Protein AF-A0A918NH69-F1 (afdb_monomer)

pLDDT: mean 86.92, std 10.58, range [47.0, 96.44]

Radius of gyration: 27.57 Å; Cα contacts (8 Å, |Δi|>4): 512; chains: 1; bounding box: 70×43×76 Å

Sequence (374 aa):
MRVDGDIRSAGPLFSDPTVHPDRLLTLDRHIRRQAMARSAQAGQQQPSLGGFLSINIAPIWLTRLQGHDASPTLQLIEALSIDPSRVVIEVTETGADLTVLKQVIRAYRDRGIGIAIDDFGAGEAHLDRVIDLEPDLVKLDMKLFKRAYRGEGLAREVVEALSRLAERTGFQLVIEGVETESELAYAMETGARLVQGFLLARPEPDFLDTHALSPHIERVRRQVFHHQVDIHRRQGRLAQRIQSVAGQLRDLIEHRSDTALVGLGVPCDAILRCFVTNTEGQQLSPNYDAHQGKLQPQPLVEPRNWSWRPYFAEIVAGFDFNPDTLGHSRPYMDVNSSRLVQTYGLPLSNNRILLIDVVSSDTADAQDARARFA

Mean predicted aligned error: 7.51 Å

Nearest PDB structures (foldseek):
  2w27-assembly1_A  TM=8.581E-01  e=9.938E-24  Bacillus subtilis
  6hq4-assembly1_A  TM=8.042E-01  e=1.150E-09  Bdellovibrio bacteriovorus HD100
  6hq5-assembly1_A  TM=7.922E-01  e=1.549E-09  Bdellovibrio bacteriovorus HD100
  6hq5-assembly1_B  TM=7.744E-01  e=1.459E-09  Bdellovibrio bacteriovorus HD100
  6hq7-assembly1_B  TM=7.619E-01  e=6.480E-09  Bdellovibrio bacteriovorus HD100

Solvent-accessible surface area (backbone atoms only — not comparable to full-atom values): 20931 Å² total; per-residue (Å²): 79,77,56,96,84,41,81,42,83,56,63,68,65,80,68,38,87,86,56,59,64,70,59,53,52,52,50,49,54,52,53,49,52,53,54,51,53,52,51,36,52,49,42,69,78,35,78,83,60,78,80,65,50,76,40,82,47,62,36,72,60,60,76,67,59,66,80,88,62,69,53,71,65,55,52,50,33,61,76,58,68,43,65,39,72,37,31,30,40,29,39,61,89,65,85,55,60,65,70,60,51,51,53,53,51,47,63,39,42,80,59,47,28,40,36,26,40,40,50,44,58,65,75,89,52,54,69,62,52,54,71,76,60,62,39,51,28,40,30,37,18,41,68,46,50,53,32,22,76,70,59,47,80,64,33,38,60,52,52,50,50,49,35,54,46,25,72,74,72,67,28,38,38,29,43,40,70,32,62,47,68,42,49,48,41,51,45,54,72,51,64,41,73,43,78,43,28,64,58,81,51,69,97,62,100,66,86,75,66,93,60,77,55,48,72,62,52,52,53,50,51,51,54,45,50,54,52,53,52,53,51,52,51,52,51,51,54,49,51,54,51,50,52,58,47,51,52,54,52,49,54,46,33,73,78,67,34,72,75,68,46,57,66,34,67,51,90,47,92,46,48,47,31,36,37,34,24,35,83,74,22,42,43,74,50,44,46,29,35,53,53,97,62,18,20,40,74,43,85,69,86,67,80,52,70,47,52,85,43,83,48,43,56,56,29,60,60,39,44,83,79,39,64,89,53,73,23,62,42,72,77,43,72,37,86,88,76,75,40,51,24,28,44,35,33,42,77,44,80,89,59,26,30,43,37,36,36,26,53,54,66,72,78,60,53,63,61,54,56,55,69,75,51,106

InterPro domains:
  IPR001633 EAL domain [PF00563] (25-203)
  IPR001633 EAL domain [PS50883] (1-217)
  IPR001633 EAL domain [SM00052] (1-208)
  IPR001633 EAL domain [cd01948] (27-205)
  IPR018842 YkuI, C-terminal [PF10388] (231-359)
  IPR029151 Periplasmic sensor-like domain superfamily [SSF103190] (241-361)
  IPR035919 EAL domain superfamily [G3DSA:3.20.20.450] (11-215)
  IPR035919 EAL domain superfamily [SSF141868] (20-205)

Organism: NCBI:txid418750

Foldseek 3Di:
DQDPNDDDDCVVVLVDPVDDVVVVVVVLLVVLLVQLLVVLVVCVVPVVDDAAAEHEDEQVVLVVDDDPPDDSNRVSCVVSVPQQLRYEYEYEDDDHDLVSVQVVLVVSVVSNHFYEHPAQPPPPRDPVCCVSNVGQEYEHHQVLLVCLLVVPDCSVVVLLVVLVVCVVSVHAYEYEADDALLSVLVCVVSVHPHYYHPNQHDDDPDDDDPCPCVVVNVVSVVVSVVLVVVLVVVVVVVQVQVLVVVVVQQVQCQVPHNCSQAFAFQSDPQWQWKFKDFLQQWTDAFIQGQDPRGTHGDDCPDTDGDNPPPQSNVQSVVCVPCQSHWRKDDWDQDPPPRFTWMWTWHDHPPRMIMIIIGGDPVVVSSVVSSVVRD

Secondary structure (DSSP, 8-state):
-EETTEE--SHHHHT-TTS-HHHHHHHHHHHHHHHHHHHHHHHHH-TT----EEEEE-HHHHTT--TT---HHHHHHHHTT--GGGEEEEE-SSS--HHHHHHHHHHHHTTT-EEEEEEETSSS--HHHHHHH--SEEEEPHHHHHHHHHT-TTHHHHHHHHHHHHHHH-PEEEEE---SHHHHHHHHHTT-SEEESTTT----SSPPPTTTTHHHHHHHHHHHHHHHHHHHHHHHHHHHHHHHHHHHHHHHHHHS-GGGGTT-B-SSTTEEEEEEEETT-BB-S-EEEEETTEEEEEP-SS--B-TTSHHHHHHHHHTTT-TTS-EEPPPEEETTTTEEEEEEEEEETTTEEEEEEEE-SHHHHHHHHHHH--

Structure (mmCIF, N/CA/C/O backbone):
data_AF-A0A918NH69-F1
#
_entry.id   AF-A0A918NH69-F1
#
loop_
_atom_site.group_PDB
_atom_site.id
_atom_site.type_symbol
_atom_site.label_atom_id
_atom_site.label_alt_id
_atom_site.label_comp_id
_atom_site.label_asym_id
_atom_site.label_entity_id
_atom_site.label_seq_id
_atom_site.pdbx_PDB_ins_code
_atom_site.Cartn_x
_atom_site.Cartn_y
_atom_site.Cartn_z
_atom_site.occupancy
_atom_site.B_iso_or_equiv
_atom_site.auth_seq_id
_atom_site.auth_comp_id
_atom_site.auth_asym_id
_atom_site.auth_atom_id
_atom_site.pdbx_PDB_model_num
ATOM 1 N N . MET A 1 1 ? 27.293 5.423 -21.310 1.00 77.81 1 MET A N 1
ATOM 2 C CA . MET A 1 1 ? 28.185 5.932 -22.379 1.00 77.81 1 MET A CA 1
ATOM 3 C C . MET A 1 1 ? 29.622 5.849 -21.902 1.00 77.81 1 MET A C 1
ATOM 5 O O . MET A 1 1 ? 29.838 6.055 -20.717 1.00 77.81 1 MET A O 1
ATOM 9 N N . ARG A 1 2 ? 30.583 5.544 -22.781 1.00 80.56 2 ARG A N 1
ATOM 10 C CA . ARG A 1 2 ? 32.008 5.646 -22.436 1.00 80.56 2 ARG A CA 1
ATOM 11 C C . ARG A 1 2 ? 32.475 7.081 -22.680 1.00 80.56 2 ARG A C 1
ATOM 13 O O . ARG A 1 2 ? 32.362 7.553 -23.807 1.00 80.56 2 ARG A O 1
ATOM 20 N N . VAL A 1 3 ? 32.944 7.755 -21.637 1.00 79.75 3 VAL A N 1
ATOM 21 C CA . VAL A 1 3 ? 33.508 9.112 -21.681 1.00 79.75 3 VAL A CA 1
ATOM 22 C C . VAL A 1 3 ? 34.862 9.033 -20.992 1.00 79.75 3 VAL A C 1
ATOM 24 O O . VAL A 1 3 ? 34.920 8.655 -19.828 1.00 79.75 3 VAL A O 1
ATOM 27 N N . ASP A 1 4 ? 35.937 9.302 -21.733 1.00 83.56 4 ASP A N 1
ATOM 28 C CA . ASP A 1 4 ? 37.323 9.240 -21.238 1.00 83.56 4 ASP A CA 1
ATOM 29 C C . ASP A 1 4 ? 37.720 7.890 -20.608 1.00 83.56 4 ASP A C 1
ATOM 31 O O . ASP A 1 4 ? 38.520 7.820 -19.685 1.00 83.56 4 ASP A O 1
ATOM 35 N N . GLY A 1 5 ? 37.151 6.790 -21.116 1.00 84.31 5 GLY A N 1
ATOM 36 C CA . GLY A 1 5 ? 37.387 5.431 -20.610 1.00 84.31 5 GLY A CA 1
ATOM 37 C C . GLY A 1 5 ? 36.391 4.973 -19.539 1.00 84.31 5 GLY A C 1
ATOM 38 O O . GLY A 1 5 ? 36.155 3.768 -19.428 1.00 84.31 5 GLY A O 1
ATOM 39 N N . ASP A 1 6 ? 35.715 5.906 -18.865 1.00 84.44 6 ASP A N 1
ATOM 40 C CA . ASP A 1 6 ? 34.738 5.623 -17.811 1.00 84.44 6 ASP A CA 1
ATOM 41 C C . ASP A 1 6 ? 33.327 5.405 -18.362 1.00 84.44 6 ASP A C 1
ATOM 43 O O . ASP A 1 6 ? 32.883 6.073 -19.301 1.00 84.44 6 ASP A O 1
ATOM 47 N N . ILE A 1 7 ? 32.571 4.504 -17.733 1.00 84.88 7 ILE A N 1
ATOM 48 C CA . ILE A 1 7 ? 31.145 4.331 -18.019 1.00 84.88 7 ILE A CA 1
ATOM 49 C C . ILE A 1 7 ? 30.352 5.356 -17.203 1.00 84.88 7 ILE A C 1
ATOM 51 O O . ILE A 1 7 ? 30.333 5.314 -15.977 1.00 84.88 7 ILE A O 1
ATOM 55 N N . ARG A 1 8 ? 29.662 6.267 -17.894 1.00 86.00 8 ARG A N 1
ATOM 56 C CA . ARG A 1 8 ? 28.785 7.288 -17.297 1.00 86.00 8 ARG A CA 1
ATOM 57 C C . ARG A 1 8 ? 27.339 7.132 -17.759 1.00 86.00 8 ARG A C 1
ATOM 59 O O . ARG A 1 8 ? 27.085 6.663 -18.876 1.00 86.00 8 ARG A O 1
ATOM 66 N N . SER A 1 9 ? 26.392 7.545 -16.916 1.00 89.06 9 SER A N 1
ATOM 67 C CA . SER A 1 9 ? 24.967 7.581 -17.269 1.00 89.06 9 SER A CA 1
ATOM 68 C C . SER A 1 9 ? 24.724 8.494 -18.474 1.00 89.06 9 SER A C 1
ATOM 70 O O . SER A 1 9 ? 25.321 9.563 -18.581 1.00 89.06 9 SER A O 1
ATOM 72 N N . ALA A 1 10 ? 23.835 8.070 -19.377 1.00 89.19 10 ALA A N 1
ATOM 73 C CA . ALA A 1 10 ? 23.356 8.904 -20.480 1.00 89.19 10 ALA A CA 1
ATOM 74 C C . ALA A 1 10 ? 22.183 9.814 -20.066 1.00 89.19 10 ALA A C 1
ATOM 76 O O . ALA A 1 10 ? 21.746 10.627 -20.870 1.00 89.19 10 ALA A O 1
ATOM 77 N N . GLY A 1 11 ? 21.673 9.702 -18.833 1.00 87.94 11 GLY A N 1
ATOM 78 C CA . GLY A 1 11 ? 20.525 10.481 -18.348 1.00 87.94 11 GLY A CA 1
ATOM 79 C C . GLY A 1 11 ? 20.647 11.997 -18.570 1.00 87.94 11 GLY A C 1
ATOM 80 O O . GLY A 1 11 ? 19.723 12.583 -19.135 1.00 87.94 11 GLY A O 1
ATOM 81 N N . PRO A 1 12 ? 21.792 12.634 -18.238 1.00 89.69 12 PRO A N 1
ATOM 82 C CA . PRO A 1 12 ? 21.994 14.058 -18.502 1.00 89.69 12 PRO A CA 1
ATOM 83 C C . PRO A 1 12 ? 21.870 14.430 -19.984 1.00 89.69 12 PRO A C 1
ATOM 85 O O . PRO A 1 12 ? 21.340 15.487 -20.294 1.00 89.69 12 PRO A O 1
ATOM 88 N N . LEU A 1 13 ? 22.291 13.548 -20.900 1.00 88.88 13 LEU A N 1
ATOM 89 C CA . LEU A 1 13 ? 22.165 13.774 -22.343 1.00 88.88 13 LEU A CA 1
ATOM 90 C C . LEU A 1 13 ? 20.698 13.754 -22.794 1.00 88.88 13 LEU A C 1
ATOM 92 O O . LEU A 1 13 ? 20.300 14.579 -23.607 1.00 88.88 13 LEU A O 1
ATOM 96 N N . PHE A 1 14 ? 19.892 12.828 -22.267 1.00 86.25 14 PHE A N 1
ATOM 97 C CA . PHE A 1 14 ? 18.460 12.741 -22.585 1.00 86.25 14 PHE A CA 1
ATOM 98 C C . PHE A 1 14 ? 17.623 13.863 -21.959 1.00 86.25 14 PHE A C 1
ATOM 100 O O . PHE A 1 14 ? 16.494 14.080 -22.389 1.00 86.25 14 PHE A O 1
ATOM 107 N N . SER A 1 15 ? 18.179 14.577 -20.978 1.00 84.12 15 SER A N 1
ATOM 108 C CA . SER A 1 15 ? 17.533 15.714 -20.310 1.00 84.12 15 SER A CA 1
ATOM 109 C C . SER A 1 15 ? 18.031 17.071 -20.821 1.00 84.12 15 SER A C 1
ATOM 111 O O . SER A 1 15 ? 17.546 18.105 -20.369 1.00 84.12 15 SER A O 1
ATOM 113 N N . ASP A 1 16 ? 19.011 17.088 -21.731 1.00 87.56 16 ASP A N 1
ATOM 114 C CA . ASP A 1 16 ? 19.622 18.313 -22.241 1.00 87.56 16 ASP A CA 1
ATOM 115 C C . ASP A 1 16 ? 18.755 18.927 -23.361 1.00 87.56 16 ASP A C 1
ATOM 117 O O . ASP A 1 16 ? 18.663 18.352 -24.453 1.00 87.56 16 ASP A O 1
ATOM 121 N N . PRO A 1 17 ? 18.138 20.107 -23.141 1.00 85.31 17 PRO A N 1
ATOM 122 C CA . PRO A 1 17 ? 17.257 20.737 -24.123 1.00 85.31 17 PRO A CA 1
ATOM 123 C C . PRO A 1 17 ? 18.003 21.258 -25.360 1.00 85.31 17 PRO A C 1
ATOM 125 O O . PRO A 1 17 ? 17.368 21.615 -26.351 1.00 85.31 17 PRO A O 1
ATOM 128 N N . THR A 1 18 ? 19.337 21.328 -25.324 1.00 90.56 18 THR A N 1
ATOM 129 C CA . THR A 1 18 ? 20.155 21.795 -26.452 1.00 90.56 18 THR A CA 1
ATOM 130 C C . THR A 1 18 ? 20.396 20.705 -27.499 1.00 90.56 18 THR A C 1
ATOM 132 O O . THR A 1 18 ? 20.786 21.001 -28.633 1.00 90.56 18 THR A O 1
ATOM 135 N N . VAL A 1 19 ? 20.144 19.436 -27.160 1.00 88.19 19 VAL A N 1
ATOM 136 C CA . VAL A 1 19 ? 20.354 18.312 -28.073 1.00 88.19 19 VAL A CA 1
ATOM 137 C C . VAL A 1 19 ? 19.136 18.126 -28.970 1.00 88.19 19 VAL A C 1
ATOM 139 O O . VAL A 1 19 ? 18.008 17.977 -28.511 1.00 88.19 19 VAL A O 1
ATOM 142 N N . HIS A 1 20 ? 19.371 18.075 -30.284 1.00 89.12 20 HIS A N 1
ATOM 143 C CA . HIS A 1 20 ? 18.292 17.913 -31.256 1.00 89.12 20 HIS A CA 1
ATOM 144 C C . HIS A 1 20 ? 17.493 16.612 -31.013 1.00 89.12 20 HIS A C 1
ATOM 146 O O . HIS A 1 20 ? 18.101 15.532 -30.991 1.00 89.12 20 HIS A O 1
ATOM 152 N N . PRO A 1 21 ? 16.148 16.661 -30.927 1.00 84.75 21 PRO A N 1
ATOM 153 C CA . PRO A 1 21 ? 15.320 15.496 -30.605 1.00 84.75 21 PRO A CA 1
ATOM 154 C C . PRO A 1 21 ? 15.534 14.281 -31.516 1.00 84.75 21 PRO A C 1
ATOM 156 O O . PRO A 1 21 ? 15.524 13.150 -31.045 1.00 84.75 21 PRO A O 1
ATOM 159 N N . ASP A 1 22 ? 15.792 14.478 -32.812 1.00 86.56 22 ASP A N 1
ATOM 160 C CA . ASP A 1 22 ? 16.033 13.356 -33.740 1.00 86.56 22 ASP A CA 1
ATOM 161 C C . ASP A 1 22 ? 17.314 12.579 -33.413 1.00 86.56 22 ASP A C 1
ATOM 163 O O . ASP A 1 22 ? 17.383 11.362 -33.616 1.00 86.56 22 ASP A O 1
ATOM 167 N N . ARG A 1 23 ? 18.331 13.262 -32.866 1.00 89.25 23 ARG A N 1
ATOM 168 C CA . ARG A 1 23 ? 19.562 12.606 -32.409 1.00 89.25 23 ARG A CA 1
ATOM 169 C C . ARG A 1 23 ? 19.292 11.776 -31.161 1.00 89.25 23 ARG A C 1
ATOM 171 O O . ARG A 1 23 ? 19.752 10.638 -31.097 1.00 89.25 23 ARG A O 1
ATOM 178 N N . LEU A 1 24 ? 18.514 12.313 -30.218 1.00 88.50 24 LEU A N 1
ATOM 179 C CA . LEU A 1 24 ? 18.089 11.586 -29.019 1.00 88.50 24 LEU A CA 1
ATOM 180 C C . LEU A 1 24 ? 17.234 10.366 -29.379 1.00 88.50 24 LEU A C 1
ATOM 182 O O . LEU A 1 24 ? 17.500 9.280 -28.876 1.00 88.50 24 LEU A O 1
ATOM 186 N N . LEU A 1 25 ? 16.290 10.501 -30.315 1.00 86.38 25 LEU A N 1
ATOM 187 C CA . LEU A 1 25 ? 15.466 9.392 -30.801 1.00 86.38 25 LEU A CA 1
ATOM 188 C C . LEU A 1 25 ? 16.305 8.300 -31.477 1.00 86.38 25 LEU A C 1
ATOM 190 O O . LEU A 1 25 ? 16.077 7.110 -31.269 1.00 86.38 25 LEU A O 1
ATOM 194 N N . THR A 1 26 ? 17.287 8.692 -32.290 1.00 88.88 26 THR A N 1
ATOM 195 C CA . THR A 1 26 ? 18.201 7.741 -32.942 1.00 88.88 26 THR A CA 1
ATOM 196 C C . THR A 1 26 ? 19.029 6.980 -31.907 1.00 88.88 26 THR A C 1
ATOM 198 O O . THR A 1 26 ? 19.176 5.760 -32.008 1.00 88.88 26 THR A O 1
ATOM 201 N N . LEU A 1 27 ? 19.540 7.684 -30.892 1.00 89.50 27 LEU A N 1
ATOM 202 C CA . LEU A 1 27 ? 20.301 7.083 -29.801 1.00 89.50 27 LEU A CA 1
ATOM 203 C C . LEU A 1 27 ? 19.435 6.147 -28.941 1.00 89.50 27 LEU A C 1
ATOM 205 O O . LEU A 1 27 ? 19.856 5.023 -28.679 1.00 89.50 27 LEU A O 1
ATOM 209 N N . ASP A 1 28 ? 18.230 6.571 -28.557 1.00 89.62 28 ASP A N 1
ATOM 210 C CA . ASP A 1 28 ? 17.245 5.752 -27.835 1.00 89.62 28 ASP A CA 1
ATOM 211 C C . ASP A 1 28 ? 16.972 4.439 -28.578 1.00 89.62 28 ASP A C 1
ATOM 213 O O . ASP A 1 28 ? 17.174 3.357 -28.026 1.00 89.62 28 ASP A O 1
ATOM 217 N N . ARG A 1 29 ? 16.622 4.515 -29.869 1.00 88.56 29 ARG A N 1
ATOM 218 C CA . ARG A 1 29 ? 16.366 3.333 -30.709 1.00 88.56 29 ARG A CA 1
ATOM 219 C C . ARG A 1 29 ? 17.573 2.403 -30.779 1.00 88.56 29 ARG A C 1
ATOM 221 O O . ARG A 1 29 ? 17.416 1.182 -30.764 1.00 88.56 29 ARG A O 1
ATOM 228 N N . HIS A 1 30 ? 18.777 2.967 -30.850 1.00 90.94 30 HIS A N 1
ATOM 229 C CA . HIS A 1 30 ? 20.004 2.184 -30.876 1.00 90.94 30 HIS A CA 1
ATOM 230 C C . HIS A 1 30 ? 20.229 1.426 -29.561 1.00 90.94 30 HIS A C 1
ATOM 232 O O . HIS A 1 30 ? 20.470 0.219 -29.598 1.00 90.94 30 HIS A O 1
ATOM 238 N N . ILE A 1 31 ? 20.108 2.108 -28.417 1.00 91.25 31 ILE A N 1
ATOM 239 C CA . ILE A 1 31 ? 20.260 1.509 -27.082 1.00 91.25 31 ILE A CA 1
ATOM 240 C C . ILE A 1 31 ? 19.177 0.453 -26.850 1.00 91.25 31 ILE A C 1
ATOM 242 O O . ILE A 1 31 ? 19.487 -0.671 -26.456 1.00 91.25 31 ILE A O 1
ATOM 246 N N . ARG A 1 32 ? 17.918 0.773 -27.170 1.00 92.12 32 ARG A N 1
ATOM 247 C CA . ARG A 1 32 ? 16.780 -0.140 -27.030 1.00 92.12 32 ARG A CA 1
ATOM 248 C C . ARG A 1 32 ? 16.983 -1.424 -27.825 1.00 92.12 32 ARG A C 1
ATOM 250 O O . ARG A 1 32 ? 16.816 -2.507 -27.277 1.00 92.12 32 ARG A O 1
ATOM 257 N N . ARG A 1 33 ? 17.410 -1.323 -29.088 1.00 94.06 33 ARG A N 1
ATOM 258 C CA . ARG A 1 33 ? 17.699 -2.500 -29.920 1.00 94.06 33 ARG A CA 1
ATOM 259 C C . ARG A 1 33 ? 18.787 -3.380 -29.302 1.00 94.06 33 ARG A C 1
ATOM 261 O O . ARG A 1 33 ? 18.640 -4.597 -29.315 1.00 94.06 33 ARG A O 1
ATOM 268 N N . GLN A 1 34 ? 19.858 -2.788 -28.764 1.00 93.62 34 GLN A N 1
ATOM 269 C CA . GLN A 1 34 ? 20.911 -3.554 -28.087 1.00 93.62 34 GLN A CA 1
ATOM 270 C C . GLN A 1 34 ? 20.376 -4.274 -26.842 1.00 93.62 34 GLN A C 1
ATOM 272 O O . GLN A 1 34 ? 20.616 -5.469 -26.682 1.00 93.62 34 GLN A O 1
ATOM 277 N N . ALA A 1 35 ? 19.625 -3.568 -25.992 1.00 93.19 35 ALA A N 1
ATOM 278 C CA . ALA A 1 35 ? 19.051 -4.129 -24.771 1.00 93.19 35 ALA A CA 1
ATOM 279 C C . ALA A 1 35 ? 18.061 -5.269 -25.069 1.00 93.19 35 ALA A C 1
ATOM 281 O O . ALA A 1 35 ? 18.168 -6.349 -24.490 1.00 93.19 35 ALA A O 1
ATOM 282 N N . MET A 1 36 ? 17.151 -5.063 -26.025 1.00 94.69 36 MET A N 1
ATOM 283 C CA . MET A 1 36 ? 16.176 -6.072 -26.446 1.00 94.69 36 MET A CA 1
ATOM 284 C C . MET A 1 36 ? 16.853 -7.299 -27.062 1.00 94.69 36 MET A C 1
ATOM 286 O O . MET A 1 36 ? 16.520 -8.420 -26.693 1.00 94.69 36 MET A O 1
ATOM 290 N N . ALA A 1 37 ? 17.844 -7.115 -27.942 1.00 94.69 37 ALA A N 1
ATOM 291 C CA . ALA A 1 37 ? 18.580 -8.236 -28.530 1.00 94.69 37 ALA A CA 1
ATOM 292 C C . ALA A 1 37 ? 19.300 -9.067 -27.457 1.00 94.69 37 ALA A C 1
ATOM 294 O O . ALA A 1 37 ? 19.258 -10.296 -27.487 1.00 94.69 37 ALA A O 1
ATOM 295 N N . ARG A 1 38 ? 19.911 -8.399 -26.472 1.00 92.38 38 ARG A N 1
ATOM 296 C CA . ARG A 1 38 ? 20.578 -9.063 -25.350 1.00 92.38 38 ARG A CA 1
ATOM 297 C C . ARG A 1 38 ? 19.594 -9.822 -24.455 1.00 92.38 38 ARG A C 1
ATOM 299 O O . ARG A 1 38 ? 19.885 -10.944 -24.049 1.00 92.38 38 ARG A O 1
ATOM 306 N N . SER A 1 39 ? 18.432 -9.235 -24.174 1.00 91.00 39 SER A N 1
ATOM 307 C CA . SER A 1 39 ? 17.359 -9.887 -23.414 1.00 91.00 39 SER A CA 1
ATOM 308 C C . SER A 1 39 ? 16.819 -11.125 -24.141 1.00 91.00 39 SER A C 1
ATOM 310 O O . SER A 1 39 ? 16.721 -12.192 -23.535 1.00 91.00 39 SER A O 1
ATOM 312 N N . ALA A 1 40 ? 16.571 -11.022 -25.452 1.00 92.06 40 ALA A N 1
ATOM 313 C CA . ALA A 1 40 ? 16.131 -12.142 -26.283 1.00 92.06 40 ALA A CA 1
ATOM 314 C C . ALA A 1 40 ? 17.151 -13.292 -26.273 1.00 92.06 40 ALA A C 1
ATOM 316 O O . ALA A 1 40 ? 16.786 -14.445 -26.049 1.00 92.06 40 ALA A O 1
ATOM 317 N N . GLN A 1 41 ? 18.441 -12.976 -26.439 1.00 91.88 41 GLN A N 1
ATOM 318 C CA . GLN A 1 41 ? 19.512 -13.970 -26.394 1.00 91.88 41 GLN A CA 1
ATOM 319 C C . GLN A 1 41 ? 19.576 -14.687 -25.038 1.00 91.88 41 GLN A C 1
ATOM 321 O O . GLN A 1 41 ? 19.685 -15.912 -24.999 1.00 91.88 41 GLN A O 1
ATOM 326 N N . ALA A 1 42 ? 19.480 -13.950 -23.928 1.00 88.31 42 ALA A N 1
ATOM 327 C CA . ALA A 1 42 ? 19.491 -14.549 -22.596 1.00 88.31 42 ALA A CA 1
ATOM 328 C C . ALA A 1 42 ? 18.273 -15.456 -22.361 1.00 88.31 42 ALA A C 1
ATOM 330 O O . ALA A 1 42 ? 18.428 -16.566 -21.855 1.00 88.31 42 ALA A O 1
ATOM 331 N N . GLY A 1 43 ? 17.081 -15.034 -22.796 1.00 86.00 43 GLY A N 1
ATOM 332 C CA . GLY A 1 43 ? 15.868 -15.851 -22.713 1.00 86.00 43 GLY A CA 1
ATOM 333 C C . GLY A 1 43 ? 15.947 -17.144 -23.533 1.00 86.00 43 GLY A C 1
ATOM 334 O O . GLY A 1 43 ? 15.447 -18.174 -23.094 1.00 86.00 43 GLY A O 1
ATOM 335 N N . GLN A 1 44 ? 16.620 -17.124 -24.687 1.00 86.25 44 GLN A N 1
ATOM 336 C CA . GLN A 1 44 ? 16.860 -18.328 -25.494 1.00 86.25 44 GLN A CA 1
ATOM 337 C C . GLN A 1 44 ? 17.873 -19.278 -24.844 1.00 86.25 44 GLN A C 1
ATOM 339 O O . GLN A 1 44 ? 17.700 -20.494 -24.892 1.00 86.25 44 GLN A O 1
ATOM 344 N N . GLN A 1 45 ? 18.932 -18.735 -24.236 1.00 87.00 45 GLN A N 1
ATOM 345 C CA . GLN A 1 45 ? 19.962 -19.530 -23.557 1.00 87.00 45 GLN A CA 1
ATOM 346 C C . GLN A 1 45 ? 19.453 -20.155 -22.255 1.00 87.00 45 GLN A C 1
ATOM 348 O O . GLN A 1 45 ? 19.885 -21.246 -21.885 1.00 87.00 45 GLN A O 1
ATOM 353 N N . GLN A 1 46 ? 18.538 -19.476 -21.566 1.00 82.81 46 GLN A N 1
ATOM 354 C CA . GLN A 1 46 ? 17.937 -19.929 -20.318 1.00 82.81 46 GLN A CA 1
ATOM 355 C C . GLN A 1 46 ? 16.415 -19.724 -20.373 1.00 82.81 46 GLN A C 1
ATOM 357 O O . GLN A 1 46 ? 15.907 -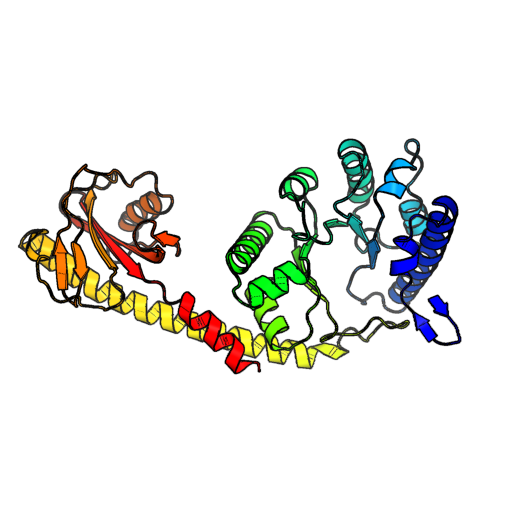18.730 -19.859 1.00 82.81 46 GLN A O 1
ATOM 362 N N . PRO A 1 47 ? 15.651 -20.670 -20.951 1.00 75.25 47 PRO A N 1
ATOM 363 C CA . PRO A 1 47 ? 14.193 -20.548 -21.059 1.00 75.25 47 PRO A CA 1
ATOM 364 C C . PRO A 1 47 ? 13.472 -20.442 -19.707 1.00 75.25 47 PRO A C 1
ATOM 366 O O . PRO A 1 47 ? 12.384 -19.881 -19.627 1.00 75.25 47 PRO A O 1
ATOM 369 N N . SER A 1 48 ? 14.087 -20.953 -18.635 1.00 74.62 48 SER A N 1
ATOM 370 C CA . SER A 1 48 ? 13.597 -20.832 -17.257 1.00 74.62 48 SER A CA 1
ATOM 371 C C . SER A 1 48 ? 13.977 -19.513 -16.576 1.00 74.62 48 SER A C 1
ATOM 373 O O . SER A 1 48 ? 13.631 -19.322 -15.411 1.00 74.62 48 SER A O 1
ATOM 375 N N . LEU A 1 49 ? 14.713 -18.622 -17.254 1.00 74.38 49 LEU A N 1
ATOM 376 C CA . LEU A 1 49 ? 15.077 -17.309 -16.732 1.00 74.38 49 LEU A CA 1
ATOM 377 C C . LEU A 1 49 ? 13.799 -16.496 -16.526 1.00 74.38 49 LEU A C 1
ATOM 379 O O . LEU A 1 49 ? 13.200 -16.006 -17.486 1.00 74.38 49 LEU A O 1
ATOM 383 N N . GLY A 1 50 ? 13.384 -16.369 -15.267 1.00 77.50 50 GLY A N 1
ATOM 384 C CA . GLY A 1 50 ? 12.269 -15.518 -14.874 1.00 77.50 50 GLY A CA 1
ATOM 385 C C . GLY A 1 50 ? 12.571 -14.032 -15.093 1.00 77.50 50 GLY A C 1
ATOM 386 O O . GLY A 1 50 ? 13.720 -13.630 -15.266 1.00 77.50 50 GLY A O 1
ATOM 387 N N . GLY A 1 51 ? 11.524 -13.209 -15.077 1.00 87.25 51 GLY A N 1
ATOM 388 C CA . GLY A 1 51 ? 11.630 -11.751 -15.167 1.00 87.25 51 GLY A CA 1
ATOM 389 C C . GLY A 1 51 ? 11.216 -11.170 -16.519 1.00 87.25 51 GLY A C 1
ATOM 390 O O . GLY A 1 51 ? 10.969 -11.890 -17.494 1.00 87.25 51 GLY A O 1
ATOM 391 N N . PHE A 1 52 ? 11.143 -9.843 -16.549 1.00 92.81 52 PHE A N 1
ATOM 392 C CA . PHE A 1 52 ? 10.675 -9.044 -17.676 1.00 92.81 52 PHE A CA 1
ATOM 393 C C . PHE A 1 52 ? 11.694 -7.954 -18.032 1.00 92.81 52 PHE A C 1
ATOM 395 O O . PHE A 1 52 ? 12.516 -7.548 -17.211 1.00 92.81 52 PHE A O 1
ATOM 402 N N . LEU A 1 53 ? 11.638 -7.489 -19.275 1.00 94.19 53 LEU A N 1
ATOM 403 C CA . LEU A 1 53 ? 12.374 -6.342 -19.773 1.00 94.19 53 LEU A CA 1
ATOM 404 C C . LEU A 1 53 ? 11.524 -5.088 -19.579 1.00 94.19 53 LEU A C 1
ATOM 406 O O . LEU A 1 53 ? 10.490 -4.940 -20.229 1.00 94.19 53 LEU A O 1
ATOM 410 N N . SER A 1 54 ? 11.985 -4.179 -18.727 1.00 95.25 54 SER A N 1
ATOM 411 C CA . SER A 1 54 ? 11.362 -2.866 -18.582 1.00 95.25 54 SER A CA 1
ATOM 412 C C . SER A 1 54 ? 11.991 -1.845 -19.527 1.00 95.25 54 SER A C 1
ATOM 414 O O . SER A 1 54 ? 13.217 -1.772 -19.647 1.00 95.25 54 SER A O 1
ATOM 416 N N . ILE A 1 55 ? 11.163 -1.073 -20.232 1.00 92.62 55 ILE A N 1
ATOM 417 C CA . ILE A 1 55 ? 11.594 -0.105 -21.244 1.00 92.62 55 ILE A CA 1
ATOM 418 C C . ILE A 1 55 ? 10.932 1.241 -20.979 1.00 92.62 55 ILE A C 1
ATOM 420 O O . ILE A 1 55 ? 9.728 1.403 -21.163 1.00 92.62 55 ILE A O 1
ATOM 424 N N . ASN A 1 56 ? 11.755 2.235 -20.663 1.00 90.00 56 ASN A N 1
ATOM 425 C CA . ASN A 1 56 ? 11.340 3.630 -20.613 1.00 90.00 56 ASN A CA 1
ATOM 426 C C . ASN A 1 56 ? 11.006 4.163 -22.008 1.00 90.00 56 ASN A C 1
ATOM 428 O O . ASN A 1 56 ? 11.823 4.076 -22.933 1.00 90.00 56 ASN A O 1
ATOM 432 N N . ILE A 1 57 ? 9.817 4.750 -22.158 1.00 83.38 57 ILE A N 1
ATOM 433 C CA . ILE A 1 57 ? 9.430 5.475 -23.370 1.00 83.38 57 ILE A CA 1
ATOM 434 C C . ILE A 1 57 ? 9.119 6.922 -23.010 1.00 83.38 57 ILE A C 1
ATOM 436 O O . ILE A 1 57 ? 8.109 7.222 -22.377 1.00 83.38 57 ILE A O 1
ATOM 440 N N . ALA A 1 58 ? 9.967 7.838 -23.485 1.00 77.38 58 ALA A N 1
ATOM 441 C CA . ALA A 1 58 ? 9.710 9.258 -23.307 1.00 77.38 58 ALA A CA 1
ATOM 442 C C . ALA A 1 58 ? 8.410 9.663 -24.039 1.00 77.38 58 ALA A C 1
ATOM 444 O O . ALA A 1 58 ? 8.246 9.327 -25.220 1.00 77.38 58 ALA A O 1
ATOM 445 N N . PRO A 1 59 ? 7.516 10.437 -23.400 1.00 70.75 59 PRO A N 1
ATOM 446 C CA . PRO A 1 59 ? 6.231 10.825 -23.985 1.00 70.75 59 PRO A CA 1
ATOM 447 C C . PRO A 1 59 ? 6.345 11.568 -25.328 1.00 70.75 59 PRO A C 1
ATOM 449 O O . PRO A 1 59 ? 5.521 11.375 -26.221 1.00 70.75 59 PRO A O 1
ATOM 452 N N . ILE A 1 60 ? 7.425 12.332 -25.534 1.00 71.44 60 ILE A N 1
ATOM 453 C CA . ILE A 1 60 ? 7.727 13.014 -26.806 1.00 71.44 60 ILE A CA 1
ATOM 454 C C . ILE A 1 60 ? 7.917 12.050 -27.992 1.00 71.44 60 ILE A C 1
ATOM 456 O O . ILE A 1 60 ? 7.761 12.439 -29.148 1.00 71.44 60 ILE A O 1
ATOM 460 N N . TRP A 1 61 ? 8.242 10.780 -27.741 1.00 76.88 61 TRP A N 1
ATOM 461 C CA . TRP A 1 61 ? 8.344 9.770 -28.796 1.00 76.88 61 TRP A CA 1
ATOM 462 C C . TRP A 1 61 ? 6.981 9.236 -29.218 1.00 76.88 61 TRP A C 1
ATOM 464 O O . TRP A 1 61 ? 6.823 8.840 -30.372 1.00 76.88 61 TRP A O 1
ATOM 474 N N . LEU A 1 62 ? 5.995 9.278 -28.320 1.00 71.75 62 LEU A N 1
ATOM 475 C CA . LEU A 1 62 ? 4.632 8.828 -28.591 1.00 71.75 62 LEU A CA 1
ATOM 476 C C . LEU A 1 62 ? 3.912 9.776 -29.550 1.00 71.75 62 LEU A C 1
ATOM 478 O O . LEU A 1 62 ? 3.230 9.319 -30.459 1.00 71.75 62 LEU A O 1
ATOM 482 N N . THR A 1 63 ? 4.133 11.087 -29.419 1.00 66.50 63 THR A N 1
ATOM 483 C CA . THR A 1 63 ? 3.541 12.101 -30.314 1.00 66.50 63 THR A CA 1
ATOM 484 C C . THR A 1 63 ? 4.088 12.045 -31.742 1.00 66.50 63 THR A C 1
ATOM 486 O O . THR A 1 63 ? 3.505 12.624 -32.655 1.00 66.50 63 THR A O 1
ATOM 489 N N . ARG A 1 64 ? 5.207 11.341 -31.955 1.00 70.06 64 ARG A N 1
ATOM 490 C CA . ARG A 1 64 ? 5.835 11.143 -33.269 1.00 70.06 64 ARG A CA 1
ATOM 491 C C . ARG A 1 64 ? 5.392 9.862 -33.970 1.00 70.06 64 ARG A C 1
ATOM 493 O O . ARG A 1 64 ? 5.823 9.618 -35.096 1.00 70.06 64 ARG A O 1
ATOM 500 N N . LEU A 1 65 ? 4.567 9.044 -33.322 1.00 68.56 65 LEU A N 1
ATOM 501 C CA . LEU A 1 65 ? 3.922 7.908 -33.966 1.00 68.56 65 LEU A CA 1
ATOM 502 C C . LEU A 1 65 ? 2.800 8.457 -34.859 1.00 68.56 65 LEU A C 1
ATOM 504 O O . LEU A 1 65 ? 1.856 9.070 -34.366 1.00 68.56 65 LEU A O 1
ATOM 508 N N . GLN A 1 66 ? 2.928 8.298 -36.177 1.00 54.91 66 GLN A N 1
ATOM 509 C CA . GLN A 1 66 ? 1.879 8.663 -37.131 1.00 54.91 66 GLN A CA 1
ATOM 510 C C . GLN A 1 66 ? 1.112 7.408 -37.559 1.00 54.91 66 GLN A C 1
ATOM 512 O O . GLN A 1 66 ? 1.715 6.440 -38.011 1.00 54.91 66 GLN A O 1
ATOM 517 N N . GLY A 1 67 ? -0.219 7.441 -37.448 1.00 54.34 67 GLY A N 1
ATOM 518 C CA . GLY A 1 67 ? -1.095 6.355 -37.902 1.00 54.34 67 GLY A CA 1
ATOM 519 C C . GLY A 1 67 ? -1.005 5.066 -37.073 1.00 54.34 67 GLY A C 1
ATOM 520 O O . GLY A 1 67 ? -0.476 5.044 -35.966 1.00 54.34 67 GLY A O 1
ATOM 521 N N . HIS A 1 68 ? -1.564 3.978 -37.611 1.00 49.28 68 HIS A N 1
ATOM 522 C CA . HIS A 1 68 ? -1.482 2.624 -37.041 1.00 49.28 68 HIS A CA 1
ATOM 523 C C . HIS A 1 68 ? -0.132 1.933 -37.307 1.00 49.28 68 HIS A C 1
ATOM 525 O O . HIS A 1 68 ? 0.007 0.744 -37.016 1.00 49.28 68 HIS A O 1
ATOM 531 N N . ASP A 1 69 ? 0.848 2.646 -37.872 1.00 51.03 69 ASP A N 1
ATOM 532 C CA . ASP A 1 69 ? 2.141 2.072 -38.219 1.00 51.03 69 ASP A CA 1
ATOM 533 C C . ASP A 1 69 ? 2.873 1.626 -36.952 1.00 51.03 69 ASP A C 1
ATOM 535 O O . ASP A 1 69 ? 3.130 2.400 -36.026 1.00 51.03 69 ASP A O 1
ATOM 539 N N . ALA A 1 70 ? 3.133 0.318 -36.920 1.00 59.88 70 ALA A N 1
ATOM 540 C CA . ALA A 1 70 ? 3.579 -0.453 -35.775 1.00 59.88 70 ALA A CA 1
ATOM 541 C C . ALA A 1 70 ? 4.658 0.290 -34.987 1.00 59.88 70 ALA A C 1
ATOM 543 O O . ALA A 1 70 ? 5.714 0.609 -35.535 1.00 59.88 70 ALA A O 1
ATOM 544 N N . SER A 1 71 ? 4.400 0.551 -33.701 1.00 77.38 71 SER A N 1
ATOM 545 C CA . SER A 1 71 ? 5.394 1.112 -32.782 1.00 77.38 71 SER A CA 1
ATOM 546 C C . SER A 1 71 ? 6.765 0.461 -33.037 1.00 77.38 71 SER A C 1
ATOM 548 O O . SER A 1 71 ? 6.840 -0.769 -33.097 1.00 77.38 71 SER A O 1
ATOM 550 N N . PRO A 1 72 ? 7.864 1.231 -33.173 1.00 82.31 72 PRO A N 1
ATOM 551 C CA . PRO A 1 72 ? 9.193 0.661 -33.394 1.00 82.31 72 PRO A CA 1
ATOM 552 C C . PRO A 1 72 ? 9.580 -0.380 -32.338 1.00 82.31 72 PRO A C 1
ATOM 554 O O . PRO A 1 72 ? 10.336 -1.304 -32.623 1.00 82.31 72 PRO A O 1
ATOM 557 N N . THR A 1 73 ? 9.040 -0.257 -31.121 1.00 87.62 73 THR A N 1
ATOM 558 C CA . THR A 1 73 ? 9.199 -1.268 -30.074 1.00 87.62 73 THR A CA 1
ATOM 559 C C . THR A 1 73 ? 8.492 -2.570 -30.443 1.00 87.62 73 THR A C 1
ATOM 561 O O . THR A 1 73 ? 9.095 -3.625 -30.312 1.00 87.62 73 THR A O 1
ATOM 564 N N . LEU A 1 74 ? 7.257 -2.514 -30.952 1.00 88.44 74 LEU A N 1
ATOM 565 C CA . LEU A 1 74 ? 6.521 -3.700 -31.408 1.00 88.44 74 LEU A CA 1
ATOM 566 C C . LEU A 1 74 ? 7.242 -4.407 -32.555 1.00 88.44 74 LEU A C 1
ATOM 568 O O . LEU A 1 74 ? 7.426 -5.617 -32.502 1.00 88.44 74 LEU A O 1
ATOM 572 N N . GLN A 1 75 ? 7.734 -3.643 -33.534 1.00 89.62 75 GLN A N 1
ATOM 573 C CA . GLN A 1 75 ? 8.517 -4.199 -34.641 1.00 89.62 75 GLN A CA 1
ATOM 574 C C . GLN A 1 75 ? 9.772 -4.926 -34.136 1.00 89.62 75 GLN A C 1
ATOM 576 O O . GLN A 1 75 ? 10.124 -5.987 -34.643 1.00 89.62 75 GLN A O 1
ATOM 581 N N . LEU A 1 76 ? 10.446 -4.376 -33.118 1.00 91.88 76 LEU A N 1
ATOM 582 C CA . LEU A 1 76 ? 11.604 -5.022 -32.501 1.00 91.88 76 LEU A CA 1
ATOM 583 C C . LEU A 1 76 ? 11.226 -6.275 -31.703 1.00 91.88 76 LEU A C 1
ATOM 585 O O . LEU A 1 76 ? 11.976 -7.245 -31.753 1.00 91.88 76 LEU A O 1
ATOM 589 N N . ILE A 1 77 ? 10.098 -6.270 -30.986 1.00 92.50 77 ILE A N 1
ATOM 590 C CA . ILE A 1 77 ? 9.590 -7.451 -30.266 1.00 92.50 77 ILE A CA 1
ATOM 591 C C . ILE A 1 77 ? 9.353 -8.593 -31.259 1.00 92.50 77 ILE A C 1
ATOM 593 O O . ILE A 1 77 ? 9.860 -9.694 -31.050 1.00 92.50 77 ILE A O 1
ATOM 597 N N . GLU A 1 78 ? 8.665 -8.310 -32.367 1.00 92.31 78 GLU A N 1
ATOM 598 C CA . GLU A 1 78 ? 8.391 -9.284 -33.428 1.00 92.31 78 GLU A CA 1
ATOM 599 C C . GLU A 1 78 ? 9.687 -9.776 -34.091 1.00 92.31 78 GLU A C 1
ATOM 601 O O . GLU A 1 78 ? 9.944 -10.980 -34.142 1.00 92.31 78 GLU A O 1
ATOM 606 N N . ALA A 1 79 ? 10.555 -8.859 -34.532 1.00 93.62 79 ALA A N 1
ATOM 607 C CA . ALA A 1 79 ? 11.798 -9.197 -35.229 1.00 93.62 79 ALA A CA 1
ATOM 608 C C . ALA A 1 79 ? 12.779 -10.012 -34.370 1.00 93.62 79 ALA A C 1
ATOM 610 O O . ALA A 1 79 ? 13.543 -10.817 -34.900 1.00 93.62 79 ALA A O 1
ATOM 611 N N . LEU A 1 80 ? 12.776 -9.798 -33.052 1.00 94.12 80 LEU A N 1
ATOM 612 C CA . LEU A 1 80 ? 13.622 -10.525 -32.104 1.00 94.12 80 LEU A CA 1
ATOM 613 C C . LEU A 1 80 ? 12.922 -11.739 -31.483 1.00 94.12 80 LEU A C 1
ATOM 615 O O . LEU A 1 80 ? 13.545 -12.439 -30.686 1.00 94.12 80 LEU A O 1
ATOM 619 N N . SER A 1 81 ? 11.658 -11.995 -31.844 1.00 92.38 81 SER A N 1
ATOM 620 C CA . SER A 1 81 ? 10.834 -13.065 -31.265 1.00 92.38 81 SER A CA 1
ATOM 621 C C . SER A 1 81 ? 10.813 -13.024 -29.730 1.00 92.38 81 SER A C 1
ATOM 623 O O . SER A 1 81 ? 10.929 -14.054 -29.065 1.00 92.38 81 SER A O 1
ATOM 625 N N . ILE A 1 82 ? 10.711 -11.819 -29.162 1.00 92.19 82 ILE A N 1
ATOM 626 C CA . ILE A 1 82 ? 10.545 -11.632 -27.719 1.00 92.19 82 ILE A CA 1
ATOM 627 C C . ILE A 1 82 ? 9.088 -11.932 -27.366 1.00 92.19 82 ILE A C 1
ATOM 629 O O . ILE A 1 82 ? 8.180 -11.444 -28.034 1.00 92.19 82 ILE A O 1
ATOM 633 N N . ASP A 1 83 ? 8.865 -12.697 -26.298 1.00 91.62 83 ASP A N 1
ATOM 634 C CA . ASP A 1 83 ? 7.531 -12.862 -25.719 1.00 91.62 83 ASP A CA 1
ATOM 635 C C . ASP A 1 83 ? 7.021 -11.500 -25.206 1.00 91.62 83 ASP A C 1
ATOM 637 O O . ASP A 1 83 ? 7.628 -10.938 -24.284 1.00 91.62 83 ASP A O 1
ATOM 641 N N . PRO A 1 84 ? 5.929 -10.951 -25.769 1.00 93.19 84 PRO A N 1
ATOM 642 C CA . PRO A 1 84 ? 5.422 -9.647 -25.361 1.00 93.19 84 PRO A CA 1
ATOM 643 C C . PRO A 1 84 ? 5.036 -9.575 -23.875 1.00 93.19 84 PRO A C 1
ATOM 645 O O . PRO A 1 84 ? 5.211 -8.521 -23.266 1.00 93.19 84 PRO A O 1
ATOM 648 N N . SER A 1 85 ? 4.597 -10.692 -23.273 1.00 92.56 85 SER A N 1
ATOM 649 C CA . SER A 1 85 ? 4.241 -10.784 -21.843 1.00 92.56 85 SER A CA 1
ATOM 650 C C . SER A 1 85 ? 5.423 -10.540 -20.904 1.00 92.56 85 SER A C 1
ATOM 652 O O . SER A 1 85 ? 5.251 -10.275 -19.715 1.00 92.56 85 SER A O 1
ATOM 654 N N . ARG A 1 86 ? 6.645 -10.592 -21.443 1.00 92.62 86 ARG A N 1
ATOM 655 C CA . ARG A 1 86 ? 7.888 -10.318 -20.726 1.00 92.62 86 ARG A CA 1
ATOM 656 C C . AR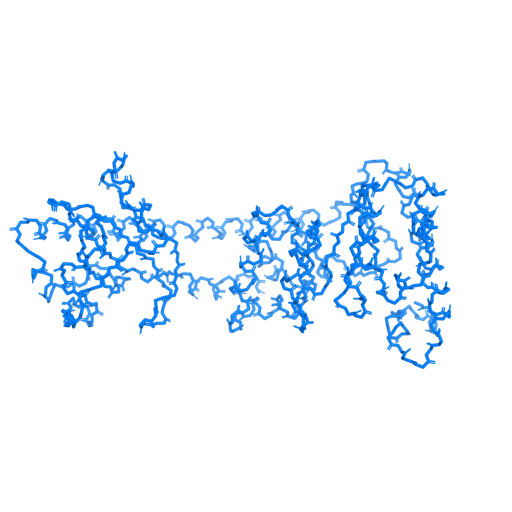G A 1 86 ? 8.402 -8.909 -20.973 1.00 92.62 86 ARG A C 1
ATOM 658 O O . ARG A 1 86 ? 9.549 -8.634 -20.636 1.00 92.62 86 ARG A O 1
ATOM 665 N N . VAL A 1 87 ? 7.609 -8.026 -21.568 1.00 94.88 87 VAL A N 1
ATOM 666 C CA . VAL A 1 87 ? 7.973 -6.625 -21.777 1.00 94.88 87 VAL A CA 1
ATOM 667 C C . VAL A 1 87 ? 7.041 -5.740 -20.966 1.00 94.88 87 VAL A C 1
ATOM 669 O O . VAL A 1 87 ? 5.827 -5.922 -20.975 1.00 94.88 87 VAL A O 1
ATOM 672 N N . VAL A 1 88 ? 7.627 -4.760 -20.286 1.00 96.00 88 VAL A N 1
ATOM 673 C CA . VAL A 1 88 ? 6.913 -3.702 -19.576 1.00 96.00 88 VAL A CA 1
ATOM 674 C C . VAL A 1 88 ? 7.337 -2.362 -20.157 1.00 96.00 88 VAL A C 1
ATOM 676 O O . VAL A 1 88 ? 8.528 -2.092 -20.309 1.00 96.00 88 VAL A O 1
ATOM 679 N N . ILE A 1 89 ? 6.366 -1.519 -20.494 1.00 93.25 89 ILE A N 1
ATOM 680 C CA . ILE A 1 89 ? 6.612 -0.146 -20.930 1.00 93.25 89 ILE A CA 1
ATOM 681 C C . ILE A 1 89 ? 6.406 0.800 -19.755 1.00 93.25 89 ILE A C 1
ATOM 683 O O . ILE A 1 89 ? 5.301 0.904 -19.227 1.00 93.25 89 ILE A O 1
ATOM 687 N N . GLU A 1 90 ? 7.466 1.512 -19.389 1.00 91.88 90 GLU A N 1
ATOM 688 C CA . GLU A 1 90 ? 7.444 2.580 -18.394 1.00 91.88 90 GLU A CA 1
ATOM 689 C C . GLU A 1 90 ? 7.046 3.894 -19.069 1.00 91.88 90 GLU A C 1
ATOM 691 O O . GLU A 1 90 ? 7.695 4.353 -20.020 1.00 91.88 90 GLU A O 1
ATOM 696 N N . VAL A 1 91 ? 5.946 4.477 -18.591 1.00 84.56 91 VAL A N 1
ATOM 697 C CA . VAL A 1 91 ? 5.448 5.780 -19.029 1.00 84.56 91 VAL A CA 1
ATOM 698 C C . VAL A 1 91 ? 5.616 6.797 -17.906 1.00 84.56 91 VAL A C 1
ATOM 700 O O . VAL A 1 91 ? 5.121 6.607 -16.796 1.00 84.56 91 VAL A O 1
ATOM 703 N N . THR A 1 92 ? 6.301 7.899 -18.209 1.00 74.44 92 THR A N 1
ATOM 704 C CA . THR A 1 92 ? 6.498 9.001 -17.262 1.00 74.44 92 THR A CA 1
ATOM 705 C C . THR A 1 92 ? 5.394 10.055 -17.375 1.00 74.44 92 THR A C 1
ATOM 707 O O . THR A 1 92 ? 4.626 10.130 -18.345 1.00 74.44 92 THR A O 1
ATOM 710 N N . GLU A 1 93 ? 5.301 10.886 -16.340 1.00 62.75 93 GLU A N 1
ATOM 711 C CA . GLU A 1 93 ? 4.200 11.816 -16.075 1.00 62.75 93 GLU A CA 1
ATOM 712 C C . GLU A 1 93 ? 4.120 13.031 -17.015 1.00 62.75 93 GLU A C 1
ATOM 714 O O . GLU A 1 93 ? 3.078 13.679 -17.107 1.00 62.75 93 GLU A O 1
ATOM 719 N N . THR A 1 94 ? 5.170 13.347 -17.776 1.00 59.25 94 THR A N 1
ATOM 720 C CA . THR A 1 94 ? 5.309 14.680 -18.384 1.00 59.25 94 THR A CA 1
ATOM 721 C C . THR A 1 94 ? 5.132 14.709 -19.909 1.00 59.25 94 THR A C 1
ATOM 723 O O . THR A 1 94 ? 5.866 14.085 -20.667 1.00 59.25 94 THR A O 1
ATOM 726 N N . GLY A 1 95 ? 4.178 15.517 -20.390 1.00 58.53 95 GLY A N 1
ATOM 727 C CA . GLY A 1 95 ? 4.251 16.115 -21.733 1.00 58.53 95 GLY A CA 1
ATOM 728 C C . GLY A 1 95 ? 3.578 15.402 -22.916 1.00 58.53 95 GLY A C 1
ATOM 729 O O . GLY A 1 95 ? 3.776 15.857 -24.041 1.00 58.53 95 GLY A O 1
ATOM 730 N N . ALA A 1 96 ? 2.774 14.347 -22.722 1.00 62.00 96 ALA A N 1
ATOM 731 C CA . ALA A 1 96 ? 1.935 13.785 -23.796 1.00 62.00 96 ALA A CA 1
ATOM 732 C C . ALA A 1 96 ? 0.438 14.035 -23.580 1.00 62.00 96 ALA A C 1
ATOM 734 O O . ALA A 1 96 ? -0.054 14.000 -22.453 1.00 62.00 96 ALA A O 1
ATOM 735 N N . ASP A 1 97 ? -0.279 14.220 -24.691 1.00 73.56 97 ASP A N 1
ATOM 736 C CA . ASP A 1 97 ? -1.741 14.183 -24.741 1.00 73.56 97 ASP A CA 1
ATOM 737 C C . ASP A 1 97 ? -2.237 12.813 -24.251 1.00 73.56 97 ASP A C 1
ATOM 739 O O . ASP A 1 97 ? -1.843 11.764 -24.774 1.00 73.56 97 ASP A O 1
ATOM 743 N N . LEU A 1 98 ? -3.106 12.828 -23.240 1.00 76.75 98 LEU A N 1
ATOM 744 C CA . LEU A 1 98 ? -3.646 11.627 -22.608 1.00 76.75 98 LEU A CA 1
ATOM 745 C C . LEU A 1 98 ? -4.374 10.712 -23.606 1.00 76.75 98 LEU A C 1
ATOM 747 O O . LEU A 1 98 ? -4.326 9.491 -23.471 1.00 76.75 98 LEU A O 1
ATOM 751 N N . THR A 1 99 ? -5.019 11.273 -24.628 1.00 79.81 99 THR A N 1
ATOM 752 C CA . THR A 1 99 ? -5.722 10.517 -25.672 1.00 79.81 99 THR A CA 1
ATOM 753 C C . THR A 1 99 ? -4.741 9.690 -26.493 1.00 79.81 99 THR A C 1
ATOM 755 O O . THR A 1 99 ? -4.959 8.495 -26.704 1.00 79.81 99 THR A O 1
ATOM 758 N N . VAL A 1 100 ? -3.635 10.310 -26.914 1.00 77.94 100 VAL A N 1
ATOM 759 C CA . VAL A 1 100 ? -2.565 9.640 -27.668 1.00 77.94 100 VAL A CA 1
ATOM 760 C C . VAL A 1 100 ? -1.912 8.569 -26.799 1.00 77.94 100 VAL A C 1
ATOM 762 O O . VAL A 1 100 ? -1.724 7.436 -27.240 1.00 77.94 100 VAL A O 1
ATOM 765 N N . LEU A 1 101 ? -1.634 8.895 -25.535 1.00 79.12 101 LEU A N 1
ATOM 766 C CA . LEU A 1 101 ? -1.054 7.958 -24.577 1.00 79.12 101 LEU A CA 1
ATOM 767 C C . LEU A 1 101 ? -1.949 6.722 -24.378 1.00 79.12 101 LEU A C 1
ATOM 769 O O . LEU A 1 101 ? -1.462 5.597 -24.482 1.00 79.12 101 LEU A O 1
ATOM 773 N N . LYS A 1 102 ? -3.262 6.912 -24.188 1.00 83.69 102 LYS A N 1
ATOM 774 C CA . LYS A 1 102 ? -4.241 5.817 -24.070 1.00 83.69 102 LYS A CA 1
ATOM 775 C C . LYS A 1 102 ? -4.286 4.939 -25.321 1.00 83.69 102 LYS A C 1
ATOM 777 O O . LYS A 1 102 ? -4.363 3.719 -25.198 1.00 83.69 102 LYS A O 1
ATOM 782 N N . GLN A 1 103 ? -4.231 5.525 -26.518 1.00 81.62 103 GLN A N 1
ATOM 783 C CA . GLN A 1 103 ? -4.217 4.758 -27.770 1.00 81.62 103 GLN A CA 1
ATOM 784 C C . GLN A 1 103 ? -2.967 3.881 -27.890 1.00 81.62 103 GLN A C 1
ATOM 786 O O . GLN A 1 103 ? -3.075 2.700 -28.219 1.00 81.62 103 GLN A O 1
ATOM 791 N N . VAL A 1 104 ? -1.790 4.431 -27.578 1.00 80.69 104 VAL A N 1
ATOM 792 C CA . VAL A 1 104 ? -0.538 3.667 -27.643 1.00 80.69 104 VAL A CA 1
ATOM 793 C C . VAL A 1 104 ? -0.498 2.570 -26.577 1.00 80.69 104 VAL A C 1
ATOM 795 O O . VAL A 1 104 ? -0.120 1.439 -26.877 1.00 80.69 104 VAL A O 1
ATOM 798 N N . ILE A 1 105 ? -0.940 2.871 -25.356 1.00 85.38 105 ILE A N 1
ATOM 799 C CA . ILE A 1 105 ? -1.038 1.887 -24.273 1.00 85.38 105 ILE A CA 1
ATOM 800 C C . ILE A 1 105 ? -1.967 0.731 -24.657 1.00 85.38 105 ILE A C 1
ATOM 802 O O . ILE A 1 105 ? -1.598 -0.426 -24.468 1.00 85.38 105 ILE A O 1
ATOM 806 N N . ARG A 1 106 ? -3.129 1.016 -25.262 1.00 86.81 106 ARG A N 1
ATOM 807 C CA . ARG A 1 106 ? -4.029 -0.029 -25.779 1.00 86.81 106 ARG A CA 1
ATOM 808 C C . ARG A 1 106 ? -3.330 -0.915 -26.808 1.00 86.81 106 ARG A C 1
ATOM 810 O O . ARG A 1 106 ? -3.355 -2.129 -26.667 1.00 86.81 106 ARG A O 1
ATOM 817 N N . ALA A 1 107 ? -2.616 -0.325 -27.768 1.00 85.75 107 ALA A N 1
ATOM 818 C CA . ALA A 1 107 ? -1.896 -1.092 -28.786 1.00 85.75 107 ALA A CA 1
ATOM 819 C C . ALA A 1 107 ? -0.815 -2.031 -28.208 1.00 85.75 107 ALA A C 1
ATOM 821 O O . ALA A 1 107 ? -0.557 -3.094 -28.785 1.00 85.75 107 ALA A O 1
ATOM 822 N N . TYR A 1 108 ? -0.184 -1.646 -27.092 1.00 89.44 108 TYR A N 1
ATOM 823 C CA . TYR A 1 108 ? 0.741 -2.503 -26.347 1.00 89.44 108 TYR A CA 1
ATOM 824 C C . TYR A 1 108 ? 0.005 -3.615 -25.590 1.00 89.44 108 TYR A C 1
ATOM 826 O O . TYR A 1 108 ? 0.367 -4.786 -25.724 1.00 89.44 108 TYR A O 1
ATOM 834 N N . ARG A 1 109 ? -1.064 -3.277 -24.865 1.00 90.31 109 ARG A N 1
ATOM 835 C CA . ARG A 1 109 ? -1.864 -4.251 -24.110 1.00 90.31 109 ARG A CA 1
ATOM 836 C C . ARG A 1 109 ? -2.520 -5.309 -24.976 1.00 90.31 109 ARG A C 1
ATOM 838 O O . ARG A 1 109 ? -2.499 -6.475 -24.604 1.00 90.31 109 ARG A O 1
ATOM 845 N N . ASP A 1 110 ? -3.021 -4.933 -26.150 1.00 91.12 110 ASP A N 1
ATOM 846 C CA . ASP A 1 110 ? -3.625 -5.868 -27.107 1.00 91.12 110 ASP A CA 1
ATOM 847 C C . ASP A 1 110 ? -2.635 -6.958 -27.564 1.00 91.12 110 ASP A C 1
ATOM 849 O O . ASP A 1 110 ? -3.037 -7.994 -28.089 1.00 91.12 110 ASP A O 1
ATOM 853 N N . ARG A 1 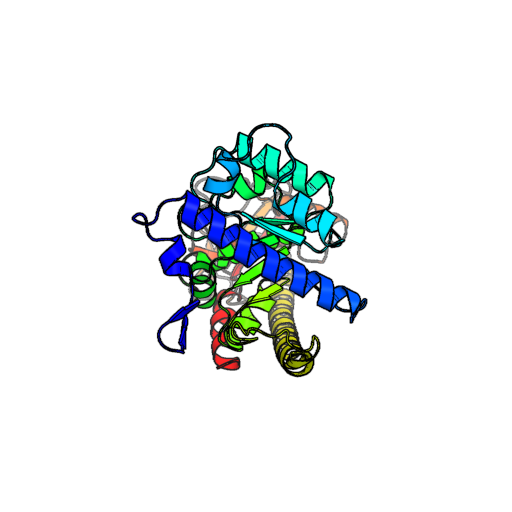111 ? -1.328 -6.740 -27.357 1.00 91.94 111 ARG A N 1
ATOM 854 C CA . ARG A 1 111 ? -0.254 -7.706 -27.627 1.00 91.94 111 ARG A CA 1
ATOM 855 C C . ARG A 1 111 ? 0.263 -8.411 -26.376 1.00 91.94 111 ARG A C 1
ATOM 857 O O . ARG A 1 111 ? 1.178 -9.211 -26.498 1.00 91.94 111 ARG A O 1
ATOM 864 N N . GLY A 1 112 ? -0.303 -8.140 -25.202 1.00 93.69 112 GLY A N 1
ATOM 865 C CA . GLY A 1 112 ? 0.104 -8.724 -23.924 1.00 93.69 112 GLY A CA 1
ATOM 866 C C . GLY A 1 112 ? 1.268 -8.011 -23.233 1.00 93.69 112 GLY A C 1
ATOM 867 O O . GLY A 1 112 ? 1.841 -8.579 -22.313 1.00 93.69 112 GLY A O 1
ATOM 868 N N . ILE A 1 113 ? 1.635 -6.800 -23.662 1.00 94.62 113 ILE A N 1
ATOM 869 C CA . ILE A 1 113 ? 2.729 -6.021 -23.059 1.00 94.62 113 ILE A CA 1
ATOM 870 C C . ILE A 1 113 ? 2.217 -5.293 -21.814 1.00 94.62 113 ILE A C 1
ATOM 872 O O . ILE A 1 113 ? 1.178 -4.630 -21.870 1.00 94.62 113 ILE A O 1
ATOM 876 N N . GLY A 1 114 ? 2.971 -5.386 -20.719 1.00 95.44 114 GLY A N 1
ATOM 877 C CA . GLY A 1 114 ? 2.648 -4.729 -19.456 1.00 95.44 114 GLY A CA 1
ATOM 878 C C . GLY A 1 114 ? 2.946 -3.230 -19.470 1.00 95.44 114 GLY A C 1
ATOM 879 O O . GLY A 1 114 ? 3.802 -2.746 -20.214 1.00 95.44 114 GLY A O 1
ATOM 880 N N . ILE A 1 115 ? 2.252 -2.485 -18.618 1.00 93.88 115 ILE A N 1
ATOM 881 C CA . ILE A 1 115 ? 2.364 -1.030 -18.509 1.00 93.88 115 ILE A CA 1
ATOM 882 C C . ILE A 1 115 ? 2.742 -0.652 -17.084 1.00 93.88 115 ILE A C 1
ATOM 884 O O . ILE A 1 115 ? 2.091 -1.070 -16.128 1.00 93.88 115 ILE A O 1
ATOM 888 N N . ALA A 1 116 ? 3.765 0.184 -16.951 1.00 93.75 116 ALA A N 1
ATOM 889 C CA . ALA A 1 116 ? 4.210 0.737 -15.686 1.00 93.75 116 ALA A CA 1
ATOM 890 C C . ALA A 1 116 ? 4.065 2.260 -15.681 1.00 93.75 116 ALA A C 1
ATOM 892 O O . ALA A 1 116 ? 4.466 2.925 -16.637 1.00 93.75 116 ALA A O 1
ATOM 893 N N . ILE A 1 117 ? 3.533 2.815 -14.593 1.00 90.38 117 ILE A N 1
ATOM 894 C CA . ILE A 1 117 ? 3.683 4.244 -14.293 1.00 90.38 117 ILE A CA 1
ATOM 895 C C . ILE A 1 117 ? 4.995 4.420 -13.536 1.00 90.38 117 ILE A C 1
ATOM 897 O O . ILE A 1 117 ? 5.195 3.759 -12.515 1.00 90.38 117 ILE A O 1
ATOM 901 N N . ASP A 1 118 ? 5.867 5.286 -14.048 1.00 88.38 118 ASP A N 1
ATOM 902 C CA . ASP A 1 118 ? 7.162 5.589 -13.437 1.00 88.38 118 ASP A CA 1
ATOM 903 C C . ASP A 1 118 ? 7.137 6.887 -12.615 1.00 88.38 118 ASP A C 1
ATOM 905 O O . ASP A 1 118 ? 6.319 7.767 -12.889 1.00 88.38 118 ASP A O 1
ATOM 909 N N . ASP A 1 119 ? 8.034 6.996 -11.629 1.00 82.69 119 ASP A N 1
ATOM 910 C CA . ASP A 1 119 ? 8.203 8.159 -10.738 1.00 82.69 119 ASP A CA 1
ATOM 911 C C . ASP A 1 119 ? 6.928 8.605 -9.980 1.00 82.69 119 ASP A C 1
ATOM 913 O O . ASP A 1 119 ? 6.739 9.789 -9.680 1.00 82.69 119 ASP A O 1
ATOM 917 N N . PHE A 1 120 ? 6.051 7.667 -9.598 1.00 84.94 120 PHE A N 1
ATOM 918 C CA . PHE A 1 120 ? 4.817 8.003 -8.883 1.00 84.94 120 PHE A CA 1
ATOM 919 C C . PHE A 1 120 ? 5.127 8.704 -7.552 1.00 84.94 120 PHE A C 1
ATOM 921 O O . PHE A 1 120 ? 5.755 8.137 -6.652 1.00 84.94 120 PHE A O 1
ATOM 928 N N . GLY A 1 121 ? 4.641 9.937 -7.412 1.00 77.62 121 GLY A N 1
ATOM 929 C CA . GLY A 1 121 ? 4.859 10.800 -6.248 1.00 77.62 121 GLY A CA 1
ATOM 930 C C . GLY A 1 121 ? 5.921 11.888 -6.442 1.00 77.62 121 GLY A C 1
ATOM 931 O O . GLY A 1 121 ? 6.088 12.729 -5.552 1.00 77.62 121 GLY A O 1
ATOM 932 N N . ALA A 1 122 ? 6.610 11.924 -7.587 1.00 66.56 122 ALA A N 1
ATOM 933 C CA . ALA A 1 122 ? 7.560 12.976 -7.933 1.00 66.56 122 ALA A CA 1
ATOM 934 C C . ALA A 1 122 ? 6.858 14.205 -8.555 1.00 66.56 122 ALA A C 1
ATOM 936 O O . ALA A 1 122 ? 6.853 14.401 -9.763 1.00 66.56 122 ALA A O 1
ATOM 937 N N . GLY A 1 123 ? 6.314 15.105 -7.728 1.00 66.31 123 GLY A N 1
ATOM 938 C CA . GLY A 1 123 ? 5.711 16.359 -8.215 1.00 66.31 123 GLY A CA 1
ATOM 939 C C . GLY A 1 123 ? 4.221 16.228 -8.554 1.00 66.31 123 GLY A C 1
ATOM 940 O O . GLY A 1 123 ? 3.447 15.861 -7.675 1.00 66.31 123 GLY A O 1
ATOM 941 N N . GLU A 1 124 ? 3.815 16.554 -9.788 1.00 56.34 124 GLU A N 1
ATOM 942 C CA . GLU A 1 124 ? 2.418 16.529 -10.291 1.00 56.34 124 GLU A CA 1
ATOM 943 C C . GLU A 1 124 ? 1.934 15.094 -10.622 1.00 56.34 124 GLU A C 1
ATOM 945 O O . GLU A 1 124 ? 1.273 14.836 -11.629 1.00 56.34 124 GLU A O 1
ATOM 950 N N . ALA A 1 125 ? 2.290 14.131 -9.775 1.00 56.84 125 ALA A N 1
ATOM 951 C CA . ALA A 1 125 ? 1.914 12.734 -9.920 1.00 56.84 125 ALA A CA 1
ATOM 952 C C . ALA A 1 125 ? 0.436 12.532 -9.586 1.00 56.84 125 ALA A C 1
ATOM 954 O O . ALA A 1 125 ? 0.048 12.407 -8.420 1.00 56.84 125 ALA A O 1
ATOM 955 N N . HIS A 1 126 ? -0.415 12.544 -10.612 1.00 69.06 126 HIS A N 1
ATOM 956 C CA . HIS A 1 126 ? -1.862 12.494 -10.435 1.00 69.06 126 HIS A CA 1
ATOM 957 C C . HIS A 1 126 ? -2.378 11.053 -10.383 1.00 69.06 126 HIS A C 1
ATOM 959 O O . HIS A 1 126 ? -2.203 10.271 -11.321 1.00 69.06 126 HIS A O 1
ATOM 965 N N . LEU A 1 127 ? -3.113 10.737 -9.311 1.00 79.75 127 LEU A N 1
ATOM 966 C CA . LEU A 1 127 ? -3.937 9.529 -9.174 1.00 79.75 127 LEU A CA 1
ATOM 967 C C . LEU A 1 127 ? -4.808 9.274 -10.419 1.00 79.75 127 LEU A C 1
ATOM 969 O O . LEU A 1 127 ? -5.044 8.123 -10.780 1.00 79.75 127 LEU A O 1
ATOM 973 N N . ASP A 1 128 ? -5.203 10.342 -11.114 1.00 80.94 128 ASP A N 1
ATOM 974 C CA . ASP A 1 128 ? -5.926 10.311 -12.385 1.00 80.94 128 ASP A CA 1
ATOM 975 C C . ASP A 1 128 ? -5.268 9.400 -13.423 1.00 80.94 128 ASP A C 1
ATOM 977 O O . ASP A 1 128 ? -5.969 8.684 -14.124 1.00 80.94 128 ASP A O 1
ATOM 981 N N . ARG A 1 129 ? -3.931 9.320 -13.486 1.00 80.50 129 ARG A N 1
ATOM 982 C CA . ARG A 1 129 ? -3.251 8.406 -14.418 1.00 80.50 129 ARG A CA 1
ATOM 983 C C . ARG A 1 129 ? -3.389 6.945 -14.031 1.00 80.50 129 ARG A C 1
ATOM 985 O O . ARG A 1 129 ? -3.516 6.109 -14.917 1.00 80.50 129 ARG A O 1
ATOM 992 N N . VAL A 1 130 ? -3.375 6.622 -12.740 1.00 87.00 130 VAL A N 1
ATOM 993 C CA . VAL A 1 130 ? -3.637 5.246 -12.289 1.00 87.00 130 VAL A CA 1
ATOM 994 C C . VAL A 1 130 ? -5.057 4.846 -12.693 1.00 87.00 130 VAL A C 1
ATOM 996 O O . VAL A 1 130 ? -5.257 3.743 -13.192 1.00 87.00 130 VAL A O 1
ATOM 999 N N . ILE A 1 131 ? -6.015 5.768 -12.556 1.00 87.19 131 ILE A N 1
ATOM 1000 C CA . ILE A 1 131 ? -7.414 5.572 -12.964 1.00 87.19 131 ILE A CA 1
ATOM 1001 C C . ILE A 1 131 ? -7.527 5.424 -14.487 1.00 87.19 131 ILE A C 1
ATOM 1003 O O . ILE A 1 131 ? -8.175 4.511 -14.982 1.00 87.19 131 ILE A O 1
ATOM 1007 N N . ASP A 1 132 ? -6.893 6.319 -15.238 1.00 85.25 132 ASP A N 1
ATOM 1008 C CA . ASP A 1 132 ? -7.037 6.417 -16.687 1.00 85.25 132 ASP A CA 1
ATOM 1009 C C . ASP A 1 132 ? -6.271 5.348 -17.460 1.00 85.25 132 ASP A C 1
ATOM 1011 O O . ASP A 1 132 ? -6.662 4.992 -18.578 1.00 85.25 132 ASP A O 1
ATOM 1015 N N . LEU A 1 133 ? -5.134 4.920 -16.914 1.00 85.50 133 LEU A N 1
ATOM 1016 C CA . LEU A 1 133 ? -4.225 3.993 -17.564 1.00 85.50 133 LEU A CA 1
ATOM 1017 C C . LEU A 1 133 ? -4.339 2.584 -17.004 1.00 85.50 133 LEU A C 1
ATOM 1019 O O . LEU A 1 133 ? -3.897 1.690 -17.706 1.00 85.50 133 LEU A O 1
ATOM 1023 N N . GLU A 1 134 ? -4.904 2.354 -15.815 1.00 90.00 134 GLU A N 1
ATOM 1024 C CA . GLU A 1 134 ? -5.061 1.019 -15.204 1.00 90.00 134 GLU A CA 1
ATOM 1025 C C . GLU A 1 134 ? -3.772 0.168 -15.292 1.00 90.00 134 GLU A C 1
ATOM 1027 O O . GLU A 1 134 ? -3.770 -0.875 -15.947 1.00 90.00 134 GLU A O 1
ATOM 1032 N N . PRO A 1 135 ? -2.621 0.648 -14.786 1.00 92.31 135 PRO A N 1
ATOM 1033 C CA . PRO A 1 135 ? -1.319 0.035 -15.052 1.00 92.31 135 PRO A CA 1
ATOM 1034 C C . PRO A 1 135 ? -1.159 -1.343 -14.397 1.00 92.31 135 PRO A C 1
ATOM 1036 O O . PRO A 1 135 ? -1.800 -1.649 -13.398 1.00 92.31 135 PRO A O 1
ATOM 1039 N N . ASP A 1 136 ? -0.233 -2.143 -14.920 1.00 95.75 136 ASP A N 1
ATOM 1040 C CA . ASP A 1 136 ? 0.176 -3.420 -14.326 1.00 95.75 136 ASP A CA 1
ATOM 1041 C C . ASP A 1 136 ? 1.193 -3.204 -13.192 1.00 95.75 136 ASP A C 1
ATOM 1043 O O . ASP A 1 136 ? 1.245 -3.979 -12.235 1.00 95.75 136 ASP A O 1
ATOM 1047 N N . LEU A 1 137 ? 1.990 -2.130 -13.280 1.00 95.81 137 LEU A N 1
ATOM 1048 C CA . LEU A 1 137 ? 2.965 -1.736 -12.266 1.00 95.81 137 LEU A CA 1
ATOM 1049 C C . LEU A 1 137 ? 2.889 -0.240 -11.946 1.00 95.81 137 LEU A C 1
ATOM 1051 O O . LEU A 1 137 ? 2.672 0.602 -12.818 1.00 95.81 137 LEU A O 1
ATOM 1055 N N . VAL A 1 138 ? 3.149 0.104 -10.691 1.00 94.25 138 VAL A N 1
ATOM 1056 C CA . VAL A 1 138 ? 3.363 1.490 -10.259 1.00 94.25 138 VAL A CA 1
ATOM 1057 C C . VAL A 1 138 ? 4.701 1.551 -9.544 1.00 94.25 138 VAL A C 1
ATOM 1059 O O . VAL A 1 138 ? 4.901 0.855 -8.549 1.00 94.25 138 VAL A O 1
ATOM 1062 N N . LYS A 1 139 ? 5.623 2.364 -10.060 1.00 93.75 139 LYS A N 1
ATOM 1063 C CA . LYS A 1 139 ? 6.953 2.565 -9.487 1.00 93.75 139 LYS A CA 1
ATOM 1064 C C . LYS A 1 139 ? 6.922 3.804 -8.603 1.00 93.75 139 LYS A C 1
ATOM 1066 O O . LYS A 1 139 ? 6.603 4.895 -9.063 1.00 93.75 139 LYS A O 1
ATOM 1071 N N . LEU A 1 140 ? 7.181 3.606 -7.316 1.00 92.94 140 LEU A N 1
ATOM 1072 C CA . LEU A 1 140 ? 7.170 4.656 -6.307 1.00 92.94 140 LEU A CA 1
ATOM 1073 C C . LEU A 1 140 ? 8.479 5.444 -6.366 1.00 92.94 140 LEU A C 1
ATOM 1075 O O . LEU A 1 140 ? 9.551 4.855 -6.207 1.00 92.94 140 LEU A O 1
ATOM 1079 N N . ASP A 1 141 ? 8.376 6.766 -6.506 1.00 90.25 141 ASP A N 1
ATOM 1080 C CA . ASP A 1 141 ? 9.537 7.653 -6.475 1.00 90.25 141 ASP A CA 1
ATOM 1081 C C . ASP A 1 141 ? 10.340 7.479 -5.175 1.00 90.25 141 ASP A C 1
ATOM 1083 O O . ASP A 1 141 ? 9.805 7.421 -4.057 1.00 90.25 141 ASP A O 1
ATOM 1087 N N . MET A 1 142 ? 11.664 7.465 -5.329 1.00 92.12 142 MET A N 1
ATOM 1088 C CA . MET A 1 142 ? 12.604 7.303 -4.228 1.00 92.12 142 MET A CA 1
ATOM 1089 C C . MET A 1 142 ? 12.417 8.379 -3.150 1.00 92.12 142 MET A C 1
ATOM 1091 O O . MET A 1 142 ? 12.534 8.070 -1.964 1.00 92.12 142 MET A O 1
ATOM 1095 N N . LYS A 1 143 ? 12.138 9.647 -3.494 1.00 91.88 143 LYS A N 1
ATOM 1096 C CA . LYS A 1 143 ? 11.979 10.691 -2.464 1.00 91.88 143 LYS A CA 1
ATOM 1097 C C . LYS A 1 143 ? 10.732 10.433 -1.633 1.00 91.88 143 LYS A C 1
ATOM 1099 O O . LYS A 1 143 ? 10.816 10.524 -0.407 1.00 91.88 143 LYS A O 1
ATOM 1104 N N . LEU A 1 144 ? 9.602 10.097 -2.258 1.00 91.62 144 LEU A N 1
ATOM 1105 C CA . LEU A 1 144 ? 8.383 9.742 -1.528 1.00 91.62 144 LEU A CA 1
ATOM 1106 C C . LEU A 1 144 ? 8.618 8.526 -0.620 1.00 91.62 144 LEU A C 1
ATOM 1108 O O . LEU A 1 144 ? 8.301 8.591 0.570 1.00 91.62 144 LEU A O 1
ATOM 1112 N N . PHE A 1 145 ? 9.264 7.476 -1.132 1.00 93.62 145 PHE A N 1
ATOM 1113 C CA . PHE A 1 145 ? 9.635 6.304 -0.338 1.00 93.62 145 PHE A CA 1
ATOM 1114 C C . PHE A 1 145 ? 10.520 6.660 0.867 1.00 93.62 145 PHE A C 1
ATOM 1116 O O . PHE A 1 145 ? 10.207 6.286 1.997 1.00 93.62 145 PHE A O 1
ATOM 1123 N N . LYS A 1 146 ? 11.597 7.432 0.672 1.00 93.56 146 LYS A N 1
ATOM 1124 C CA . LYS A 1 146 ? 12.520 7.812 1.758 1.00 93.56 146 LYS A CA 1
ATOM 1125 C C . LYS A 1 146 ? 11.832 8.694 2.806 1.00 93.56 146 LYS A C 1
ATOM 1127 O O . LYS A 1 146 ? 12.106 8.548 3.996 1.00 93.56 146 LYS A O 1
ATOM 1132 N N . ARG A 1 147 ? 10.922 9.587 2.398 1.00 92.81 147 ARG A N 1
ATOM 1133 C CA . ARG A 1 147 ? 10.100 10.392 3.323 1.00 92.81 147 ARG A CA 1
ATOM 1134 C C . ARG A 1 147 ? 9.161 9.513 4.145 1.00 92.81 147 ARG A C 1
ATOM 1136 O O . ARG A 1 147 ? 9.070 9.692 5.358 1.00 92.81 147 ARG A O 1
ATOM 1143 N N . ALA A 1 148 ? 8.509 8.543 3.504 1.00 91.69 148 ALA A N 1
ATOM 1144 C CA . ALA A 1 148 ? 7.646 7.570 4.167 1.00 91.69 148 ALA A CA 1
ATOM 1145 C C . ALA A 1 148 ? 8.439 6.717 5.169 1.00 91.69 148 ALA A C 1
ATOM 1147 O O . ALA A 1 148 ? 8.075 6.647 6.343 1.00 91.69 148 ALA A O 1
ATOM 1148 N N . TYR A 1 149 ? 9.601 6.205 4.750 1.00 91.44 149 TYR A N 1
ATOM 1149 C CA . TYR A 1 149 ? 10.536 5.476 5.607 1.00 91.44 149 TYR A CA 1
ATOM 1150 C C . TYR A 1 149 ? 10.949 6.296 6.829 1.00 91.44 149 TYR A C 1
ATOM 1152 O O . TYR A 1 149 ? 10.993 5.752 7.929 1.00 91.44 149 TYR A O 1
ATOM 1160 N N . ARG A 1 150 ? 11.192 7.606 6.670 1.00 90.19 150 ARG A N 1
ATOM 1161 C CA . ARG A 1 150 ? 11.532 8.545 7.756 1.00 90.19 150 ARG A CA 1
ATOM 1162 C C . ARG A 1 150 ? 10.330 9.032 8.567 1.00 90.19 150 ARG A C 1
ATOM 1164 O O . ARG A 1 150 ? 10.528 9.598 9.644 1.00 90.19 150 ARG A O 1
ATOM 1171 N N . GLY A 1 151 ? 9.104 8.689 8.170 1.00 86.44 151 GLY A N 1
ATOM 1172 C CA . GLY A 1 151 ? 7.876 9.081 8.867 1.00 86.44 151 GLY A CA 1
ATOM 1173 C C . GLY A 1 151 ? 7.624 10.585 8.778 1.00 86.44 151 GLY A C 1
ATOM 1174 O O . GLY A 1 151 ? 7.182 11.200 9.744 1.00 86.44 151 GLY A O 1
ATOM 1175 N N . GLU A 1 152 ? 7.992 11.193 7.652 1.00 86.44 152 GLU A N 1
ATOM 1176 C CA . GLU A 1 152 ? 7.869 12.630 7.435 1.00 86.44 152 GLU A CA 1
ATOM 1177 C C . GLU A 1 152 ? 6.462 13.002 6.948 1.00 86.44 152 GLU A C 1
ATOM 1179 O O . GLU A 1 152 ? 6.080 12.721 5.807 1.00 86.44 152 GLU A O 1
ATOM 1184 N N . GLY A 1 153 ? 5.709 13.715 7.788 1.00 84.31 153 GLY A N 1
ATOM 1185 C CA . GLY A 1 153 ? 4.366 14.185 7.447 1.00 84.31 153 GLY A CA 1
ATOM 1186 C C . GLY A 1 153 ? 3.433 13.027 7.088 1.00 84.31 153 GLY A C 1
ATOM 1187 O O . GLY A 1 153 ? 3.421 12.021 7.783 1.00 84.31 153 GLY A O 1
ATOM 1188 N N . LEU A 1 154 ? 2.680 13.175 5.993 1.00 86.31 154 LEU A N 1
ATOM 1189 C CA . LEU A 1 154 ? 1.715 12.177 5.504 1.00 86.31 154 LEU A CA 1
ATOM 1190 C C . LEU A 1 154 ? 2.326 11.127 4.559 1.00 86.31 154 LEU A C 1
ATOM 1192 O O . LEU A 1 154 ? 1.597 10.363 3.929 1.00 86.31 154 LEU A O 1
ATOM 1196 N N . ALA A 1 155 ? 3.650 11.126 4.365 1.00 89.75 155 ALA A N 1
ATOM 1197 C CA . ALA A 1 155 ? 4.276 10.290 3.341 1.00 89.75 155 ALA A CA 1
ATOM 1198 C C . ALA A 1 155 ? 4.027 8.794 3.584 1.00 89.75 155 ALA A C 1
ATOM 1200 O O . ALA A 1 155 ? 3.785 8.048 2.638 1.00 89.75 155 ALA A O 1
ATOM 1201 N N . ARG A 1 156 ? 4.031 8.366 4.851 1.00 88.56 156 ARG A N 1
ATOM 1202 C CA . ARG A 1 156 ? 3.753 6.977 5.221 1.00 88.56 156 ARG A CA 1
ATOM 1203 C C . ARG A 1 156 ? 2.319 6.584 4.877 1.00 88.56 156 ARG A C 1
ATOM 1205 O O . ARG A 1 156 ? 2.103 5.553 4.253 1.00 88.56 156 ARG A O 1
ATOM 1212 N N . GLU A 1 157 ? 1.356 7.421 5.234 1.00 86.00 157 GLU A N 1
ATOM 1213 C CA . GLU A 1 157 ? -0.069 7.198 5.010 1.00 86.00 157 GLU A CA 1
ATOM 1214 C C . GLU A 1 157 ? -0.395 7.157 3.513 1.00 86.00 157 GLU A C 1
ATOM 1216 O O . GLU A 1 157 ? -1.232 6.360 3.088 1.00 86.00 157 GLU A O 1
ATOM 1221 N N . VAL A 1 158 ? 0.291 7.976 2.707 1.00 89.50 158 VAL A N 1
ATOM 1222 C CA . VAL A 1 158 ? 0.193 7.952 1.240 1.00 89.50 158 VAL A CA 1
ATOM 1223 C C . VAL A 1 158 ? 0.704 6.628 0.679 1.00 89.50 158 VAL A C 1
ATOM 1225 O O . VAL A 1 158 ? 0.007 6.007 -0.123 1.00 89.50 158 VAL A O 1
ATOM 1228 N N . VAL A 1 159 ? 1.880 6.163 1.113 1.00 91.56 159 VAL A N 1
ATOM 1229 C CA . VAL A 1 159 ? 2.426 4.873 0.663 1.00 91.56 159 VAL A CA 1
ATOM 1230 C C . VAL A 1 159 ? 1.510 3.721 1.077 1.00 91.56 159 VAL A C 1
ATOM 1232 O O . VAL A 1 159 ? 1.173 2.888 0.244 1.00 91.56 159 VAL A O 1
ATOM 1235 N N . GLU A 1 160 ? 1.008 3.710 2.312 1.00 89.44 160 GLU A N 1
ATOM 1236 C CA . GLU A 1 160 ? 0.047 2.699 2.769 1.00 89.44 160 GLU A CA 1
ATOM 1237 C C . GLU A 1 160 ? -1.281 2.741 1.993 1.00 89.44 160 GLU A C 1
ATOM 1239 O O . GLU A 1 160 ? -1.892 1.702 1.732 1.00 89.44 160 GLU A O 1
ATOM 1244 N N . ALA A 1 161 ? -1.761 3.931 1.618 1.00 89.50 161 ALA A N 1
ATOM 1245 C CA . ALA A 1 161 ? -2.948 4.072 0.780 1.00 89.50 161 ALA A CA 1
ATOM 1246 C C . ALA A 1 161 ? -2.715 3.510 -0.627 1.00 89.50 161 ALA A C 1
ATOM 1248 O O . ALA A 1 161 ? -3.585 2.808 -1.144 1.00 89.50 161 ALA A O 1
ATOM 1249 N N . LEU A 1 162 ? -1.542 3.766 -1.211 1.00 90.62 162 LEU A N 1
ATOM 1250 C CA . LEU A 1 162 ? -1.156 3.222 -2.509 1.00 90.62 162 LEU A CA 1
ATOM 1251 C C . LEU A 1 162 ? -1.026 1.697 -2.465 1.00 90.62 162 LEU A C 1
ATOM 1253 O O . LEU A 1 162 ? -1.526 1.027 -3.362 1.00 90.62 162 LEU A O 1
ATOM 1257 N N . SER A 1 163 ? -0.445 1.138 -1.404 1.00 92.19 163 SER A N 1
ATOM 1258 C CA . SER A 1 163 ? -0.375 -0.312 -1.199 1.00 92.19 163 SER A CA 1
ATOM 1259 C C . SER A 1 163 ? -1.758 -0.955 -1.141 1.00 92.19 163 SER A C 1
ATOM 1261 O O . SER A 1 163 ? -2.020 -1.936 -1.831 1.00 92.19 163 SER A O 1
ATOM 1263 N N . ARG A 1 164 ? -2.697 -0.362 -0.392 1.00 91.38 164 ARG A N 1
ATOM 1264 C CA . ARG A 1 164 ? -4.091 -0.840 -0.360 1.00 91.38 164 ARG A CA 1
ATOM 1265 C C . ARG A 1 164 ? -4.786 -0.703 -1.712 1.00 91.38 164 ARG A C 1
ATOM 1267 O O . ARG A 1 164 ? -5.636 -1.525 -2.054 1.00 91.38 164 ARG A O 1
ATOM 1274 N N . LEU A 1 165 ? -4.470 0.345 -2.471 1.00 91.69 165 LEU A N 1
ATOM 1275 C CA . LEU A 1 165 ? -4.983 0.502 -3.827 1.00 91.69 165 LEU A CA 1
ATOM 1276 C C . LEU A 1 165 ? -4.440 -0.607 -4.734 1.00 91.69 165 LEU A C 1
ATOM 1278 O O . LEU A 1 165 ? -5.228 -1.220 -5.450 1.00 91.69 165 LEU A O 1
ATOM 1282 N N . ALA A 1 166 ? -3.146 -0.916 -4.644 1.00 93.25 166 ALA A N 1
ATOM 1283 C CA . ALA A 1 166 ? -2.497 -2.010 -5.363 1.00 93.25 166 ALA A CA 1
ATOM 1284 C C . ALA A 1 166 ? -3.190 -3.350 -5.075 1.00 93.25 166 ALA A C 1
ATOM 1286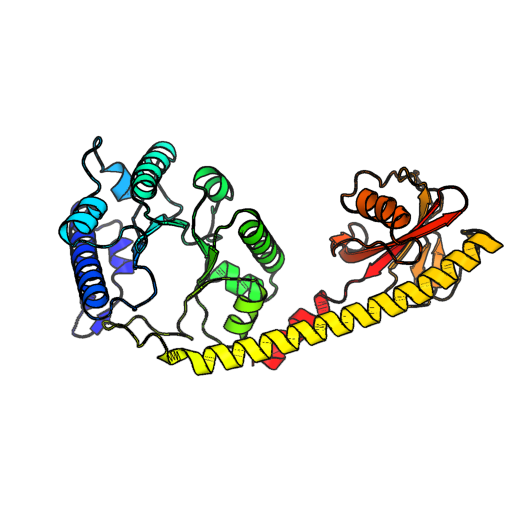 O O . ALA A 1 166 ? -3.623 -4.037 -5.995 1.00 93.25 166 ALA A O 1
ATOM 1287 N N . GLU A 1 167 ? -3.418 -3.670 -3.797 1.00 93.00 167 GLU A N 1
ATOM 1288 C CA . GLU A 1 167 ? -4.127 -4.888 -3.378 1.00 93.00 167 GLU A CA 1
ATOM 1289 C C . GLU A 1 167 ? -5.545 -4.991 -3.958 1.00 93.00 167 GLU A C 1
ATOM 1291 O O . GLU A 1 167 ? -5.995 -6.076 -4.320 1.00 93.00 167 GLU A O 1
ATOM 1296 N N . ARG A 1 168 ? -6.267 -3.867 -4.042 1.00 92.56 168 ARG A N 1
ATOM 1297 C CA . ARG A 1 168 ? -7.660 -3.839 -4.516 1.00 92.56 168 ARG A CA 1
ATOM 1298 C C . ARG A 1 168 ? -7.802 -3.804 -6.033 1.00 92.56 168 ARG A C 1
ATOM 1300 O O . ARG A 1 168 ? -8.839 -4.223 -6.537 1.00 92.56 168 ARG A O 1
ATOM 1307 N N . THR A 1 169 ? -6.823 -3.244 -6.734 1.00 91.00 169 THR A N 1
ATOM 1308 C CA . THR A 1 169 ? -6.867 -3.040 -8.194 1.00 91.00 169 THR A CA 1
ATOM 1309 C C . THR A 1 169 ? -6.033 -4.062 -8.957 1.00 91.00 169 THR A C 1
ATOM 1311 O O . THR A 1 169 ? -6.284 -4.285 -10.135 1.00 91.00 169 THR A O 1
ATOM 1314 N N . GLY A 1 170 ? -5.089 -4.725 -8.289 1.00 92.25 170 GLY A N 1
ATOM 1315 C CA . GLY A 1 170 ? -4.265 -5.787 -8.854 1.00 92.25 170 GLY A CA 1
ATOM 1316 C C . GLY A 1 170 ? -2.941 -5.325 -9.463 1.00 92.25 170 GLY A C 1
ATOM 1317 O O . GLY A 1 170 ? -2.159 -6.185 -9.867 1.00 92.25 170 GLY A O 1
ATOM 1318 N N . PHE A 1 171 ? -2.647 -4.019 -9.508 1.00 94.62 171 PHE A N 1
ATOM 1319 C CA . PHE A 1 171 ? -1.327 -3.562 -9.951 1.00 94.62 171 PHE A CA 1
ATOM 1320 C C . PHE A 1 171 ? -0.247 -3.918 -8.926 1.00 94.62 171 PHE A C 1
ATOM 1322 O O . PHE A 1 171 ? -0.498 -4.039 -7.726 1.00 94.62 171 PHE A O 1
ATOM 1329 N N . GLN A 1 172 ? 0.990 -4.055 -9.391 1.00 95.94 172 GLN A N 1
ATOM 1330 C CA . GLN A 1 172 ? 2.138 -4.340 -8.538 1.00 95.94 172 GLN A CA 1
ATOM 1331 C C . GLN A 1 172 ? 2.877 -3.056 -8.169 1.00 95.94 172 GLN A C 1
ATOM 1333 O O . GLN A 1 172 ? 3.315 -2.303 -9.037 1.00 95.94 172 GLN A O 1
ATOM 1338 N N . LEU A 1 173 ? 3.055 -2.820 -6.870 1.00 95.88 173 LEU A N 1
ATOM 1339 C CA . LEU A 1 173 ? 3.888 -1.723 -6.389 1.00 95.88 173 LEU A CA 1
ATOM 1340 C C . LEU A 1 173 ? 5.373 -2.103 -6.487 1.00 95.88 173 LEU A C 1
ATOM 1342 O O . LEU A 1 173 ? 5.786 -3.159 -5.991 1.00 95.88 173 LEU A O 1
ATOM 1346 N N . VAL A 1 174 ? 6.162 -1.222 -7.099 1.00 96.25 174 VAL A N 1
ATOM 1347 C CA . VAL A 1 174 ? 7.623 -1.301 -7.187 1.00 96.25 174 VAL A CA 1
ATOM 1348 C C . VAL A 1 174 ? 8.219 -0.180 -6.346 1.00 96.25 174 VAL A C 1
ATOM 1350 O O . VAL A 1 174 ? 7.874 0.981 -6.545 1.00 96.25 174 VAL A O 1
ATOM 1353 N N . ILE A 1 175 ? 9.111 -0.505 -5.412 1.00 96.12 175 ILE A N 1
ATOM 1354 C CA . ILE A 1 175 ? 9.830 0.505 -4.625 1.00 96.12 175 ILE A CA 1
ATOM 1355 C C . ILE A 1 175 ? 11.236 0.682 -5.177 1.00 96.12 175 ILE A C 1
ATOM 1357 O O . ILE A 1 175 ? 12.009 -0.276 -5.228 1.00 96.12 175 ILE A O 1
ATOM 1361 N N . GLU A 1 176 ? 11.575 1.914 -5.547 1.00 93.62 176 GLU A N 1
ATOM 1362 C CA . GLU A 1 176 ? 12.890 2.265 -6.069 1.00 93.62 176 GLU A CA 1
ATOM 1363 C C . GLU A 1 176 ? 13.771 2.992 -5.045 1.00 93.62 176 GLU A C 1
ATOM 1365 O O . GLU A 1 176 ? 13.304 3.626 -4.097 1.00 93.62 176 GLU A O 1
ATOM 1370 N N . GLY A 1 177 ? 15.087 2.910 -5.255 1.00 93.81 177 GLY A N 1
ATOM 1371 C CA . GLY A 1 177 ? 16.077 3.611 -4.441 1.00 93.81 177 GLY A CA 1
ATOM 1372 C C . GLY A 1 177 ? 16.324 2.989 -3.065 1.00 93.81 177 GLY A C 1
ATOM 1373 O O . GLY A 1 177 ? 16.663 3.704 -2.121 1.00 93.81 177 GLY A O 1
ATOM 1374 N N . VAL A 1 178 ? 16.166 1.668 -2.936 1.00 96.44 178 VAL A N 1
ATOM 1375 C CA . VAL A 1 178 ? 16.504 0.934 -1.704 1.00 96.44 178 VAL A CA 1
ATOM 1376 C C . VAL A 1 178 ? 18.015 0.719 -1.591 1.00 96.44 178 VAL A C 1
ATOM 1378 O O . VAL A 1 178 ? 18.645 0.072 -2.430 1.00 96.44 178 VAL A O 1
ATOM 1381 N N . GLU A 1 179 ? 18.609 1.258 -0.533 1.00 96.19 179 GLU A N 1
ATOM 1382 C CA . GLU A 1 179 ? 20.061 1.321 -0.339 1.00 96.19 179 GLU A CA 1
ATOM 1383 C C . GLU A 1 179 ? 20.523 0.672 0.970 1.00 96.19 179 GLU A C 1
ATOM 1385 O O . GLU A 1 179 ? 21.702 0.343 1.095 1.00 96.19 179 GLU A O 1
ATOM 1390 N N . THR A 1 180 ? 19.616 0.432 1.921 1.00 95.69 180 THR A N 1
ATOM 1391 C CA . THR A 1 180 ? 19.923 -0.214 3.207 1.00 95.69 180 THR A CA 1
ATOM 1392 C C . THR A 1 180 ? 18.978 -1.376 3.508 1.00 95.69 180 THR A C 1
ATOM 1394 O O . THR A 1 180 ? 17.843 -1.413 3.034 1.00 95.69 180 THR A O 1
ATOM 1397 N N . GLU A 1 181 ? 19.409 -2.323 4.346 1.00 95.25 181 GLU A N 1
ATOM 1398 C CA . GLU A 1 181 ? 18.537 -3.424 4.788 1.00 95.25 181 GLU A CA 1
ATOM 1399 C C . GLU A 1 181 ? 17.295 -2.930 5.535 1.00 95.25 181 GLU A C 1
ATOM 1401 O O . GLU A 1 181 ? 16.225 -3.512 5.389 1.00 95.25 181 GLU A O 1
ATOM 1406 N N . SER A 1 182 ? 17.417 -1.840 6.294 1.00 93.56 182 SER A N 1
ATOM 1407 C CA . SER A 1 182 ? 16.289 -1.193 6.969 1.00 93.56 182 SER A CA 1
ATOM 1408 C C . SER A 1 182 ? 15.259 -0.626 5.991 1.00 93.56 182 SER A C 1
ATOM 1410 O O . SER A 1 182 ? 14.057 -0.739 6.228 1.00 93.56 182 SER A O 1
ATOM 1412 N N . GLU A 1 183 ? 15.705 -0.081 4.860 1.00 95.19 183 GLU A N 1
ATOM 1413 C CA . GLU A 1 183 ? 14.819 0.346 3.779 1.00 95.19 183 GLU A CA 1
ATOM 1414 C C . GLU A 1 183 ? 14.183 -0.852 3.071 1.00 95.19 183 GLU A C 1
ATOM 1416 O O . GLU A 1 183 ? 12.992 -0.819 2.778 1.00 95.19 183 GLU A O 1
ATOM 1421 N N . LEU A 1 184 ? 14.932 -1.935 2.845 1.00 96.12 184 LEU A N 1
ATOM 1422 C CA . LEU A 1 184 ? 14.383 -3.166 2.271 1.00 96.12 184 LEU A CA 1
ATOM 1423 C C . LEU A 1 184 ? 13.316 -3.788 3.181 1.00 96.12 184 LEU A C 1
ATOM 1425 O O . LEU A 1 184 ? 12.268 -4.206 2.695 1.00 96.12 184 LEU A O 1
ATOM 1429 N N . ALA A 1 185 ? 13.566 -3.826 4.490 1.00 94.75 185 ALA A N 1
ATOM 1430 C CA . ALA A 1 185 ? 12.608 -4.300 5.479 1.00 94.75 185 ALA A CA 1
ATOM 1431 C C . ALA A 1 185 ? 11.320 -3.466 5.438 1.00 94.75 185 ALA A C 1
ATOM 1433 O O . ALA A 1 185 ? 10.234 -4.025 5.299 1.00 94.75 185 ALA A O 1
ATOM 1434 N N . TYR A 1 186 ? 11.446 -2.135 5.443 1.00 93.00 186 TYR A N 1
ATOM 1435 C CA . TYR A 1 186 ? 10.298 -1.240 5.316 1.00 93.00 186 TYR A CA 1
ATOM 1436 C C . TYR A 1 186 ? 9.552 -1.432 3.986 1.00 93.00 186 TYR A C 1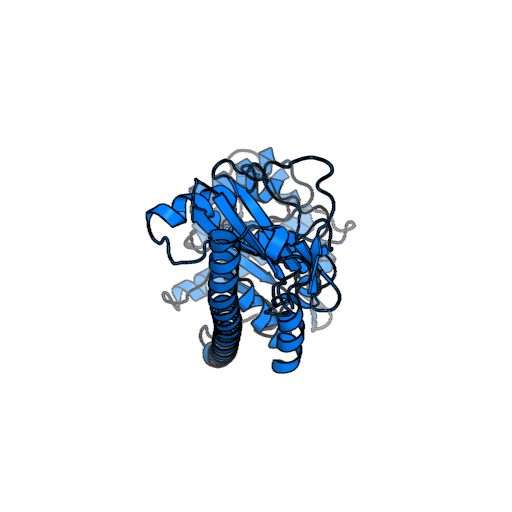
ATOM 1438 O O . TYR A 1 186 ? 8.330 -1.511 3.978 1.00 93.00 186 TYR A O 1
ATOM 1446 N N . ALA A 1 187 ? 10.259 -1.590 2.862 1.00 95.00 187 ALA A N 1
ATOM 1447 C CA . ALA A 1 187 ? 9.641 -1.865 1.564 1.00 95.00 187 ALA A CA 1
ATOM 1448 C C . ALA A 1 187 ? 8.827 -3.175 1.555 1.00 95.00 187 ALA A C 1
ATOM 1450 O O . ALA A 1 187 ? 7.770 -3.242 0.933 1.00 95.00 187 ALA A O 1
ATOM 1451 N N . MET A 1 188 ? 9.278 -4.212 2.269 1.00 93.75 188 MET A N 1
ATOM 1452 C CA . MET A 1 188 ? 8.502 -5.448 2.438 1.00 93.75 188 MET A CA 1
ATOM 1453 C C . MET A 1 188 ? 7.246 -5.228 3.293 1.00 93.75 188 MET A C 1
ATOM 1455 O O . MET A 1 188 ? 6.206 -5.825 3.018 1.00 93.75 188 MET A O 1
ATOM 1459 N N . GLU A 1 189 ? 7.319 -4.373 4.315 1.00 90.50 189 GLU A N 1
ATOM 1460 C CA . GLU A 1 189 ? 6.185 -4.053 5.192 1.00 90.50 189 GLU A CA 1
ATOM 1461 C C . GLU A 1 189 ? 5.072 -3.285 4.480 1.00 90.50 189 GLU A C 1
ATOM 1463 O O . GLU A 1 189 ? 3.905 -3.445 4.834 1.00 90.50 189 GLU A O 1
ATOM 1468 N N . THR A 1 190 ? 5.400 -2.494 3.455 1.00 89.44 190 THR A N 1
ATOM 1469 C CA . THR A 1 190 ? 4.387 -1.801 2.649 1.00 89.44 190 THR A CA 1
ATOM 1470 C C . THR A 1 190 ? 3.652 -2.734 1.686 1.00 89.44 190 THR A C 1
ATOM 1472 O O . THR A 1 190 ? 2.734 -2.286 1.009 1.00 89.44 190 THR A O 1
ATOM 1475 N N . GLY A 1 191 ? 4.027 -4.012 1.583 1.00 87.56 191 GLY A N 1
ATOM 1476 C CA . GLY A 1 191 ? 3.428 -4.941 0.621 1.00 87.56 191 GLY A CA 1
ATOM 1477 C C . GLY A 1 191 ? 3.920 -4.742 -0.816 1.00 87.56 191 GLY A C 1
ATOM 1478 O O . GLY A 1 191 ? 3.300 -5.256 -1.748 1.00 87.56 191 GLY A O 1
ATOM 1479 N N . ALA A 1 192 ? 5.030 -4.020 -1.020 1.00 93.56 192 ALA A N 1
ATOM 1480 C CA . ALA A 1 192 ? 5.630 -3.890 -2.341 1.00 93.56 192 ALA A CA 1
ATOM 1481 C C . ALA A 1 192 ? 6.003 -5.261 -2.914 1.00 93.56 192 ALA A C 1
ATOM 1483 O O . ALA A 1 192 ? 6.598 -6.112 -2.246 1.00 93.56 192 ALA A O 1
ATOM 1484 N N . ARG A 1 193 ? 5.652 -5.475 -4.184 1.00 94.56 193 ARG A N 1
ATOM 1485 C CA . ARG A 1 193 ? 5.882 -6.753 -4.860 1.00 94.56 193 ARG A CA 1
ATOM 1486 C C . ARG A 1 193 ? 7.296 -6.848 -5.414 1.00 94.56 193 ARG A C 1
ATOM 1488 O O . ARG A 1 193 ? 7.861 -7.942 -5.435 1.00 94.56 193 ARG A O 1
ATOM 1495 N N . LEU A 1 194 ? 7.837 -5.719 -5.867 1.00 95.62 194 LEU A N 1
ATOM 1496 C CA . LEU A 1 194 ? 9.164 -5.597 -6.460 1.00 95.62 194 LEU A CA 1
ATOM 1497 C C . LEU A 1 194 ? 9.940 -4.470 -5.772 1.00 95.62 194 LEU A C 1
ATOM 1499 O O . LEU A 1 194 ? 9.364 -3.477 -5.327 1.00 95.62 194 LEU A O 1
ATOM 1503 N N . VAL A 1 195 ? 11.260 -4.626 -5.699 1.00 96.00 195 VAL A N 1
ATOM 1504 C CA . VAL A 1 195 ? 12.168 -3.649 -5.095 1.00 96.00 195 VAL A CA 1
ATOM 1505 C C . VAL A 1 195 ? 13.379 -3.472 -6.002 1.00 96.00 195 VAL A C 1
ATOM 1507 O O . VAL A 1 195 ? 13.914 -4.452 -6.519 1.00 96.00 195 VAL A O 1
ATOM 1510 N N . GLN A 1 196 ? 13.822 -2.230 -6.167 1.00 95.56 196 GLN A N 1
ATOM 1511 C CA . GLN A 1 196 ? 14.999 -1.857 -6.938 1.00 95.56 196 GLN A CA 1
ATOM 1512 C C . GLN A 1 196 ? 15.872 -0.890 -6.135 1.00 95.56 196 GLN A C 1
ATOM 1514 O O . GLN A 1 196 ? 15.387 0.061 -5.524 1.00 95.56 196 GLN A O 1
ATOM 1519 N N . GLY A 1 197 ? 17.187 -1.095 -6.163 1.00 95.44 197 GLY A N 1
ATOM 1520 C CA . GLY A 1 197 ? 18.132 -0.161 -5.564 1.00 95.44 197 GLY A CA 1
ATOM 1521 C C . GLY A 1 197 ? 19.519 -0.754 -5.352 1.00 95.44 197 GLY A C 1
ATOM 1522 O O . GLY A 1 197 ? 19.746 -1.948 -5.561 1.00 95.44 197 GLY A O 1
ATOM 1523 N N . PHE A 1 198 ? 20.459 0.098 -4.946 1.00 95.69 198 PHE A N 1
ATOM 1524 C CA . PHE A 1 198 ? 21.876 -0.259 -4.848 1.00 95.69 198 PHE A CA 1
ATOM 1525 C C . PHE A 1 198 ? 22.199 -1.264 -3.745 1.00 95.69 198 PHE A C 1
ATOM 1527 O O . PHE A 1 198 ? 23.269 -1.866 -3.809 1.00 95.69 198 PHE A O 1
ATOM 1534 N N . LEU A 1 199 ? 21.296 -1.483 -2.782 1.00 95.69 199 LEU A N 1
ATOM 1535 C CA . LEU A 1 199 ? 21.423 -2.599 -1.843 1.00 95.69 199 LEU A CA 1
ATOM 1536 C C . LEU A 1 199 ? 21.432 -3.946 -2.576 1.00 95.69 199 LEU A C 1
ATOM 1538 O O . LEU A 1 199 ? 22.162 -4.856 -2.195 1.00 95.69 199 LEU A O 1
ATOM 1542 N N . LEU A 1 200 ? 20.590 -4.071 -3.605 1.00 94.31 200 LEU A N 1
ATOM 1543 C CA . LEU A 1 200 ? 20.416 -5.309 -4.355 1.00 94.31 200 LEU A CA 1
ATOM 1544 C C . LEU A 1 200 ? 21.537 -5.458 -5.379 1.00 94.31 200 LEU A C 1
ATOM 1546 O O . LEU A 1 200 ? 22.277 -6.437 -5.372 1.00 94.31 200 LEU A O 1
ATOM 1550 N N . ALA A 1 201 ? 21.654 -4.468 -6.260 1.00 94.00 201 ALA A N 1
ATOM 1551 C CA . ALA A 1 201 ? 22.661 -4.435 -7.301 1.00 94.00 201 ALA A CA 1
ATOM 1552 C C . ALA A 1 201 ? 22.817 -3.019 -7.853 1.00 94.00 201 ALA A C 1
ATOM 1554 O O . ALA A 1 201 ? 21.855 -2.255 -7.959 1.00 94.00 201 ALA A O 1
ATOM 1555 N N . ARG A 1 202 ? 24.039 -2.681 -8.266 1.00 92.88 202 ARG A N 1
ATOM 1556 C CA . ARG A 1 202 ? 24.269 -1.520 -9.129 1.00 92.88 202 ARG A CA 1
ATOM 1557 C C . ARG A 1 202 ? 24.005 -1.905 -10.593 1.00 92.88 202 ARG A C 1
ATOM 1559 O O . ARG A 1 202 ? 24.084 -3.087 -10.921 1.00 92.88 202 ARG A O 1
ATOM 1566 N N . PRO A 1 203 ? 23.686 -0.937 -11.473 1.00 91.12 203 PRO A N 1
ATOM 1567 C CA . PRO A 1 203 ? 23.575 -1.202 -12.902 1.00 91.12 203 PRO A CA 1
ATOM 1568 C C . PRO A 1 203 ? 24.903 -1.717 -13.462 1.00 91.12 203 PRO A C 1
ATOM 1570 O O . PRO A 1 203 ? 25.908 -1.010 -13.410 1.00 91.12 203 PRO A O 1
ATOM 1573 N N . GLU A 1 204 ? 24.883 -2.921 -14.026 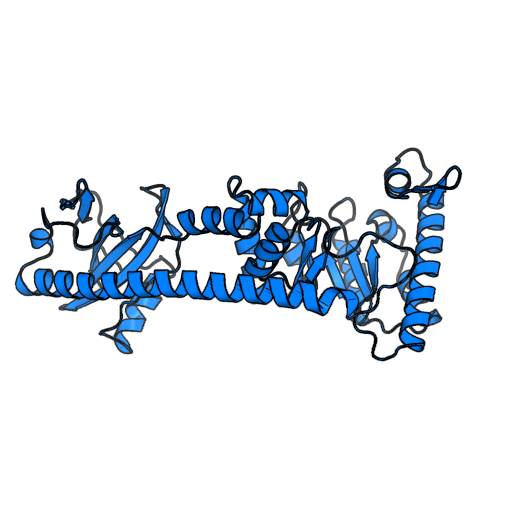1.00 89.75 204 GLU A N 1
ATOM 1574 C CA . GLU A 1 204 ? 26.041 -3.582 -14.629 1.00 89.75 204 GLU A CA 1
ATOM 1575 C C . GLU A 1 204 ? 25.751 -3.933 -16.099 1.00 89.75 204 GLU A C 1
ATOM 1577 O O . GLU A 1 204 ? 24.586 -4.067 -16.488 1.00 89.75 204 GLU A O 1
ATOM 1582 N N . PRO A 1 205 ? 26.781 -4.082 -16.953 1.00 87.19 205 PRO A N 1
ATOM 1583 C CA . PRO A 1 205 ? 26.588 -4.499 -18.341 1.00 87.19 205 PRO A CA 1
ATOM 1584 C C . PRO A 1 205 ? 26.025 -5.916 -18.478 1.00 87.19 205 PRO A C 1
ATOM 1586 O O . PRO A 1 205 ? 25.346 -6.202 -19.466 1.00 87.19 205 PRO A O 1
ATOM 1589 N N . ASP A 1 206 ? 26.341 -6.797 -17.529 1.00 88.50 206 ASP A N 1
ATOM 1590 C CA . ASP A 1 206 ? 26.012 -8.218 -17.563 1.00 88.50 206 ASP A CA 1
ATOM 1591 C C . ASP A 1 206 ? 24.871 -8.556 -16.598 1.00 88.50 206 ASP A C 1
ATOM 1593 O O . ASP A 1 206 ? 24.673 -7.893 -15.580 1.00 88.50 206 ASP A O 1
ATOM 1597 N N . PHE A 1 207 ? 24.101 -9.596 -16.929 1.00 88.69 207 PHE A N 1
ATOM 1598 C CA . PHE A 1 207 ? 23.023 -10.061 -16.062 1.00 88.69 207 PHE A CA 1
ATOM 1599 C C . PHE A 1 207 ? 23.584 -10.797 -14.848 1.00 88.69 207 PHE A C 1
ATOM 1601 O O . PHE A 1 207 ? 24.533 -11.574 -14.956 1.00 88.69 207 PHE A O 1
ATOM 1608 N N . LEU A 1 208 ? 22.957 -10.563 -13.700 1.00 89.00 208 LEU A N 1
ATOM 1609 C CA . LEU A 1 208 ? 23.236 -11.297 -12.475 1.00 89.00 208 LEU A CA 1
ATOM 1610 C C . LEU A 1 208 ? 22.568 -12.672 -12.511 1.00 89.00 208 LEU A C 1
ATOM 1612 O O . LEU A 1 208 ? 21.525 -12.856 -13.141 1.00 89.00 208 LEU A O 1
ATOM 1616 N N . ASP A 1 209 ? 23.148 -13.620 -11.779 1.00 87.94 209 ASP A N 1
ATOM 1617 C CA . ASP A 1 209 ? 22.480 -14.886 -11.490 1.00 87.94 209 ASP A CA 1
ATOM 1618 C C . ASP A 1 209 ? 21.182 -14.631 -10.704 1.00 87.94 209 ASP A C 1
ATOM 1620 O O . ASP A 1 209 ? 21.167 -13.871 -9.730 1.00 87.94 209 ASP A O 1
ATOM 1624 N N . THR A 1 210 ? 20.085 -15.276 -11.111 1.00 85.88 210 THR A N 1
ATOM 1625 C CA . THR A 1 210 ? 18.744 -15.036 -10.548 1.00 85.88 210 THR A CA 1
ATOM 1626 C C . THR A 1 210 ? 18.635 -15.374 -9.065 1.00 85.88 210 THR A C 1
ATOM 1628 O O . THR A 1 210 ? 17.734 -14.879 -8.389 1.00 85.88 210 THR A O 1
ATOM 1631 N N . HIS A 1 211 ? 19.539 -16.203 -8.540 1.00 88.56 211 HIS A N 1
ATOM 1632 C CA . HIS A 1 211 ? 19.544 -16.627 -7.147 1.00 88.56 211 HIS A CA 1
ATOM 1633 C C . HIS A 1 211 ? 20.656 -15.989 -6.313 1.00 88.56 211 HIS A C 1
ATOM 1635 O O . HIS A 1 211 ? 20.666 -16.195 -5.097 1.00 88.56 211 HIS A O 1
ATOM 1641 N N . ALA A 1 212 ? 21.512 -15.150 -6.907 1.00 90.50 212 ALA A N 1
ATOM 1642 C CA . ALA A 1 212 ? 22.651 -14.518 -6.236 1.00 90.50 212 ALA A CA 1
ATOM 1643 C C . ALA A 1 212 ? 22.279 -13.834 -4.907 1.00 90.50 212 ALA A C 1
ATOM 1645 O O . ALA A 1 212 ? 23.028 -13.905 -3.935 1.00 90.50 212 ALA A O 1
ATOM 1646 N N . LEU A 1 213 ? 21.098 -13.210 -4.844 1.00 92.88 213 LEU A N 1
ATOM 1647 C CA . LEU A 1 213 ? 20.627 -12.471 -3.668 1.00 92.88 213 LEU A CA 1
ATOM 1648 C C . LEU A 1 213 ? 19.666 -13.269 -2.774 1.00 92.88 213 LEU A C 1
ATOM 1650 O O . LEU A 1 213 ? 19.306 -12.798 -1.695 1.00 92.88 213 LEU A O 1
ATOM 1654 N N . SER A 1 214 ? 19.259 -14.479 -3.175 1.00 93.62 214 SER A N 1
ATOM 1655 C CA . SER A 1 214 ? 18.215 -15.249 -2.476 1.00 93.62 214 SER A CA 1
ATOM 1656 C C . SER A 1 214 ? 18.501 -15.458 -0.977 1.00 93.62 214 SER A C 1
ATOM 1658 O O . SER A 1 214 ? 17.593 -15.214 -0.179 1.00 93.62 214 SER A O 1
ATOM 1660 N N . PRO A 1 215 ? 19.727 -15.823 -0.537 1.00 95.12 215 PRO A N 1
ATOM 1661 C CA . PRO A 1 215 ? 20.016 -15.996 0.890 1.00 95.12 215 PRO A CA 1
ATOM 1662 C C . PRO A 1 215 ? 19.879 -14.703 1.704 1.00 95.12 215 PRO A C 1
ATOM 1664 O O . PRO A 1 215 ? 19.384 -14.724 2.831 1.00 95.12 215 PRO A O 1
ATOM 1667 N N . HIS A 1 216 ? 20.306 -13.572 1.133 1.00 94.31 216 HIS A N 1
ATOM 1668 C CA . HIS A 1 216 ? 20.217 -12.267 1.782 1.00 94.31 216 HIS A CA 1
ATOM 1669 C C . HIS A 1 216 ? 18.754 -11.824 1.921 1.00 94.31 216 HIS A C 1
ATOM 1671 O O . HIS A 1 216 ? 18.324 -11.473 3.020 1.00 94.31 216 HIS A O 1
ATOM 1677 N N . ILE A 1 217 ? 17.973 -11.931 0.841 1.00 94.62 217 ILE A N 1
ATOM 1678 C CA . ILE A 1 217 ? 16.546 -11.580 0.833 1.00 94.62 217 ILE A CA 1
ATOM 1679 C C . ILE A 1 217 ? 15.745 -12.454 1.802 1.00 94.62 217 ILE A C 1
ATOM 1681 O O . ILE A 1 217 ? 14.931 -11.933 2.563 1.00 94.62 217 ILE A O 1
ATOM 1685 N N . GLU A 1 218 ? 15.991 -13.766 1.835 1.00 95.81 218 GLU A N 1
ATOM 1686 C CA . GLU A 1 218 ? 15.288 -14.683 2.741 1.00 95.81 218 GLU A CA 1
ATOM 1687 C C . GLU A 1 218 ? 15.548 -14.355 4.218 1.00 95.81 218 GLU A C 1
ATOM 1689 O O . GLU A 1 218 ? 14.637 -14.434 5.046 1.00 95.81 218 GLU A O 1
ATOM 1694 N N . ARG A 1 219 ? 16.774 -13.939 4.560 1.00 95.88 219 ARG A N 1
ATOM 1695 C CA . ARG A 1 219 ? 17.102 -13.502 5.921 1.00 95.88 219 ARG A CA 1
ATOM 1696 C C . ARG A 1 219 ? 16.308 -12.255 6.314 1.00 95.88 219 ARG A C 1
ATOM 1698 O O . ARG A 1 219 ? 15.676 -12.274 7.371 1.00 95.88 219 ARG A O 1
ATOM 1705 N N . VAL A 1 220 ? 16.313 -11.210 5.482 1.00 94.62 220 VAL A N 1
ATOM 1706 C CA . VAL A 1 220 ? 15.578 -9.960 5.762 1.00 94.62 220 VAL A CA 1
ATOM 1707 C C . VAL A 1 220 ? 14.075 -10.236 5.852 1.00 94.62 220 VAL A C 1
ATOM 1709 O O . VAL A 1 220 ? 13.433 -9.851 6.828 1.00 94.62 220 VAL A O 1
ATOM 1712 N N . ARG A 1 221 ? 13.522 -11.021 4.917 1.00 95.25 221 ARG A N 1
ATOM 1713 C CA . ARG A 1 221 ? 12.108 -11.433 4.919 1.00 95.25 221 ARG A CA 1
ATOM 1714 C C . ARG A 1 221 ? 11.701 -12.126 6.220 1.00 95.25 221 ARG A C 1
ATOM 1716 O O . ARG A 1 221 ? 10.628 -11.858 6.757 1.00 95.25 221 ARG A O 1
ATOM 1723 N N . ARG A 1 222 ? 12.550 -13.010 6.754 1.00 95.50 222 ARG A N 1
ATOM 1724 C CA . ARG A 1 222 ? 12.292 -13.698 8.028 1.00 95.50 222 ARG A CA 1
ATOM 1725 C C . ARG A 1 222 ? 12.291 -12.736 9.214 1.00 95.50 222 ARG A C 1
ATOM 1727 O O . ARG A 1 222 ? 11.452 -12.877 10.102 1.00 95.50 222 ARG A O 1
ATOM 1734 N N . GLN A 1 223 ? 13.206 -11.767 9.231 1.00 92.06 223 GLN A N 1
ATOM 1735 C CA . GLN A 1 223 ? 13.245 -10.734 10.269 1.00 92.06 223 GLN A CA 1
ATOM 1736 C C . GLN A 1 223 ? 11.971 -9.878 10.243 1.00 92.06 223 GLN A C 1
ATOM 1738 O O . GLN A 1 223 ? 11.341 -9.714 11.287 1.00 92.06 223 GLN A O 1
ATOM 1743 N N . VAL A 1 224 ? 11.545 -9.430 9.055 1.00 92.19 224 VAL A N 1
ATOM 1744 C CA . VAL A 1 224 ? 10.285 -8.691 8.861 1.00 92.19 224 VAL A CA 1
ATOM 1745 C C . VAL A 1 224 ? 9.087 -9.512 9.340 1.00 92.19 224 VAL A C 1
ATOM 1747 O O . VAL A 1 224 ? 8.282 -9.025 10.128 1.00 92.19 224 VAL A O 1
ATOM 1750 N N . PHE A 1 225 ? 8.995 -10.787 8.948 1.00 93.31 225 PHE A N 1
ATOM 1751 C CA . PHE A 1 225 ? 7.901 -11.661 9.377 1.00 93.31 225 PHE A CA 1
ATOM 1752 C C . PHE A 1 225 ? 7.807 -11.777 10.905 1.00 93.31 225 PHE A C 1
ATOM 1754 O O . PHE A 1 225 ? 6.731 -11.612 11.477 1.00 93.31 225 PHE A O 1
ATOM 1761 N N . HIS A 1 226 ? 8.925 -12.032 11.593 1.00 92.69 226 HIS A N 1
ATOM 1762 C CA . HIS A 1 226 ? 8.920 -12.117 13.055 1.00 92.69 226 HIS A CA 1
ATOM 1763 C C . HIS A 1 226 ? 8.542 -10.789 13.715 1.00 92.69 226 HIS A C 1
ATOM 1765 O O . HIS A 1 226 ? 7.788 -10.791 14.689 1.00 92.69 226 HIS A O 1
ATOM 1771 N N . HIS A 1 227 ? 9.009 -9.668 13.163 1.00 88.00 227 HIS A N 1
ATOM 1772 C CA . HIS A 1 227 ? 8.633 -8.344 13.640 1.00 88.00 227 HIS A CA 1
ATOM 1773 C C . HIS A 1 227 ? 7.123 -8.100 13.515 1.00 88.00 227 HIS A C 1
ATOM 1775 O O . HIS A 1 227 ? 6.474 -7.744 14.500 1.00 88.00 227 HIS A O 1
ATOM 1781 N N . GLN A 1 228 ? 6.544 -8.388 12.346 1.00 88.88 228 GLN A N 1
ATOM 1782 C CA . GLN A 1 228 ? 5.105 -8.277 12.118 1.00 88.88 228 GLN A CA 1
ATOM 1783 C C . GLN A 1 228 ? 4.312 -9.174 13.073 1.00 88.88 228 GLN A C 1
ATOM 1785 O O . GLN A 1 228 ? 3.324 -8.728 13.655 1.00 88.88 228 GLN A O 1
ATOM 1790 N N . VAL A 1 229 ? 4.751 -10.414 13.301 1.00 90.69 229 VAL A N 1
ATOM 1791 C CA . VAL A 1 229 ? 4.109 -11.316 14.269 1.00 90.69 229 VAL A CA 1
ATOM 1792 C C . VAL A 1 229 ? 4.125 -10.723 15.682 1.00 90.69 229 VAL A C 1
ATOM 1794 O O . VAL A 1 229 ? 3.123 -10.808 16.393 1.00 90.69 229 VAL A O 1
ATOM 1797 N N . ASP A 1 230 ? 5.224 -10.101 16.107 1.00 89.88 230 ASP A N 1
ATOM 1798 C CA . ASP A 1 230 ? 5.313 -9.481 17.430 1.00 89.88 230 ASP A CA 1
ATOM 1799 C C . ASP A 1 230 ? 4.416 -8.244 17.572 1.00 89.88 230 ASP A C 1
ATOM 1801 O O . ASP A 1 230 ? 3.791 -8.083 18.627 1.00 89.88 230 ASP A O 1
ATOM 1805 N N . ILE A 1 231 ? 4.282 -7.426 16.521 1.00 85.94 231 ILE A N 1
ATOM 1806 C CA . ILE A 1 231 ? 3.306 -6.323 16.466 1.00 85.94 231 ILE A CA 1
ATOM 1807 C C . ILE A 1 231 ? 1.885 -6.874 16.645 1.00 85.94 231 ILE A C 1
ATOM 1809 O O . ILE A 1 231 ? 1.178 -6.471 17.572 1.00 85.94 231 ILE A O 1
ATOM 1813 N N . HIS A 1 232 ? 1.492 -7.873 15.851 1.00 87.69 232 HIS A N 1
ATOM 1814 C CA . HIS A 1 232 ? 0.151 -8.463 15.932 1.00 87.69 232 HIS A CA 1
ATOM 1815 C C . HIS A 1 232 ? -0.110 -9.128 17.293 1.00 87.69 232 HIS A C 1
ATOM 1817 O O . HIS A 1 232 ? -1.216 -9.050 17.828 1.00 87.69 232 HIS A O 1
ATOM 1823 N N . ARG A 1 233 ? 0.907 -9.730 17.927 1.00 89.75 233 ARG A N 1
ATOM 1824 C CA . ARG A 1 233 ? 0.797 -10.247 19.305 1.00 89.75 233 ARG A CA 1
ATOM 1825 C C . ARG A 1 233 ? 0.570 -9.134 20.326 1.00 89.75 233 ARG A C 1
ATOM 1827 O O . ARG A 1 233 ? -0.203 -9.323 21.266 1.00 89.75 233 ARG A O 1
ATOM 1834 N N . ARG A 1 234 ? 1.255 -7.990 20.197 1.00 87.06 234 ARG A N 1
ATOM 1835 C CA . ARG A 1 234 ? 1.046 -6.821 21.073 1.00 87.06 234 ARG A CA 1
ATOM 1836 C C . ARG A 1 234 ? -0.375 -6.281 20.914 1.00 87.06 234 ARG A C 1
ATOM 1838 O O . ARG A 1 234 ? -1.056 -6.128 21.928 1.00 87.06 234 ARG A O 1
ATOM 1845 N N . GLN A 1 235 ? -0.832 -6.095 19.676 1.00 85.62 235 GLN A N 1
ATOM 1846 C CA . GLN A 1 235 ? -2.196 -5.663 19.364 1.00 85.62 235 GLN A CA 1
ATOM 1847 C C . GLN A 1 235 ? -3.241 -6.654 19.905 1.00 85.62 235 GLN A C 1
ATOM 1849 O O . GLN A 1 235 ? -4.175 -6.244 20.588 1.00 85.62 235 GLN A O 1
ATOM 1854 N N . GLY A 1 236 ? -3.040 -7.964 19.723 1.00 88.56 236 GLY A N 1
ATOM 1855 C CA . GLY A 1 236 ? -3.930 -8.998 20.264 1.00 88.56 236 GLY A CA 1
ATOM 1856 C C . GLY A 1 236 ? -4.029 -8.981 21.794 1.00 88.56 236 GLY A C 1
ATOM 1857 O O . GLY A 1 236 ? -5.123 -9.088 22.346 1.00 88.56 236 GLY A O 1
ATOM 1858 N N . ARG A 1 237 ? -2.911 -8.766 22.505 1.00 89.56 237 ARG A N 1
ATOM 1859 C CA . ARG A 1 237 ? -2.924 -8.590 23.971 1.00 89.56 237 ARG A CA 1
ATOM 1860 C C . ARG A 1 237 ? -3.673 -7.329 24.399 1.00 89.56 237 ARG A C 1
ATOM 1862 O O . ARG A 1 237 ? -4.364 -7.354 25.416 1.00 89.56 237 ARG A O 1
ATOM 1869 N N . LEU A 1 238 ? -3.531 -6.229 23.656 1.00 87.00 238 LEU A N 1
ATOM 1870 C CA . LEU A 1 238 ? -4.298 -5.011 23.918 1.00 87.00 238 LEU A CA 1
ATOM 1871 C C . LEU A 1 238 ? -5.795 -5.266 23.709 1.00 87.00 238 LEU A C 1
ATOM 1873 O O . LEU A 1 238 ? -6.572 -4.993 24.618 1.00 87.00 238 LEU A O 1
ATOM 1877 N N . ALA A 1 239 ? -6.186 -5.874 22.589 1.00 88.12 239 ALA A N 1
ATOM 1878 C CA . ALA A 1 239 ? -7.577 -6.213 22.294 1.00 88.12 239 ALA A CA 1
ATOM 1879 C C . ALA A 1 239 ? -8.207 -7.101 23.384 1.00 88.12 239 ALA A C 1
ATOM 1881 O O . ALA A 1 239 ? -9.314 -6.823 23.834 1.00 88.12 239 ALA A O 1
ATOM 1882 N N . GLN A 1 240 ? -7.485 -8.105 23.898 1.00 89.56 240 GLN A N 1
ATOM 1883 C CA . GLN A 1 240 ? -7.953 -8.935 25.020 1.00 89.56 240 GLN A CA 1
ATOM 1884 C C . GLN A 1 240 ? -8.181 -8.132 26.309 1.00 89.56 240 GLN A C 1
ATOM 1886 O O . GLN A 1 240 ? -9.168 -8.347 27.014 1.00 89.56 240 GLN A O 1
ATOM 1891 N N . ARG A 1 241 ? -7.289 -7.182 26.622 1.00 90.31 241 ARG A N 1
ATOM 1892 C CA . ARG A 1 241 ? -7.477 -6.277 27.767 1.00 90.31 241 ARG A CA 1
ATOM 1893 C C . ARG A 1 241 ? -8.705 -5.394 27.566 1.00 90.31 241 ARG A C 1
ATOM 1895 O O . ARG A 1 241 ? -9.501 -5.266 28.491 1.00 90.31 241 ARG A O 1
ATOM 1902 N N . ILE A 1 242 ? -8.883 -4.834 26.369 1.00 90.75 242 ILE A N 1
ATOM 1903 C CA . ILE A 1 242 ? -10.053 -4.016 26.031 1.00 90.75 242 ILE A CA 1
ATOM 1904 C C . ILE A 1 242 ? -11.343 -4.838 26.124 1.00 90.75 242 ILE A C 1
ATOM 1906 O O . ILE A 1 242 ? -12.295 -4.358 26.724 1.00 90.75 242 ILE A O 1
ATOM 1910 N N . GLN A 1 243 ? -11.363 -6.090 25.656 1.00 90.75 243 GLN A N 1
ATOM 1911 C CA . GLN A 1 243 ? -12.497 -7.012 25.820 1.00 90.75 243 GLN A CA 1
ATOM 1912 C C . GLN A 1 243 ? -12.878 -7.206 27.288 1.00 90.75 243 GLN A C 1
ATOM 1914 O O . GLN A 1 243 ? -14.048 -7.071 27.647 1.00 90.75 243 GLN A O 1
ATOM 1919 N N . SER A 1 244 ? -11.896 -7.478 28.151 1.00 90.44 244 SER A N 1
ATOM 1920 C CA . SER A 1 244 ? -12.147 -7.640 29.585 1.00 90.44 244 SER A CA 1
ATOM 1921 C C . SER A 1 244 ? -12.714 -6.367 30.215 1.00 90.44 244 SER A C 1
ATOM 1923 O O . SER A 1 244 ? -13.614 -6.448 31.048 1.00 90.44 244 SER A O 1
ATOM 1925 N N . VAL A 1 245 ? -12.192 -5.198 29.837 1.00 90.69 245 VAL A N 1
ATOM 1926 C CA . VAL A 1 245 ? -12.664 -3.910 30.358 1.00 90.69 245 VAL A CA 1
ATOM 1927 C C . VAL A 1 245 ? -14.064 -3.593 29.841 1.00 90.69 245 VAL A C 1
ATOM 1929 O O . VAL A 1 245 ? -14.929 -3.217 30.624 1.00 90.69 245 VAL A O 1
ATOM 1932 N N . ALA A 1 246 ? -14.319 -3.792 28.550 1.00 91.69 246 ALA A N 1
ATOM 1933 C CA . ALA A 1 246 ? -15.616 -3.538 27.935 1.00 91.69 246 ALA A CA 1
ATOM 1934 C C . ALA A 1 246 ? -16.733 -4.354 28.602 1.00 91.69 246 ALA A C 1
ATOM 1936 O O . ALA A 1 246 ? -17.804 -3.809 28.858 1.00 91.69 246 ALA A O 1
ATOM 1937 N N . GLY A 1 247 ? -16.463 -5.616 28.961 1.00 91.75 247 GLY A N 1
ATOM 1938 C CA . GLY A 1 247 ? -17.396 -6.444 29.732 1.00 91.75 247 GLY A CA 1
ATOM 1939 C C . GLY A 1 247 ? -17.752 -5.829 31.089 1.00 91.75 247 GLY A C 1
ATOM 1940 O O . GLY A 1 247 ? -18.929 -5.696 31.408 1.00 91.75 247 GLY A O 1
ATOM 1941 N N . GLN A 1 248 ? -16.754 -5.356 31.845 1.00 91.75 248 GLN A N 1
ATOM 1942 C CA . GLN A 1 248 ? -16.979 -4.684 33.134 1.00 91.75 248 GLN A CA 1
ATOM 1943 C C . GLN A 1 248 ? -17.789 -3.389 32.981 1.00 91.75 248 GLN A C 1
ATOM 1945 O O . GLN A 1 248 ? -18.660 -3.099 33.801 1.00 91.75 248 GLN A O 1
ATOM 1950 N N . LEU A 1 249 ? -17.512 -2.608 31.930 1.00 92.69 249 LEU A N 1
ATOM 1951 C CA . LEU A 1 249 ? -18.254 -1.381 31.641 1.00 92.69 249 LEU A CA 1
ATOM 1952 C C . LEU A 1 249 ? -19.705 -1.682 31.251 1.00 92.69 249 LEU A C 1
ATOM 1954 O O . LEU A 1 249 ? -20.605 -1.011 31.751 1.00 92.69 249 LEU A O 1
ATOM 1958 N N . ARG A 1 250 ? -19.948 -2.702 30.417 1.00 93.25 250 ARG A N 1
ATOM 1959 C CA . ARG A 1 250 ? -21.304 -3.176 30.098 1.00 93.25 250 ARG A CA 1
ATOM 1960 C C . ARG A 1 250 ? -22.054 -3.552 31.361 1.00 93.25 250 ARG A C 1
ATOM 1962 O O . ARG A 1 250 ? -23.140 -3.030 31.581 1.00 93.25 250 ARG A O 1
ATOM 1969 N N . ASP A 1 251 ? -21.467 -4.400 32.200 1.00 93.62 251 ASP A N 1
ATOM 1970 C CA . ASP A 1 251 ? -22.128 -4.861 33.419 1.00 93.62 251 ASP A CA 1
ATOM 1971 C C . ASP A 1 251 ? -22.478 -3.673 34.328 1.00 93.62 251 ASP A C 1
ATOM 1973 O O . ASP A 1 251 ? -23.585 -3.605 34.863 1.00 93.62 251 ASP A O 1
ATOM 1977 N N . LEU A 1 252 ? -21.586 -2.686 34.451 1.00 94.25 252 LEU A N 1
ATOM 1978 C CA . LEU A 1 252 ? -21.845 -1.474 35.226 1.00 94.25 252 LEU A CA 1
ATOM 1979 C C . LEU A 1 252 ? -23.010 -0.644 34.660 1.00 94.25 252 LEU A C 1
ATOM 1981 O O . LEU A 1 252 ? -23.854 -0.182 35.430 1.00 94.25 252 LEU A O 1
ATOM 1985 N N . ILE A 1 253 ? -23.060 -0.458 33.338 1.00 95.00 253 ILE A N 1
ATOM 1986 C CA . ILE A 1 253 ? -24.106 0.321 32.660 1.00 95.00 253 ILE A CA 1
ATOM 1987 C C . ILE A 1 253 ? -25.463 -0.384 32.754 1.00 95.00 253 ILE A C 1
ATOM 1989 O O . ILE A 1 253 ? -26.474 0.277 32.981 1.00 95.00 253 ILE A O 1
ATOM 1993 N N . GLU A 1 254 ? -25.494 -1.708 32.606 1.00 94.88 254 GLU A N 1
ATOM 1994 C CA . GLU A 1 254 ? -26.730 -2.501 32.618 1.00 94.88 254 GLU A CA 1
ATOM 1995 C C . GLU A 1 254 ? -27.357 -2.600 34.009 1.00 94.88 254 GLU A C 1
ATOM 1997 O O . GLU A 1 254 ? -28.576 -2.543 34.143 1.00 94.88 254 GLU A O 1
ATOM 2002 N N . HIS A 1 255 ? -26.537 -2.700 35.059 1.00 94.94 255 HIS A N 1
ATOM 2003 C CA . HIS A 1 255 ? -27.032 -2.771 36.438 1.00 94.94 255 HIS A CA 1
ATOM 2004 C C . HIS A 1 255 ? -27.293 -1.395 37.063 1.00 94.94 255 HIS A C 1
ATOM 2006 O O . HIS A 1 255 ? -27.910 -1.310 38.127 1.00 94.94 255 HIS A O 1
ATOM 2012 N N . ARG A 1 256 ? -26.777 -0.319 36.459 1.00 92.81 256 ARG A N 1
ATOM 2013 C CA . ARG A 1 256 ? -26.950 1.056 36.938 1.00 92.81 256 ARG A CA 1
ATOM 2014 C C . ARG A 1 256 ? -27.403 1.955 35.790 1.00 92.81 256 ARG A C 1
ATOM 2016 O O . ARG A 1 256 ? -28.587 2.017 35.482 1.00 92.81 256 ARG A O 1
ATOM 2023 N N . SER A 1 257 ? -26.463 2.675 35.196 1.00 92.94 257 SER A N 1
ATOM 2024 C CA . SER A 1 257 ? -26.652 3.600 34.083 1.00 92.94 257 SER A CA 1
ATOM 2025 C C . SER A 1 257 ? -25.279 4.014 33.550 1.00 92.94 257 SER A C 1
ATOM 2027 O O . SER A 1 257 ? -24.250 3.787 34.191 1.00 92.94 257 SER A O 1
ATOM 2029 N N . ASP A 1 258 ? -25.255 4.688 32.406 1.00 90.19 258 ASP A N 1
ATOM 2030 C CA . ASP A 1 258 ? -24.065 5.330 31.839 1.00 90.19 258 ASP A CA 1
ATOM 2031 C C . ASP A 1 258 ? -23.408 6.330 32.808 1.00 90.19 258 ASP A C 1
ATOM 2033 O O . ASP A 1 258 ? -22.183 6.404 32.893 1.00 90.19 258 ASP A O 1
ATOM 2037 N N . THR A 1 259 ? -24.186 7.026 33.645 1.00 93.88 259 THR A N 1
ATOM 2038 C CA . THR A 1 259 ? -23.642 7.962 34.645 1.00 93.88 259 THR A CA 1
ATOM 2039 C C . THR A 1 259 ? -22.756 7.297 35.702 1.00 93.88 259 THR A C 1
ATOM 2041 O O . THR A 1 259 ? -21.979 7.987 36.358 1.00 93.88 259 THR A O 1
ATOM 2044 N N . ALA A 1 260 ? -22.818 5.971 35.865 1.00 93.31 260 ALA A N 1
ATOM 2045 C CA . ALA A 1 260 ? -21.905 5.238 36.742 1.00 93.31 260 ALA A CA 1
ATOM 2046 C C . ALA A 1 260 ? -20.442 5.260 36.251 1.00 93.31 260 ALA A C 1
ATOM 2048 O O . ALA A 1 260 ? -19.538 4.958 37.029 1.00 93.31 260 ALA A O 1
ATOM 2049 N N . LEU A 1 261 ? -20.199 5.651 34.995 1.00 92.12 261 LEU A N 1
ATOM 20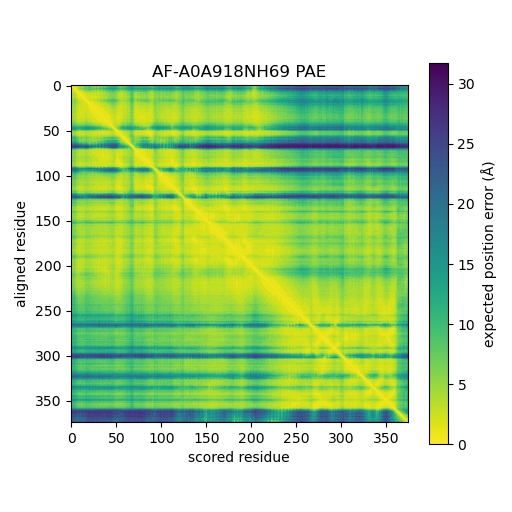50 C CA . LEU A 1 261 ? -18.856 5.857 34.451 1.00 92.12 261 LEU A CA 1
ATOM 2051 C C . LEU A 1 261 ? -18.171 7.113 35.009 1.00 92.12 261 LEU A C 1
ATOM 2053 O O . LEU A 1 261 ? -16.947 7.210 34.955 1.00 92.12 261 LEU A O 1
ATOM 2057 N N . VAL A 1 262 ? -18.920 8.079 35.553 1.00 92.25 262 VAL A N 1
ATOM 2058 C CA . VAL A 1 262 ? -18.352 9.343 36.046 1.00 92.25 262 VAL A CA 1
ATOM 2059 C C . VAL A 1 262 ? -17.381 9.086 37.198 1.00 92.25 262 VAL A C 1
ATOM 2061 O O . VAL A 1 262 ? -17.747 8.552 38.243 1.00 92.25 262 VAL A O 1
ATOM 2064 N N . GLY A 1 263 ? -16.129 9.508 37.021 1.00 86.81 263 GLY A N 1
ATOM 2065 C CA . GLY A 1 263 ? -15.075 9.364 38.021 1.00 86.81 263 GLY A CA 1
ATOM 2066 C C . GLY A 1 263 ? -14.521 7.944 38.159 1.00 86.81 263 GLY A C 1
ATOM 2067 O O . GLY A 1 263 ? -13.642 7.736 39.002 1.00 86.81 263 GLY A O 1
ATOM 2068 N N . LEU A 1 264 ? -14.988 6.991 37.341 1.00 89.31 264 LEU A N 1
ATOM 2069 C CA . LEU A 1 264 ? -14.444 5.638 37.289 1.00 89.31 264 LEU A CA 1
ATOM 2070 C C . LEU A 1 264 ? -12.970 5.707 36.875 1.00 89.31 264 LEU A C 1
ATOM 2072 O O . LEU A 1 264 ? -12.624 6.405 35.920 1.00 89.31 264 LEU A O 1
ATOM 2076 N N . GLY A 1 265 ? -12.102 4.996 37.596 1.00 86.25 265 GLY A N 1
ATOM 2077 C CA . GLY A 1 265 ? -10.701 4.860 37.204 1.00 86.25 265 GLY A CA 1
ATOM 2078 C C . GLY A 1 265 ? -10.606 4.226 35.819 1.00 86.25 265 GLY A C 1
ATOM 2079 O O . GLY A 1 265 ? -11.289 3.239 35.561 1.00 86.25 265 GLY A O 1
ATOM 2080 N N . VAL A 1 266 ? -9.792 4.798 34.932 1.00 76.88 266 VAL A N 1
ATOM 2081 C CA . VAL A 1 266 ? -9.623 4.309 33.560 1.00 76.88 266 VAL A CA 1
ATOM 2082 C C . VAL A 1 266 ? -8.983 2.920 33.634 1.00 76.88 266 VAL A C 1
ATOM 2084 O O . VAL A 1 266 ? -7.827 2.810 34.038 1.00 76.88 266 VAL A O 1
ATOM 2087 N N . PRO A 1 267 ? -9.696 1.841 33.265 1.00 68.75 267 PRO A N 1
ATOM 2088 C CA . PRO A 1 267 ? -9.202 0.485 33.519 1.00 68.75 267 PRO A CA 1
ATOM 2089 C C . PRO A 1 267 ? -8.043 0.079 32.590 1.00 68.75 267 PRO A C 1
ATOM 2091 O O . PRO A 1 267 ? -7.393 -0.948 32.792 1.00 68.75 267 PRO A O 1
ATOM 2094 N N . CYS A 1 268 ? -7.789 0.872 31.546 1.00 79.31 268 CYS A N 1
ATOM 2095 C CA . CYS A 1 268 ? -6.694 0.703 30.605 1.00 79.31 268 CYS A CA 1
ATOM 2096 C C . CYS A 1 268 ? -6.269 2.064 30.039 1.00 79.31 268 CYS A C 1
ATOM 2098 O O . CYS A 1 268 ? -7.076 2.715 29.384 1.00 79.31 268 CYS A O 1
ATOM 2100 N N . ASP A 1 269 ? -5.002 2.450 30.212 1.00 83.56 269 ASP A N 1
ATOM 2101 C CA . ASP A 1 269 ? -4.455 3.755 29.780 1.00 83.56 269 ASP A CA 1
ATOM 2102 C C . ASP A 1 269 ? -4.584 4.044 28.273 1.00 83.56 269 ASP A C 1
ATOM 2104 O O . ASP A 1 269 ? -4.390 5.175 27.828 1.00 83.56 269 ASP A O 1
ATOM 2108 N N . ALA A 1 270 ? -4.897 3.021 27.474 1.00 88.06 270 ALA A N 1
ATOM 2109 C CA . ALA A 1 270 ? -5.153 3.167 26.048 1.00 88.06 270 ALA A CA 1
ATOM 2110 C C . ALA A 1 270 ? -6.563 3.702 25.743 1.00 88.06 270 ALA A C 1
ATOM 2112 O O . ALA A 1 270 ? -6.781 4.203 24.644 1.00 88.06 270 ALA A O 1
ATOM 2113 N N . ILE A 1 271 ? -7.520 3.606 26.673 1.00 92.00 271 ILE A N 1
ATOM 2114 C CA . ILE A 1 271 ? -8.879 4.121 26.471 1.00 92.00 271 ILE A CA 1
ATOM 2115 C C . ILE A 1 271 ? -8.823 5.644 26.421 1.00 92.00 271 ILE A C 1
ATOM 2117 O O . ILE A 1 271 ? -8.392 6.295 27.370 1.00 92.00 271 ILE A O 1
ATOM 2121 N N . LEU A 1 272 ? -9.281 6.202 25.304 1.00 92.75 272 LEU A N 1
ATOM 2122 C CA . LEU A 1 272 ? -9.434 7.636 25.113 1.00 92.75 272 LEU A CA 1
ATOM 2123 C C . LEU A 1 272 ? -10.807 8.100 25.592 1.00 92.75 272 LEU A C 1
ATOM 2125 O O . LEU A 1 272 ? -10.892 9.105 26.294 1.00 92.75 272 LEU A O 1
ATOM 2129 N N . ARG A 1 273 ? -11.869 7.384 25.204 1.00 93.38 273 ARG A N 1
ATOM 2130 C CA . ARG A 1 273 ? -13.244 7.723 25.581 1.00 93.38 273 ARG A CA 1
ATOM 2131 C C . ARG A 1 273 ? -14.216 6.560 25.451 1.00 93.38 273 ARG A C 1
ATOM 2133 O O . ARG A 1 273 ? -13.968 5.628 24.690 1.00 93.38 273 ARG A O 1
ATOM 2140 N N . CYS A 1 274 ? -15.348 6.676 26.136 1.00 94.62 274 CYS A N 1
ATOM 2141 C CA . CYS A 1 274 ? -16.490 5.770 26.022 1.00 94.62 274 CYS A CA 1
ATOM 2142 C C . CYS A 1 274 ? -17.783 6.563 25.795 1.00 94.62 274 CYS A C 1
ATOM 2144 O O . CYS A 1 274 ? -17.931 7.654 26.339 1.00 94.62 274 CYS A O 1
ATOM 2146 N N . PHE A 1 275 ? -18.736 6.021 25.042 1.00 94.88 275 PHE A N 1
ATOM 2147 C CA . PHE A 1 275 ? -20.073 6.603 24.888 1.00 94.88 275 PHE A CA 1
ATOM 2148 C C . PHE A 1 275 ? -21.083 5.552 24.420 1.00 94.88 275 PHE A C 1
ATOM 2150 O O . PHE A 1 275 ? -20.709 4.497 23.912 1.00 94.88 275 PHE A O 1
ATOM 2157 N N . VAL A 1 276 ? -22.372 5.827 24.605 1.00 95.75 276 VAL A N 1
ATOM 2158 C CA . VAL A 1 276 ? -23.470 4.918 24.265 1.00 95.75 276 VAL A CA 1
ATOM 2159 C C . VAL A 1 276 ? -24.263 5.471 23.088 1.00 95.75 276 VAL A C 1
ATOM 2161 O O . VAL A 1 276 ? -24.595 6.657 23.044 1.00 95.75 276 VAL A O 1
ATOM 2164 N N . THR A 1 277 ? -24.598 4.594 22.148 1.00 96.38 277 THR A N 1
ATOM 2165 C CA . THR A 1 277 ? -25.475 4.872 21.001 1.00 96.38 277 THR A CA 1
ATOM 2166 C C . THR A 1 277 ? -26.627 3.869 20.957 1.00 96.38 277 THR A C 1
ATOM 2168 O O . THR A 1 277 ? -26.597 2.874 21.681 1.00 96.38 277 THR A O 1
ATOM 2171 N N . ASN A 1 278 ? -27.646 4.113 20.134 1.00 95.81 278 ASN A N 1
ATOM 2172 C CA . ASN A 1 278 ? -28.556 3.054 19.694 1.00 95.81 278 ASN A CA 1
ATOM 2173 C C . ASN A 1 278 ? -28.004 2.335 18.444 1.00 95.81 278 ASN A C 1
ATOM 2175 O O . ASN A 1 278 ? -27.017 2.768 17.850 1.00 95.81 278 ASN A O 1
ATOM 2179 N N . THR A 1 279 ? -28.661 1.261 18.005 1.00 94.94 279 THR A N 1
ATOM 2180 C CA . THR A 1 279 ? -28.286 0.506 16.790 1.00 94.94 279 THR A CA 1
ATOM 2181 C C . THR A 1 279 ? -28.418 1.291 15.480 1.00 94.94 279 THR A C 1
ATOM 2183 O O . THR A 1 279 ? -27.886 0.866 14.461 1.00 94.94 279 THR A O 1
ATOM 2186 N N . GLU A 1 280 ? -29.073 2.454 15.496 1.00 95.88 280 GLU A N 1
ATOM 2187 C CA . GLU A 1 280 ? -29.184 3.387 14.362 1.00 95.88 280 GLU A CA 1
ATOM 2188 C C . GLU A 1 280 ? -28.124 4.507 14.421 1.00 95.88 280 GLU A C 1
ATOM 2190 O O . GLU A 1 280 ? -28.135 5.451 13.627 1.00 95.88 280 GLU A O 1
ATOM 2195 N N . GLY A 1 281 ? -27.197 4.427 15.380 1.00 95.94 281 GLY A N 1
ATOM 2196 C CA . GLY A 1 281 ? -26.078 5.349 15.543 1.00 95.94 281 GLY A CA 1
ATOM 2197 C C . GLY A 1 281 ? -26.402 6.651 16.266 1.00 95.94 281 GLY A C 1
ATOM 2198 O O . GLY A 1 281 ? -25.493 7.464 16.428 1.00 95.94 281 GLY A O 1
ATOM 2199 N N . GLN A 1 282 ? -27.634 6.876 16.727 1.00 95.75 282 GLN A N 1
ATOM 2200 C CA . GLN A 1 282 ? -27.962 8.040 17.550 1.00 95.75 282 GLN A CA 1
ATOM 2201 C C . GLN A 1 282 ? -27.263 7.926 18.904 1.00 95.75 282 GLN A C 1
ATOM 2203 O O . GLN A 1 282 ? -27.446 6.953 19.635 1.00 95.75 282 GLN A O 1
ATOM 2208 N N . GLN A 1 283 ? -26.469 8.934 19.249 1.00 95.19 283 GLN A N 1
ATOM 2209 C CA . GLN A 1 283 ? -25.799 9.003 20.537 1.00 95.19 283 GLN A CA 1
ATOM 2210 C C . GLN A 1 283 ? -26.795 9.285 21.667 1.00 95.19 283 GLN A C 1
ATOM 2212 O O . GLN A 1 283 ? -27.584 10.226 21.593 1.00 95.19 283 GLN A O 1
ATOM 2217 N N . LEU A 1 284 ? -26.739 8.454 22.710 1.00 94.25 284 LEU A N 1
ATOM 2218 C CA . LEU A 1 284 ? -27.655 8.467 23.851 1.00 94.25 284 LEU A CA 1
ATOM 2219 C C . LEU A 1 284 ? -27.006 8.998 25.135 1.00 94.25 284 LEU A C 1
ATOM 2221 O O . LEU A 1 284 ? -27.716 9.519 25.989 1.00 94.25 284 LEU A O 1
ATOM 2225 N N . SER A 1 285 ? -25.681 8.873 25.279 1.00 94.06 285 SER A N 1
ATOM 2226 C CA . SER A 1 285 ? -24.937 9.366 26.447 1.00 94.06 285 SER A CA 1
ATOM 2227 C C . SER A 1 285 ? -23.980 10.510 26.087 1.00 94.06 285 SER A C 1
ATOM 2229 O O . SER A 1 285 ? -23.584 10.648 24.924 1.00 94.06 285 SER A O 1
ATOM 2231 N N . PRO A 1 286 ? -23.502 11.278 27.083 1.00 93.88 286 PRO A N 1
ATOM 2232 C CA . PRO A 1 286 ? -22.271 12.056 26.967 1.00 93.88 286 PRO A CA 1
ATOM 2233 C C . PRO A 1 286 ? -21.087 11.210 26.481 1.00 93.88 286 PRO A C 1
ATOM 2235 O O . PRO A 1 286 ? -21.092 9.980 26.607 1.00 93.88 286 PRO A O 1
ATOM 2238 N N . ASN A 1 287 ? -20.041 11.876 25.992 1.00 93.19 287 ASN A N 1
ATOM 2239 C CA . ASN A 1 287 ? -18.724 11.247 25.926 1.00 93.19 287 ASN A CA 1
ATOM 2240 C C . ASN A 1 287 ? -18.131 11.202 27.332 1.00 93.19 287 ASN A C 1
ATOM 2242 O O . ASN A 1 287 ? -18.155 12.202 28.044 1.00 93.19 287 ASN A O 1
ATOM 2246 N N . TYR A 1 288 ? -17.576 10.062 27.714 1.00 94.56 288 TYR A N 1
ATOM 2247 C CA . TYR A 1 288 ? -16.792 9.895 28.927 1.00 94.56 288 TYR A CA 1
ATOM 2248 C C . TYR A 1 288 ? -15.326 9.817 28.530 1.00 94.56 288 TYR A C 1
ATOM 2250 O O . TYR A 1 288 ? -14.837 8.747 28.173 1.00 94.56 288 TYR A O 1
ATOM 2258 N N . ASP A 1 289 ? -14.643 10.956 28.554 1.00 93.25 289 ASP A N 1
ATOM 2259 C CA . ASP A 1 289 ? -13.251 11.063 28.130 1.00 93.25 289 ASP A CA 1
ATOM 2260 C C . ASP A 1 289 ? -12.312 10.701 29.287 1.00 93.25 289 ASP A C 1
ATOM 2262 O O . ASP A 1 289 ? -12.530 11.079 30.443 1.00 93.25 289 ASP A O 1
ATOM 2266 N N . ALA A 1 290 ? -11.244 9.971 28.978 1.00 91.94 290 ALA A N 1
ATOM 2267 C CA . ALA A 1 290 ? -10.193 9.646 29.926 1.00 91.94 290 ALA A CA 1
ATOM 2268 C C . ALA A 1 290 ? -9.324 10.881 30.202 1.00 91.94 290 ALA A C 1
ATOM 2270 O O . ALA A 1 290 ? -8.601 11.370 29.334 1.00 91.94 290 ALA A O 1
ATOM 2271 N N . HIS A 1 291 ? -9.352 11.365 31.442 1.00 88.94 291 HIS A N 1
ATOM 2272 C CA . HIS A 1 291 ? -8.556 12.498 31.896 1.00 88.94 291 HIS A CA 1
ATOM 2273 C C . HIS A 1 291 ? -7.998 12.229 33.300 1.00 88.94 291 HIS A C 1
ATOM 2275 O O . HIS A 1 291 ? -8.742 11.922 34.232 1.00 88.94 291 HIS A O 1
ATOM 2281 N N . GLN A 1 292 ? -6.672 12.335 33.459 1.00 86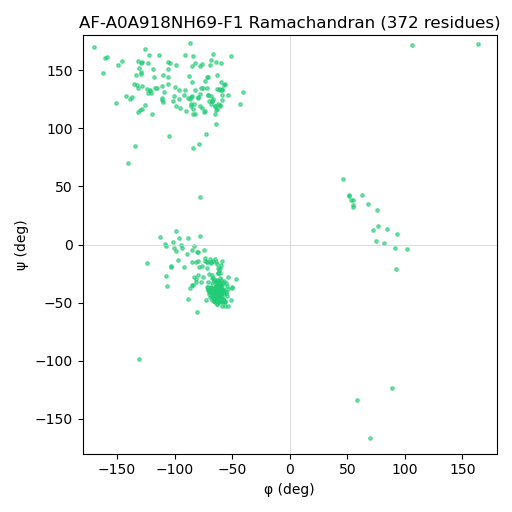.50 292 GLN A N 1
ATOM 2282 C CA . GLN A 1 292 ? -5.963 12.070 34.725 1.00 86.50 292 GLN A CA 1
ATOM 2283 C C . GLN A 1 292 ? -6.319 10.704 35.352 1.00 86.50 292 GLN A C 1
ATOM 2285 O O . GLN A 1 292 ? -6.544 10.589 36.557 1.00 86.50 292 GLN A O 1
ATOM 2290 N N . GLY A 1 293 ? -6.406 9.662 34.518 1.00 85.38 293 GLY A N 1
ATOM 2291 C CA . GLY A 1 293 ? -6.702 8.296 34.962 1.00 85.38 293 GLY A CA 1
ATOM 2292 C C . GLY A 1 293 ? -8.149 8.069 35.407 1.00 85.38 293 GLY A C 1
ATOM 2293 O O . GLY A 1 293 ? -8.432 7.031 35.998 1.00 85.38 293 GLY A O 1
ATOM 2294 N N . LYS A 1 294 ? -9.072 9.003 35.137 1.00 91.94 294 LYS A N 1
ATOM 2295 C CA . LYS A 1 294 ? -10.511 8.845 35.397 1.00 91.94 294 LYS A CA 1
ATOM 2296 C C . LYS A 1 294 ? -11.349 9.217 34.180 1.00 91.94 294 LYS A C 1
ATOM 2298 O O . LYS A 1 294 ? -10.952 10.067 33.391 1.00 91.94 294 LYS A O 1
ATOM 2303 N N . LEU A 1 295 ? -12.522 8.607 34.056 1.00 93.19 295 LEU A N 1
ATOM 2304 C CA . LEU A 1 295 ? -13.514 8.975 33.050 1.00 93.19 295 LEU A CA 1
ATOM 2305 C C . LEU A 1 295 ? -14.297 10.213 33.502 1.00 93.19 295 LEU A C 1
ATOM 2307 O O . LEU A 1 295 ? -14.847 10.243 34.606 1.00 93.19 295 LEU A O 1
ATOM 2311 N N . GLN A 1 296 ? -14.349 11.237 32.654 1.00 93.44 296 GLN A N 1
ATOM 2312 C CA . GLN A 1 296 ? -15.069 12.481 32.918 1.00 93.44 296 GLN A CA 1
ATOM 2313 C C . GLN A 1 296 ? -16.079 12.769 31.802 1.00 93.44 296 GLN A C 1
ATOM 2315 O O . GLN A 1 296 ? -15.733 12.646 30.627 1.00 93.44 296 GLN A O 1
ATOM 2320 N N . PRO A 1 297 ? -17.325 13.145 32.139 1.00 94.25 297 PRO A N 1
ATOM 2321 C CA . PRO A 1 297 ? -18.336 13.440 31.137 1.00 94.25 297 PRO A CA 1
ATOM 2322 C C . PRO A 1 297 ? -18.026 14.762 30.423 1.00 94.25 297 PRO A C 1
ATOM 2324 O O . PRO A 1 297 ? -17.749 15.772 31.069 1.00 94.25 297 PRO A O 1
ATOM 2327 N N . GLN A 1 298 ? -18.142 14.767 29.100 1.00 89.88 298 GLN A N 1
ATOM 2328 C CA . GLN A 1 298 ? -18.149 15.968 28.269 1.00 89.88 298 GLN A CA 1
ATOM 2329 C C . GLN A 1 298 ? -19.592 16.333 27.901 1.00 89.88 298 GLN A C 1
ATOM 2331 O O . GLN A 1 298 ? -20.351 15.439 27.519 1.00 89.88 298 GLN A O 1
ATOM 2336 N N . PRO A 1 299 ? -19.999 17.613 27.986 1.00 78.12 299 PRO A N 1
ATOM 2337 C CA . PRO A 1 299 ? -21.365 18.023 27.673 1.00 78.12 299 PRO A CA 1
ATOM 2338 C C . PRO A 1 299 ? -21.813 17.561 26.281 1.00 78.12 299 PRO A C 1
ATOM 2340 O O . PRO A 1 299 ? -21.147 17.826 25.279 1.00 78.12 299 PRO A O 1
ATOM 2343 N N . LEU A 1 300 ? -22.975 16.907 26.211 1.00 74.56 300 LEU A N 1
ATOM 2344 C CA . LEU A 1 300 ? -23.617 16.562 24.946 1.00 74.56 300 LEU A CA 1
ATOM 2345 C C . LEU A 1 300 ? -24.328 17.812 24.405 1.00 74.56 300 LEU A C 1
ATOM 2347 O O . LEU A 1 300 ? -25.494 18.041 24.710 1.00 74.56 300 LEU A O 1
ATOM 2351 N N . VAL A 1 301 ? -23.600 18.656 23.668 1.00 67.75 301 VAL A N 1
ATOM 2352 C CA . VAL A 1 301 ? -24.145 19.924 23.144 1.00 67.75 301 VAL A CA 1
ATOM 2353 C C . VAL A 1 301 ? -25.178 19.669 22.040 1.00 67.75 301 VAL A C 1
ATOM 2355 O O . VAL A 1 301 ? -26.234 20.290 22.041 1.00 67.75 301 VAL A O 1
ATOM 2358 N N . GLU A 1 302 ? -24.915 18.705 21.153 1.00 72.56 302 GLU A N 1
ATOM 2359 C CA . GLU A 1 302 ? -25.854 18.238 20.128 1.00 72.56 302 GLU A CA 1
ATOM 2360 C C . GLU A 1 302 ? -25.710 16.713 19.961 1.00 72.56 302 GLU A C 1
ATOM 2362 O O . GLU A 1 302 ? -24.583 16.229 19.784 1.00 72.56 302 GLU A O 1
ATOM 2367 N N . PRO A 1 303 ? -26.803 15.927 20.035 1.00 72.50 303 PRO A N 1
ATOM 2368 C CA . PRO A 1 303 ? -26.739 14.483 19.840 1.00 72.50 303 PRO A CA 1
ATOM 2369 C C . PRO A 1 303 ? -26.321 14.159 18.401 1.00 72.50 303 PRO A C 1
ATOM 2371 O O . PRO A 1 303 ? -26.997 14.516 17.436 1.00 72.50 303 PRO A O 1
ATOM 2374 N N . ARG A 1 304 ? -25.184 13.472 18.259 1.00 88.31 304 ARG A N 1
ATOM 2375 C CA . ARG A 1 304 ? -24.625 13.064 16.965 1.00 88.31 304 ARG A CA 1
ATOM 2376 C C . ARG A 1 304 ? -25.236 11.745 16.501 1.00 88.31 304 ARG A C 1
ATOM 2378 O O . ARG A 1 304 ? -25.627 10.913 17.318 1.00 88.31 304 ARG A O 1
ATOM 2385 N N . ASN A 1 305 ? -25.265 11.539 15.187 1.00 94.06 305 ASN A N 1
ATOM 2386 C CA . ASN A 1 305 ? -25.518 10.230 14.597 1.00 94.06 305 ASN A CA 1
ATOM 2387 C C . ASN A 1 305 ? -24.225 9.687 13.967 1.00 94.06 305 ASN A C 1
ATOM 2389 O O . ASN A 1 305 ? -23.538 10.402 13.236 1.00 94.06 305 ASN A O 1
ATOM 2393 N N . TRP A 1 306 ? -23.895 8.433 14.270 1.00 93.19 306 TRP A N 1
ATOM 2394 C CA . TRP A 1 306 ? -22.645 7.774 13.889 1.00 93.19 306 TRP A CA 1
ATOM 2395 C C . TRP A 1 306 ? -22.800 6.706 12.796 1.00 93.19 306 TRP A C 1
ATOM 2397 O O . TRP A 1 306 ? -21.799 6.126 12.380 1.00 93.19 306 TRP A O 1
ATOM 2407 N N . SER A 1 307 ? -24.018 6.472 12.294 1.00 95.25 307 SER A N 1
ATOM 2408 C CA . SER A 1 307 ? -24.312 5.417 11.307 1.00 95.25 307 SER A CA 1
ATOM 2409 C C . SER A 1 307 ? -23.596 5.589 9.963 1.00 95.25 307 SER A C 1
ATOM 2411 O O . SER A 1 307 ? -23.344 4.608 9.273 1.00 95.25 307 SER A O 1
ATOM 2413 N N . TRP A 1 308 ? -23.215 6.818 9.602 1.00 93.69 308 TRP A N 1
ATOM 2414 C CA . TRP A 1 308 ? -22.470 7.120 8.374 1.00 93.69 308 TRP A CA 1
ATOM 2415 C C . TRP A 1 308 ? -20.997 6.693 8.433 1.00 93.69 308 TRP A C 1
ATOM 2417 O O . TRP A 1 308 ? -20.319 6.676 7.403 1.00 93.69 308 TRP A O 1
ATOM 2427 N N . ARG A 1 309 ? -20.463 6.377 9.622 1.00 92.31 309 ARG A N 1
ATOM 2428 C CA . ARG A 1 309 ? -19.076 5.920 9.744 1.00 92.31 309 ARG A CA 1
ATOM 2429 C C . ARG A 1 309 ? -18.964 4.506 9.161 1.00 92.31 309 ARG A C 1
ATOM 2431 O O . ARG A 1 309 ? -19.712 3.637 9.603 1.00 92.31 309 ARG A O 1
ATOM 2438 N N . PRO A 1 310 ? -18.007 4.230 8.250 1.00 90.19 310 PRO A N 1
ATOM 2439 C CA . PRO A 1 310 ? -17.982 2.973 7.494 1.00 90.19 310 PRO A CA 1
ATOM 2440 C C . PRO A 1 310 ? -18.021 1.700 8.350 1.00 90.19 310 PRO A C 1
ATOM 2442 O O . PRO A 1 310 ? -18.707 0.747 8.006 1.00 90.19 310 PRO A O 1
ATOM 2445 N N . TYR A 1 311 ? -17.334 1.702 9.494 1.00 92.94 311 TYR A N 1
ATOM 2446 C CA . TYR A 1 311 ? -17.261 0.542 10.386 1.00 92.94 311 TYR A CA 1
ATOM 2447 C C . TYR A 1 311 ? -18.497 0.369 11.284 1.00 92.94 311 TYR A C 1
ATOM 2449 O O . TYR A 1 311 ? -18.631 -0.666 11.926 1.00 92.94 311 TYR A O 1
ATOM 2457 N N . PHE A 1 312 ? -19.373 1.375 11.418 1.00 95.44 312 PHE A N 1
ATOM 2458 C CA . PHE A 1 312 ? -20.460 1.320 12.401 1.00 95.44 312 PHE A CA 1
ATOM 2459 C C . PHE A 1 312 ? -21.436 0.193 12.059 1.00 95.44 312 PHE A C 1
ATOM 2461 O O . PHE A 1 312 ? -21.714 -0.653 12.903 1.00 95.44 312 PHE A O 1
ATOM 2468 N N . ALA A 1 313 ? -21.882 0.128 10.802 1.00 94.06 313 ALA A N 1
ATOM 2469 C CA . ALA A 1 313 ? -22.755 -0.943 10.330 1.00 94.06 313 ALA A CA 1
ATOM 2470 C C . ALA A 1 313 ? -22.107 -2.333 10.474 1.00 94.06 313 ALA A C 1
ATOM 2472 O O . ALA A 1 313 ? -22.789 -3.281 10.854 1.00 94.06 313 ALA A O 1
ATOM 2473 N N . GLU A 1 314 ? -20.794 -2.446 10.233 1.00 92.31 314 GLU A N 1
ATOM 2474 C CA . GLU A 1 314 ? -20.041 -3.697 10.412 1.00 92.31 314 GLU A CA 1
ATOM 2475 C C . GLU A 1 314 ? -20.051 -4.161 11.875 1.00 92.31 314 GLU A C 1
ATOM 2477 O O . GLU A 1 314 ? -20.272 -5.340 12.148 1.00 92.31 314 GLU A O 1
ATOM 2482 N N . ILE A 1 315 ? -19.869 -3.234 12.822 1.00 93.69 315 ILE A N 1
ATOM 2483 C CA . ILE A 1 315 ? -19.956 -3.520 14.259 1.00 93.69 315 ILE A CA 1
ATOM 2484 C C . ILE A 1 315 ? -21.362 -4.002 14.631 1.00 93.69 315 ILE A C 1
ATOM 2486 O O . ILE A 1 315 ? -21.482 -5.038 15.279 1.00 93.69 315 ILE A O 1
ATOM 2490 N N . VAL A 1 316 ? -22.411 -3.281 14.211 1.00 93.75 316 VAL A N 1
ATOM 2491 C CA . VAL A 1 316 ? -23.802 -3.637 14.544 1.00 93.75 316 VAL A CA 1
ATOM 2492 C C . VAL A 1 316 ? -24.164 -5.016 14.003 1.00 93.75 316 VAL A C 1
ATOM 2494 O O . VAL A 1 316 ? -24.641 -5.857 14.758 1.00 93.75 316 VAL A O 1
ATOM 2497 N N . ALA A 1 317 ? -23.889 -5.268 12.721 1.00 92.25 317 ALA A N 1
ATOM 2498 C CA . ALA A 1 317 ? -24.164 -6.559 12.096 1.00 92.25 317 ALA A CA 1
ATOM 2499 C C . ALA A 1 317 ? -23.355 -7.701 12.735 1.00 92.25 317 ALA A C 1
ATOM 2501 O O . ALA A 1 317 ? -23.815 -8.839 12.784 1.00 92.25 317 ALA A O 1
ATOM 2502 N N . GLY A 1 318 ? -22.157 -7.414 13.255 1.00 90.88 318 GLY A N 1
ATOM 2503 C CA . GLY A 1 318 ? -21.321 -8.401 13.938 1.00 90.88 318 GLY A CA 1
ATOM 2504 C C . GLY A 1 318 ? -21.976 -9.017 15.179 1.00 90.88 318 GLY A C 1
ATOM 2505 O O . GLY A 1 318 ? -21.708 -10.182 15.488 1.00 90.88 318 GLY A O 1
ATOM 2506 N N . PHE A 1 319 ? -22.862 -8.282 15.858 1.00 89.62 319 PHE A N 1
ATOM 2507 C CA . PHE A 1 319 ? -23.538 -8.756 17.069 1.00 89.62 319 PHE A CA 1
ATOM 2508 C C . PHE A 1 319 ? -24.494 -9.924 16.810 1.00 89.62 319 PHE A C 1
ATOM 2510 O O . PHE A 1 319 ? -24.649 -10.770 17.689 1.00 89.62 319 PHE A O 1
ATOM 2517 N N . ASP A 1 320 ? -25.067 -10.020 15.607 1.00 87.44 320 ASP A N 1
ATOM 2518 C CA . ASP A 1 320 ? -25.978 -11.109 15.231 1.00 87.44 320 ASP A CA 1
ATOM 2519 C C . ASP A 1 320 ? -25.263 -12.467 15.152 1.00 87.44 320 ASP A C 1
ATOM 2521 O O . ASP A 1 320 ? -25.877 -13.519 15.332 1.00 87.44 320 ASP A O 1
ATOM 2525 N N . PHE A 1 321 ? -23.952 -12.452 14.892 1.00 87.44 321 PHE A N 1
ATOM 2526 C CA . PHE A 1 321 ? -23.154 -13.661 14.685 1.00 87.44 321 PHE A CA 1
ATOM 2527 C C . PHE A 1 321 ? -22.239 -13.978 15.868 1.00 87.44 321 PHE A C 1
ATOM 2529 O O . PHE A 1 321 ? -22.017 -15.148 16.167 1.00 87.44 321 PHE A O 1
ATOM 2536 N N . ASN A 1 322 ? -21.696 -12.953 16.534 1.00 83.81 322 ASN A N 1
ATOM 2537 C CA . ASN A 1 322 ? -20.749 -13.100 17.640 1.00 83.81 322 ASN A CA 1
ATOM 2538 C C . ASN A 1 322 ? -21.031 -12.066 18.750 1.00 83.81 322 ASN A C 1
ATOM 2540 O O . ASN A 1 322 ? -20.226 -11.153 18.948 1.00 83.81 322 ASN A O 1
ATOM 2544 N N . PRO A 1 323 ? -22.137 -12.196 19.503 1.00 74.31 323 PRO A N 1
ATOM 2545 C CA . PRO A 1 323 ? -22.590 -11.176 20.460 1.00 74.31 323 PRO A CA 1
ATOM 2546 C C . PRO A 1 323 ? -21.600 -10.907 21.606 1.00 74.31 323 PRO A C 1
ATOM 2548 O O . PRO A 1 323 ? -21.583 -9.815 22.173 1.00 74.31 323 PRO A O 1
ATOM 2551 N N . ASP A 1 324 ? -20.749 -11.883 21.929 1.00 73.75 324 ASP A N 1
ATOM 2552 C CA . ASP A 1 324 ? -19.732 -11.763 22.978 1.00 73.75 324 ASP A CA 1
ATOM 2553 C C . ASP A 1 324 ? -18.388 -11.214 22.477 1.00 73.75 324 ASP A C 1
ATOM 2555 O O . ASP A 1 324 ? -17.501 -10.918 23.281 1.00 73.75 324 ASP A O 1
ATOM 2559 N N . THR A 1 325 ? -18.212 -11.062 21.162 1.00 77.75 325 THR A N 1
ATOM 2560 C CA . THR A 1 325 ? -16.971 -10.544 20.572 1.00 77.75 325 THR A CA 1
ATOM 2561 C C . THR A 1 325 ? -17.101 -9.052 20.300 1.00 77.75 325 THR A C 1
ATOM 2563 O O . THR A 1 325 ? -18.077 -8.604 19.706 1.00 77.75 325 THR A O 1
ATOM 2566 N N . LEU A 1 326 ? -16.096 -8.268 20.697 1.00 86.38 326 LEU A N 1
ATOM 2567 C CA . LEU A 1 326 ? -16.037 -6.853 20.343 1.00 86.38 326 LEU A CA 1
ATOM 2568 C C . LEU A 1 326 ? -15.910 -6.661 18.825 1.00 86.38 326 LEU A C 1
ATOM 2570 O O . LEU A 1 326 ? -14.878 -6.979 18.222 1.00 86.38 326 LEU A O 1
ATOM 2574 N N . GLY A 1 327 ? -16.927 -6.045 18.224 1.00 88.94 327 GLY A N 1
ATOM 2575 C CA . GLY A 1 327 ? -16.777 -5.417 16.915 1.00 88.94 327 GLY A CA 1
ATOM 2576 C C . GLY A 1 327 ? -15.770 -4.270 17.017 1.00 88.94 327 GLY A C 1
ATOM 2577 O O . GLY A 1 327 ? -15.690 -3.611 18.053 1.00 88.94 327 GLY A O 1
ATOM 2578 N N . HIS A 1 328 ? -14.974 -4.022 15.980 1.00 92.50 328 HIS A N 1
ATOM 2579 C CA . HIS A 1 328 ? -13.984 -2.947 16.017 1.00 92.50 328 HIS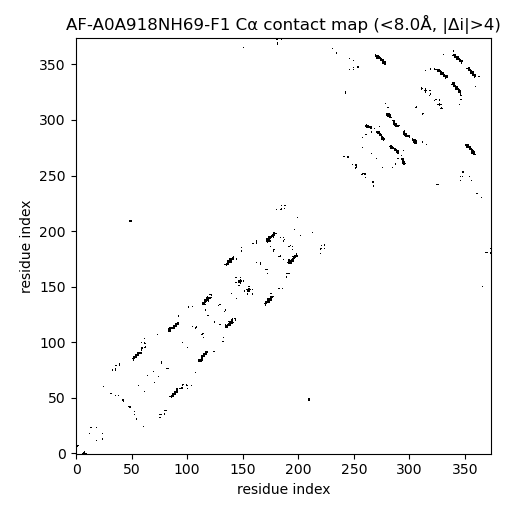 A CA 1
ATOM 2580 C C . HIS A 1 328 ? -13.724 -2.329 14.646 1.00 92.50 328 HIS A C 1
ATOM 2582 O O . HIS A 1 328 ? -13.887 -2.970 13.611 1.00 92.50 328 HIS A O 1
ATOM 2588 N N . SER A 1 329 ? -13.288 -1.072 14.648 1.00 93.25 329 SER A N 1
ATOM 2589 C CA . SER A 1 329 ? -12.856 -0.364 13.451 1.00 93.25 329 SER A CA 1
ATOM 2590 C C . SER A 1 329 ? -11.397 -0.669 13.099 1.00 93.25 329 SER A C 1
ATOM 2592 O O . SER A 1 329 ? -10.571 -1.039 13.940 1.00 93.25 329 SER A O 1
ATOM 2594 N N . ARG A 1 330 ? -11.027 -0.375 11.850 1.00 88.50 330 ARG A N 1
ATOM 2595 C CA . ARG A 1 330 ? -9.620 -0.116 11.508 1.00 88.50 330 ARG A CA 1
ATOM 2596 C C . ARG A 1 330 ? -9.110 1.145 12.228 1.00 88.50 330 ARG A C 1
ATOM 2598 O O . ARG A 1 330 ? -9.937 1.988 12.597 1.00 88.50 330 ARG A O 1
ATOM 2605 N N . PRO A 1 331 ? -7.786 1.294 12.421 1.00 89.50 331 PRO A N 1
ATOM 2606 C CA . PRO A 1 331 ? -7.217 2.530 12.945 1.00 89.50 331 PRO A CA 1
ATOM 2607 C C . PRO A 1 331 ? -7.588 3.738 12.076 1.00 89.50 331 PRO A C 1
ATOM 2609 O O . PRO A 1 331 ? -7.549 3.664 10.848 1.00 89.50 331 PRO A O 1
ATOM 2612 N N . TYR A 1 332 ? -7.953 4.851 12.707 1.00 89.81 332 TYR A N 1
ATOM 2613 C CA . TYR A 1 332 ? -8.254 6.121 12.046 1.00 89.81 332 TYR A CA 1
ATOM 2614 C C . TYR A 1 332 ? -7.806 7.299 12.919 1.00 89.81 332 TYR A C 1
ATOM 2616 O O . TYR A 1 332 ? -7.657 7.165 14.131 1.00 89.81 332 TYR A O 1
ATOM 2624 N N . MET A 1 333 ? -7.579 8.467 12.318 1.00 88.38 333 MET A N 1
ATOM 2625 C CA . MET A 1 333 ? -7.219 9.674 13.069 1.00 88.38 333 MET A CA 1
ATOM 2626 C C . MET A 1 333 ? -8.457 10.265 13.758 1.00 88.38 333 MET A C 1
ATOM 2628 O O . MET A 1 333 ? -9.398 10.682 13.081 1.00 88.38 333 MET A O 1
ATOM 2632 N N . ASP A 1 334 ? -8.465 10.326 15.090 1.00 88.38 334 ASP A N 1
ATOM 2633 C CA . ASP A 1 334 ? -9.499 11.048 15.833 1.00 88.38 334 ASP A CA 1
ATOM 2634 C C . ASP A 1 334 ? -9.368 12.553 15.588 1.00 88.38 334 ASP A C 1
ATOM 2636 O O . ASP A 1 334 ? -8.324 13.145 15.859 1.00 88.38 334 ASP A O 1
ATOM 2640 N N . VAL A 1 335 ? -10.445 13.175 15.107 1.00 80.56 335 VAL A N 1
ATOM 2641 C CA . VAL A 1 335 ? -10.461 14.592 14.709 1.00 80.56 335 VAL A CA 1
ATOM 2642 C C . VAL A 1 335 ? -10.217 15.527 15.896 1.00 80.56 335 VAL A C 1
ATOM 2644 O O . VAL A 1 335 ? -9.612 16.580 15.727 1.00 80.56 335 VAL A O 1
ATOM 2647 N N . ASN A 1 336 ? -10.664 15.150 17.096 1.00 82.31 336 ASN A N 1
ATOM 2648 C CA . ASN A 1 336 ? -10.578 16.023 18.266 1.00 82.31 336 ASN A CA 1
ATOM 2649 C C . ASN A 1 336 ? -9.232 15.895 18.984 1.00 82.31 336 ASN A C 1
ATOM 2651 O O . ASN A 1 336 ? -8.717 16.890 19.487 1.00 82.31 336 ASN A O 1
ATOM 2655 N N . SER A 1 337 ? -8.663 14.686 19.058 1.00 82.25 337 SER A N 1
ATOM 2656 C CA . SER A 1 337 ? -7.393 14.467 19.755 1.00 82.25 337 SER A CA 1
ATOM 2657 C C . SER A 1 337 ? -6.163 14.467 18.847 1.00 82.25 337 SER A C 1
ATOM 2659 O O . SER A 1 337 ? -5.053 14.480 19.372 1.00 82.25 337 SER A O 1
ATOM 2661 N N . SER A 1 338 ? -6.325 14.387 17.521 1.00 83.75 338 SER A N 1
ATOM 2662 C CA . SER A 1 338 ? -5.222 14.170 16.566 1.00 83.75 338 SER A CA 1
ATOM 2663 C C . SER A 1 338 ? -4.371 12.944 16.923 1.00 83.75 338 SER A C 1
ATOM 2665 O O . SER A 1 338 ? -3.145 12.951 16.816 1.00 83.75 338 SER A O 1
ATOM 2667 N N . ARG A 1 339 ? -5.033 11.883 17.404 1.00 86.69 339 ARG A N 1
ATOM 2668 C CA . ARG A 1 339 ? -4.404 10.602 17.752 1.00 86.69 339 ARG A CA 1
ATOM 2669 C C . ARG A 1 339 ? -4.993 9.521 16.869 1.00 86.69 339 ARG A C 1
ATOM 2671 O O . ARG A 1 339 ? -6.189 9.539 16.589 1.00 86.69 339 ARG A O 1
ATOM 2678 N N . LEU A 1 340 ? -4.166 8.560 16.481 1.00 88.44 340 LEU A N 1
ATOM 2679 C CA . LEU A 1 340 ? -4.643 7.354 15.824 1.00 88.44 340 LEU A CA 1
ATOM 2680 C C . LEU A 1 340 ? -5.402 6.497 16.847 1.00 88.44 340 LEU A C 1
ATOM 2682 O O . LEU A 1 340 ? -4.856 6.161 17.900 1.00 88.44 340 LEU A O 1
ATOM 2686 N N . VAL A 1 341 ? -6.655 6.165 16.553 1.00 92.31 341 VAL A N 1
ATOM 2687 C CA . VAL A 1 341 ? -7.545 5.407 17.436 1.00 92.31 341 VAL A CA 1
ATOM 2688 C C . VAL A 1 341 ? -8.230 4.265 16.693 1.00 92.31 341 VAL A C 1
ATOM 2690 O O . VAL A 1 341 ? -8.377 4.293 15.474 1.00 92.31 341 VAL A O 1
ATOM 2693 N N . GLN A 1 342 ? -8.684 3.274 17.447 1.00 93.69 342 GLN A N 1
ATOM 2694 C CA . GLN A 1 342 ? -9.613 2.238 17.017 1.00 93.69 342 GLN A CA 1
ATOM 2695 C C . GLN A 1 342 ? -10.846 2.290 17.914 1.00 93.69 342 GLN A C 1
ATOM 2697 O O . GLN A 1 342 ? -10.716 2.333 19.137 1.00 93.69 342 GLN A O 1
ATOM 2702 N N . THR A 1 343 ? -12.032 2.265 17.316 1.00 94.69 343 THR A N 1
ATOM 2703 C CA . THR A 1 343 ? -13.287 2.179 18.066 1.00 94.69 343 THR A CA 1
ATOM 2704 C C . THR A 1 343 ? -13.672 0.718 18.223 1.00 94.69 343 THR A C 1
ATOM 2706 O O . THR A 1 343 ? -13.754 -0.003 17.233 1.00 94.69 343 THR A O 1
ATOM 2709 N N . TYR A 1 344 ? -13.955 0.302 19.450 1.00 94.69 344 TYR A N 1
ATOM 2710 C CA . TYR A 1 344 ? -14.517 -0.999 19.797 1.00 94.69 344 TYR A CA 1
ATOM 2711 C C . TYR A 1 344 ? -15.991 -0.834 20.168 1.00 94.69 344 TYR A C 1
ATOM 2713 O O . TYR A 1 344 ? -16.360 0.166 20.780 1.00 94.69 344 TYR A O 1
ATOM 2721 N N . GLY A 1 345 ? -16.830 -1.802 19.810 1.00 95.12 345 GLY A N 1
ATOM 2722 C CA . GLY A 1 345 ? -18.265 -1.786 20.062 1.00 95.12 345 GLY A CA 1
ATOM 2723 C C . GLY A 1 345 ? -18.751 -3.059 20.736 1.00 95.12 345 GLY A C 1
ATOM 2724 O O . GLY A 1 345 ? -18.367 -4.161 20.344 1.00 95.12 345 GLY A O 1
ATOM 2725 N N . LEU A 1 346 ? -19.612 -2.891 21.737 1.00 93.44 346 LEU A N 1
ATOM 2726 C CA . LEU A 1 346 ? -20.218 -3.975 22.503 1.00 93.44 346 LEU A CA 1
ATOM 2727 C C . LEU A 1 346 ? -21.735 -3.754 22.611 1.00 93.44 346 LEU A C 1
ATOM 2729 O O . LEU A 1 346 ? -22.150 -2.632 22.930 1.00 93.44 346 LEU A O 1
ATOM 2733 N N . PRO A 1 347 ? -22.570 -4.783 22.388 1.00 94.19 347 PRO A N 1
ATOM 2734 C CA . PRO A 1 347 ? -24.009 -4.633 22.512 1.00 94.19 347 PRO A CA 1
ATOM 2735 C C . PRO A 1 347 ? -24.413 -4.498 23.985 1.00 94.19 347 PRO A C 1
ATOM 2737 O O . PRO A 1 347 ? -23.839 -5.122 24.882 1.00 94.19 347 PRO A O 1
ATOM 2740 N N . LEU A 1 348 ? -25.428 -3.673 24.209 1.00 93.56 348 LEU A N 1
ATOM 2741 C CA . LEU A 1 348 ? -26.155 -3.505 25.459 1.00 93.56 348 LEU A CA 1
ATOM 2742 C C . LEU A 1 348 ? -27.645 -3.802 25.201 1.00 93.56 348 LEU A C 1
ATOM 2744 O O . LEU A 1 348 ? -28.136 -3.759 24.071 1.00 93.56 348 LEU A O 1
ATOM 2748 N N . SER A 1 349 ? -28.397 -4.029 26.267 1.00 92.38 349 SER A N 1
ATOM 2749 C CA . SER A 1 349 ? -29.845 -4.220 26.261 1.00 92.38 349 SER A CA 1
ATOM 2750 C C . SER A 1 349 ? -30.568 -2.994 25.698 1.00 92.38 349 SER A C 1
ATOM 2752 O O . SER A 1 349 ? -30.078 -1.860 25.780 1.00 92.38 349 SER A O 1
ATOM 2754 N N . ASN A 1 350 ? -31.784 -3.217 25.190 1.00 92.44 350 ASN A N 1
ATOM 2755 C CA . ASN A 1 350 ? -32.658 -2.198 24.595 1.00 92.44 350 ASN A CA 1
ATOM 2756 C C . ASN A 1 350 ? -32.066 -1.531 23.341 1.00 92.44 350 ASN A C 1
ATOM 2758 O O . ASN A 1 350 ? -32.168 -0.316 23.184 1.00 92.44 350 ASN A O 1
ATOM 2762 N N . ASN A 1 351 ? -31.448 -2.321 22.455 1.00 92.75 351 ASN A N 1
ATOM 2763 C CA . ASN A 1 351 ? -30.847 -1.856 21.196 1.00 92.75 351 ASN A CA 1
ATOM 2764 C C . ASN A 1 351 ? -29.827 -0.726 21.399 1.00 92.75 351 ASN A C 1
ATOM 2766 O O . ASN A 1 351 ? -29.766 0.227 20.618 1.00 92.75 351 ASN A O 1
ATOM 2770 N N . ARG A 1 352 ? -29.040 -0.821 22.474 1.00 95.50 352 ARG A N 1
ATOM 2771 C CA . ARG A 1 352 ? -27.971 0.124 22.794 1.00 95.50 352 ARG A CA 1
ATOM 2772 C C . ARG A 1 352 ? -26.615 -0.505 22.507 1.00 95.50 352 ARG A C 1
ATOM 2774 O O . ARG A 1 352 ? -26.467 -1.721 22.494 1.00 95.50 352 ARG A O 1
ATOM 2781 N N . ILE A 1 353 ? -25.614 0.334 22.294 1.00 95.50 353 ILE A N 1
ATOM 2782 C CA . ILE A 1 353 ? -24.249 -0.082 21.988 1.00 95.50 353 ILE A CA 1
ATOM 2783 C C . ILE A 1 353 ? -23.301 0.794 22.790 1.00 95.50 353 ILE A C 1
ATOM 2785 O O . ILE A 1 353 ? -23.380 2.021 22.707 1.00 95.50 353 ILE A O 1
ATOM 2789 N N . LEU A 1 354 ? -22.394 0.170 23.537 1.00 95.38 354 LEU A N 1
ATOM 2790 C CA . LEU A 1 354 ? -21.244 0.838 24.130 1.00 95.38 354 LEU A CA 1
ATOM 2791 C C . LEU A 1 354 ? -20.132 0.918 23.084 1.00 95.38 354 LEU A C 1
ATOM 2793 O O . LEU A 1 354 ? -19.665 -0.113 22.604 1.00 95.38 354 LEU A O 1
ATOM 2797 N N . LEU A 1 355 ? -19.692 2.131 22.766 1.00 95.88 355 LEU A N 1
ATOM 2798 C CA . LEU A 1 355 ? -18.523 2.396 21.938 1.00 95.88 355 LEU A CA 1
ATOM 2799 C C . LEU A 1 355 ? -17.361 2.880 22.809 1.00 95.88 355 LEU A C 1
ATOM 2801 O O . LEU A 1 355 ? -17.550 3.688 23.720 1.00 95.88 355 LEU A O 1
ATOM 2805 N N . ILE A 1 356 ? -16.161 2.377 22.525 1.00 95.25 356 ILE A N 1
ATOM 2806 C CA . ILE A 1 356 ? -14.926 2.666 23.258 1.00 95.25 356 ILE A CA 1
ATOM 2807 C C . ILE A 1 356 ? -13.840 3.021 22.246 1.00 95.25 356 ILE A C 1
ATOM 2809 O O . ILE A 1 356 ? -13.410 2.163 21.477 1.00 95.25 356 ILE A O 1
ATOM 2813 N N . ASP A 1 357 ? -13.364 4.263 22.261 1.00 94.44 357 ASP A N 1
ATOM 2814 C CA . ASP A 1 357 ? -12.212 4.666 21.456 1.00 94.44 357 ASP A CA 1
ATOM 2815 C C . ASP A 1 357 ? -10.926 4.356 22.222 1.00 94.44 357 ASP A C 1
ATOM 2817 O O . ASP A 1 357 ? -10.735 4.788 23.364 1.00 94.44 357 ASP A O 1
ATOM 2821 N N . VAL A 1 358 ? -10.025 3.626 21.575 1.00 93.50 358 VAL A N 1
ATOM 2822 C CA . VAL A 1 358 ? -8.744 3.186 22.127 1.00 93.50 358 VAL A CA 1
ATOM 2823 C C . VAL A 1 358 ? -7.625 3.723 21.250 1.00 93.50 358 VAL A C 1
ATOM 2825 O O . VAL A 1 358 ? -7.667 3.596 20.031 1.00 93.50 358 VAL A O 1
ATOM 2828 N N . VAL A 1 359 ? -6.606 4.320 21.854 1.00 90.50 359 VAL A N 1
ATOM 2829 C CA . VAL A 1 359 ? -5.426 4.818 21.144 1.00 90.50 359 VAL A CA 1
ATOM 2830 C C . VAL A 1 359 ? -4.649 3.636 20.568 1.00 90.50 359 VAL A C 1
ATOM 2832 O O . VAL A 1 359 ? -4.264 2.730 21.309 1.00 90.50 359 VAL A O 1
ATOM 2835 N N . SER A 1 360 ? -4.402 3.658 19.257 1.00 81.44 360 SER A N 1
ATOM 2836 C CA . SER A 1 360 ? -3.608 2.627 18.583 1.00 81.44 360 SER A CA 1
ATOM 2837 C C . SER A 1 360 ? -2.125 2.746 18.953 1.00 81.44 360 SER A C 1
ATOM 2839 O O . SER A 1 360 ? -1.594 3.850 19.106 1.00 81.44 360 SER A O 1
ATOM 2841 N N . SER A 1 361 ? -1.439 1.607 19.071 1.00 68.75 361 SER A N 1
ATOM 2842 C CA . SER A 1 361 ? 0.002 1.533 19.340 1.00 68.75 361 SER A CA 1
ATOM 2843 C C . SER A 1 361 ? 0.885 1.751 18.102 1.00 68.75 361 SER A C 1
ATOM 2845 O O . SER A 1 361 ? 2.100 1.871 18.252 1.00 68.75 361 SER A O 1
ATOM 2847 N N . ASP A 1 362 ? 0.304 1.847 16.899 1.00 61.72 362 ASP A N 1
ATOM 2848 C CA . ASP A 1 362 ? 1.046 1.851 15.621 1.00 61.72 362 ASP A CA 1
ATOM 2849 C C . ASP A 1 362 ? 2.055 3.010 15.472 1.00 61.72 362 ASP A C 1
ATOM 2851 O O . ASP A 1 362 ? 2.997 2.934 14.677 1.00 61.72 362 ASP A O 1
ATOM 2855 N N . THR A 1 363 ? 1.899 4.091 16.245 1.00 48.66 363 THR A N 1
ATOM 2856 C CA . THR A 1 363 ? 2.807 5.250 16.217 1.00 48.66 363 THR A CA 1
ATOM 2857 C C . THR A 1 363 ? 4.146 4.993 16.916 1.00 48.66 363 THR A C 1
ATOM 2859 O O . THR A 1 363 ? 5.151 5.578 16.515 1.00 48.66 363 THR A O 1
ATOM 2862 N N . ALA A 1 364 ? 4.197 4.107 17.916 1.00 47.00 364 ALA A N 1
ATOM 2863 C CA . ALA A 1 364 ? 5.427 3.792 18.650 1.00 47.00 364 ALA A CA 1
ATOM 2864 C C . ALA A 1 364 ? 6.279 2.720 17.943 1.00 47.00 364 ALA A C 1
ATOM 2866 O O . ALA A 1 364 ? 7.508 2.797 17.948 1.00 47.00 364 ALA A O 1
ATOM 2867 N N . ASP A 1 365 ? 5.636 1.750 17.287 1.00 52.59 365 ASP A N 1
ATOM 2868 C CA . ASP A 1 365 ? 6.321 0.608 16.662 1.00 52.59 365 ASP A CA 1
ATOM 2869 C C . ASP A 1 365 ? 7.143 1.016 15.416 1.00 52.59 365 ASP A C 1
ATOM 2871 O O . ASP A 1 365 ? 8.170 0.410 15.113 1.00 52.59 365 ASP A O 1
ATOM 2875 N N . ALA A 1 366 ? 6.773 2.119 14.756 1.00 48.44 366 ALA A N 1
ATOM 2876 C CA . ALA A 1 366 ? 7.481 2.674 13.596 1.00 48.44 366 ALA A CA 1
ATOM 2877 C C . ALA A 1 366 ? 8.923 3.122 13.890 1.00 48.44 366 ALA A C 1
ATOM 2879 O O . ALA A 1 366 ? 9.796 3.069 13.023 1.00 48.44 366 ALA A O 1
ATOM 2880 N N . GLN A 1 367 ? 9.161 3.618 15.107 1.00 47.03 367 GLN A N 1
ATOM 2881 C CA . GLN A 1 367 ? 10.479 4.082 15.542 1.00 47.03 367 GLN A CA 1
ATOM 2882 C C . GLN A 1 367 ? 11.362 2.906 15.995 1.00 47.03 367 GLN A C 1
ATOM 2884 O O . GLN A 1 367 ? 12.569 2.938 15.763 1.00 47.03 367 GLN A O 1
ATOM 2889 N N . ASP A 1 368 ? 10.763 1.852 16.566 1.00 51.38 368 ASP A N 1
ATOM 2890 C CA . ASP A 1 368 ? 11.446 0.619 17.003 1.00 51.38 368 ASP A CA 1
ATOM 2891 C C . ASP A 1 368 ? 11.983 -0.184 15.798 1.00 51.38 368 ASP A C 1
ATOM 2893 O O . ASP A 1 368 ? 13.107 -0.685 15.834 1.00 51.38 368 ASP A O 1
ATOM 2897 N N . ALA A 1 369 ? 11.248 -0.226 14.678 1.00 48.75 369 ALA A N 1
ATOM 2898 C CA . ALA A 1 369 ? 11.691 -0.901 13.452 1.00 48.75 369 ALA A CA 1
ATOM 2899 C C . ALA A 1 369 ? 13.032 -0.355 12.914 1.00 48.75 369 ALA A C 1
ATOM 2901 O O . ALA A 1 369 ? 13.920 -1.126 12.548 1.00 48.75 369 ALA A O 1
ATOM 2902 N N . ARG A 1 370 ? 13.243 0.969 12.942 1.00 57.56 370 ARG A N 1
ATOM 2903 C CA . ARG A 1 370 ? 14.477 1.599 12.424 1.00 57.56 370 ARG A CA 1
ATOM 2904 C C . ARG A 1 370 ? 15.721 1.261 13.235 1.00 57.56 370 ARG A C 1
ATOM 2906 O O . ARG A 1 370 ? 16.800 1.161 12.665 1.00 57.56 370 ARG A O 1
ATOM 2913 N N . ALA A 1 371 ? 15.576 1.090 14.547 1.00 56.53 371 ALA A N 1
ATOM 2914 C CA . ALA A 1 371 ? 16.693 0.790 15.439 1.00 56.53 371 ALA A CA 1
ATOM 2915 C C . ALA A 1 371 ? 17.164 -0.672 15.346 1.00 56.53 371 ALA A C 1
ATOM 2917 O O . ALA A 1 371 ? 18.269 -0.982 15.775 1.00 56.53 371 ALA A O 1
ATOM 2918 N N . ARG A 1 372 ? 16.332 -1.575 14.810 1.00 55.88 372 ARG A N 1
ATOM 2919 C CA . ARG A 1 372 ? 16.605 -3.024 14.770 1.00 55.88 372 ARG A CA 1
ATOM 2920 C C . ARG A 1 372 ? 17.303 -3.502 13.498 1.00 55.88 372 ARG A C 1
ATOM 2922 O O . ARG A 1 372 ? 17.857 -4.597 13.500 1.00 55.88 372 ARG A O 1
ATOM 2929 N N . PHE A 1 373 ? 17.239 -2.706 12.432 1.00 60.38 373 PHE A N 1
ATOM 2930 C CA . PHE A 1 373 ? 17.887 -2.971 11.141 1.00 60.38 373 PHE A CA 1
ATOM 2931 C C . PHE A 1 373 ? 19.025 -1.979 10.828 1.00 60.38 373 PHE A C 1
ATOM 2933 O O . PHE A 1 373 ? 19.540 -1.980 9.708 1.00 60.38 373 PHE A O 1
ATOM 2940 N N . ALA A 1 374 ? 19.368 -1.110 11.785 1.00 52.16 374 ALA A N 1
ATOM 2941 C CA . ALA A 1 374 ? 20.573 -0.278 11.783 1.00 52.16 374 ALA A CA 1
ATOM 2942 C C . ALA A 1 374 ? 21.717 -1.037 12.462 1.00 52.16 374 ALA A C 1
ATOM 2944 O O . ALA A 1 374 ? 22.864 -0.893 11.984 1.00 52.16 374 ALA A O 1
#